Protein 2G29 (pdb70)

Structure (mmCIF, N/CA/C/O backbone):
data_2G29
#
_entry.id   2G29
#
_cell.length_a   55.959
_cell.length_b   53.800
_cell.length_c   65.877
_cell.angle_alpha   90.00
_cell.angle_beta   107.67
_cell.angle_gamma   90.00
#
_symmetry.space_group_name_H-M   'P 1 21 1'
#
loop_
_entity.id
_entity.type
_entity.pdbx_description
1 polymer 'Nitrate transport protein nrtA'
2 non-polymer 'NITRATE ION'
3 water water
#
loop_
_atom_site.group_PDB
_atom_site.id
_atom_site.type_symbol
_atom_site.label_atom_id
_atom_site.label_alt_id
_atom_site.label_comp_id
_atom_site.label_asym_id
_atom_site.label_entity_id
_atom_site.label_seq_id
_atom_site.pdbx_PDB_ins_code
_atom_site.Cartn_x
_atom_site.Cartn_y
_atom_site.Cartn_z
_atom_site.occupancy
_atom_site.B_iso_or_equiv
_atom_site.auth_seq_id
_atom_site.auth_comp_id
_atom_site.auth_asym_id
_atom_site.auth_atom_id
_atom_site.pdbx_PDB_model_num
ATOM 1 N N . ASN A 1 28 ? -44.167 27.020 38.587 1.00 34.81 57 ASN A N 1
ATOM 2 C CA . ASN A 1 28 ? -44.541 27.406 37.196 1.00 32.78 57 ASN A CA 1
ATOM 3 C C . ASN A 1 28 ? -43.277 27.540 36.327 1.00 31.16 57 ASN A C 1
ATOM 4 O O . ASN A 1 28 ? -42.215 26.955 36.625 1.00 29.91 57 ASN A O 1
ATOM 9 N N . ALA A 1 29 ? -43.391 28.329 35.267 1.00 28.37 58 ALA A N 1
ATOM 10 C CA . ALA A 1 29 ? -42.291 28.528 34.326 1.00 26.85 58 ALA A CA 1
ATOM 11 C C . ALA A 1 29 ? -41.155 29.361 34.874 1.00 25.20 58 ALA A C 1
ATOM 12 O O . ALA A 1 29 ? -41.365 30.327 35.613 1.00 24.51 58 ALA A O 1
ATOM 14 N N . PRO A 1 30 ? -39.916 28.978 34.533 1.00 23.79 59 PRO A N 1
ATOM 15 C CA . PRO A 1 30 ? -38.785 29.762 35.032 1.00 23.35 59 PRO A CA 1
ATOM 16 C C . PRO A 1 30 ? -38.880 31.214 34.591 1.00 22.50 59 PRO A C 1
ATOM 17 O O . PRO A 1 30 ? -39.345 31.503 33.479 1.00 23.03 59 PRO A O 1
ATOM 21 N N . GLU A 1 31 ? -38.437 32.124 35.457 1.00 21.52 60 GLU A N 1
ATOM 22 C CA . GLU A 1 31 ? -38.449 33.560 35.187 1.00 20.61 60 GLU A CA 1
ATOM 23 C C . GLU A 1 31 ? -37.410 33.900 34.105 1.00 21.80 60 GLU A C 1
ATOM 24 O O . GLU A 1 31 ? -37.552 34.873 33.361 1.00 22.26 60 GLU A O 1
ATOM 30 N N . VAL A 1 32 ? -36.359 33.091 34.041 1.00 21.86 61 VAL A N 1
ATOM 31 C CA . VAL A 1 32 ? -35.295 33.261 33.062 1.00 21.99 61 VAL A CA 1
ATOM 32 C C . VAL A 1 32 ? -34.970 31.886 32.532 1.00 20.90 61 VAL A C 1
ATOM 33 O O . VAL A 1 32 ? -35.177 30.893 33.221 1.00 21.88 61 VAL A O 1
ATOM 37 N N . THR A 1 33 ? -34.471 31.833 31.297 1.00 20.79 62 THR A N 1
ATOM 38 C CA . THR A 1 33 ? -34.147 30.583 30.646 1.00 21.02 62 THR A CA 1
ATOM 39 C C . THR A 1 33 ? -32.658 30.291 30.602 1.00 20.18 62 THR A C 1
ATOM 40 O O . THR A 1 33 ? -32.239 29.299 30.011 1.00 20.98 62 THR A O 1
ATOM 44 N N . THR A 1 34 ? -31.875 31.159 31.231 1.00 19.57 63 THR A N 1
ATOM 45 C CA . THR A 1 34 ? -30.426 30.977 31.269 1.00 18.55 63 THR A CA 1
ATOM 46 C C . THR A 1 34 ? -29.893 31.189 32.682 1.00 18.29 63 THR A C 1
ATOM 47 O O . THR A 1 34 ? -30.548 31.779 33.526 1.00 17.41 63 THR A O 1
ATOM 51 N N . ALA A 1 35 ? -28.689 30.673 32.907 1.00 15.29 64 ALA A N 1
ATOM 52 C CA . ALA A 1 35 ? -27.974 30.831 34.181 1.00 15.19 64 ALA A CA 1
ATOM 53 C C . ALA A 1 35 ? -26.537 30.524 33.779 1.00 14.60 64 ALA A C 1
ATOM 54 O O . ALA A 1 35 ? -26.311 29.808 32.809 1.00 15.96 64 ALA A O 1
ATOM 56 N N . LYS A 1 36 ? -25.573 31.119 34.477 1.00 12.72 65 LYS A N 1
ATOM 57 C CA . LYS A 1 36 ? -24.160 30.858 34.194 1.00 13.07 65 LYS A CA 1
ATOM 58 C C . LYS A 1 36 ? -23.646 30.054 35.382 1.00 11.54 65 LYS A C 1
ATOM 59 O O . LYS A 1 36 ? -23.561 30.577 36.494 1.00 13.49 65 LYS A O 1
ATOM 65 N N . LEU A 1 37 ? -23.327 28.776 35.141 1.00 11.55 66 LEU A N 1
ATOM 66 C CA . LEU A 1 37 ? -22.865 27.876 36.196 1.00 10.30 66 LEU A CA 1
ATOM 67 C C . LEU A 1 37 ? -21.425 27.474 36.000 1.00 11.13 66 LEU A C 1
ATOM 68 O O . LEU A 1 37 ? -21.050 26.876 34.975 1.00 11.82 66 LEU A O 1
ATOM 73 N N . GLY A 1 38 ? -20.597 27.797 36.985 1.00 10.05 67 GLY A N 1
ATOM 74 C CA . GLY A 1 38 ? -19.205 27.410 36.835 1.00 9.75 67 GLY A CA 1
ATOM 75 C C . GLY A 1 38 ? -18.906 25.995 37.293 1.00 9.99 67 GLY A C 1
ATOM 76 O O . GLY A 1 38 ? -19.685 25.405 38.079 1.00 10.10 67 GLY A O 1
ATOM 77 N N . PHE A 1 39 ? -17.840 25.411 36.736 1.00 9.93 68 PHE A N 1
ATOM 78 C CA . PHE A 1 39 ? -17.361 24.103 37.235 1.00 9.33 68 PHE A CA 1
ATOM 79 C C . PHE A 1 39 ? -15.845 24.068 37.101 1.00 11.71 68 PHE A C 1
ATOM 80 O O . PHE A 1 39 ? -15.276 24.814 36.291 1.00 10.74 68 PHE A O 1
ATOM 88 N N . ILE A 1 40 ? -15.217 23.219 37.903 1.00 10.64 69 ILE A N 1
ATOM 89 C CA . ILE A 1 40 ? -13.787 22.986 37.822 1.00 10.75 69 ILE A CA 1
ATOM 90 C C . ILE A 1 40 ? -13.694 21.572 37.200 1.00 9.80 69 ILE A C 1
ATOM 91 O O . ILE A 1 40 ? -14.577 20.703 37.454 1.00 11.06 69 ILE A O 1
ATOM 96 N N . ALA A 1 41 ? -12.672 21.343 36.376 1.00 11.01 70 ALA A N 1
ATOM 97 C CA . ALA A 1 41 ? -12.526 20.065 35.649 1.00 10.25 70 ALA A CA 1
ATOM 98 C C . ALA A 1 41 ? -12.217 18.921 36.591 1.00 10.71 70 ALA A C 1
ATOM 99 O O . ALA A 1 41 ? -11.043 18.594 36.836 1.00 11.94 70 ALA A O 1
ATOM 101 N N . LEU A 1 42 ? -13.297 18.338 37.099 1.00 9.80 71 LEU A N 1
ATOM 102 C CA . LEU A 1 42 ? -13.309 17.247 38.069 1.00 9.87 71 LEU A CA 1
ATOM 103 C C . LEU A 1 42 ? -14.513 16.356 37.798 1.00 9.84 71 LEU A C 1
ATOM 104 O O . LEU A 1 42 ? -15.587 16.868 37.474 1.00 11.94 71 LEU A O 1
ATOM 109 N N . THR A 1 43 ? -14.355 15.049 37.995 1.00 10.36 72 THR A N 1
ATOM 110 C CA . THR A 1 43 ? -15.445 14.122 37.746 1.00 11.33 72 THR A CA 1
ATOM 111 C C . THR A 1 43 ? -16.697 14.482 38.527 1.00 11.79 72 THR A C 1
ATOM 112 O O . THR A 1 43 ? -17.809 14.276 38.023 1.00 12.41 72 THR A O 1
ATOM 116 N N . ASP A 1 44 ? -16.559 15.036 39.733 1.00 11.07 73 ASP A N 1
ATOM 117 C CA . ASP A 1 44 ? -17.751 15.376 40.496 1.00 10.66 73 ASP A CA 1
ATOM 118 C C . ASP A 1 44 ? -18.531 16.606 39.991 1.00 10.58 73 ASP A C 1
ATOM 119 O O . ASP A 1 44 ? -19.549 16.990 40.574 1.00 11.27 73 ASP A O 1
ATOM 124 N N . ALA A 1 45 ? -18.091 17.182 38.877 1.00 10.42 74 ALA A N 1
ATOM 125 C CA . ALA A 1 45 ? -18.843 18.238 38.197 1.00 10.77 74 ALA A CA 1
ATOM 126 C C . ALA A 1 45 ? -19.783 17.566 37.185 1.00 11.23 74 ALA A C 1
ATOM 127 O O . ALA A 1 45 ? -20.597 18.234 36.570 1.00 12.72 74 ALA A O 1
ATOM 129 N N . ALA A 1 46 ? -19.651 16.239 37.028 1.00 11.91 75 ALA A N 1
ATOM 130 C CA . ALA A 1 46 ? -20.463 15.528 36.020 1.00 12.55 75 ALA A CA 1
ATOM 131 C C . ALA A 1 46 ? -21.946 15.868 35.984 1.00 13.29 75 ALA A C 1
ATOM 132 O O . ALA A 1 46 ? -22.491 16.080 34.919 1.00 14.44 75 ALA A O 1
ATOM 134 N N . PRO A 1 47 ? -22.611 15.929 37.132 1.00 12.45 76 PRO A N 1
ATOM 135 C CA . PRO A 1 47 ? -24.045 16.251 37.087 1.00 14.15 76 PRO A CA 1
ATOM 136 C C . PRO A 1 47 ? -24.353 17.566 36.373 1.00 13.66 76 PRO A C 1
ATOM 137 O O . PRO A 1 47 ? -25.342 17.659 35.643 1.00 15.00 76 PRO A O 1
ATOM 141 N N . LEU A 1 48 ? -23.531 18.598 36.564 1.00 13.38 77 LEU A N 1
ATOM 142 C CA . LEU A 1 48 ? -23.801 19.870 35.911 1.00 13.69 77 LEU A CA 1
ATOM 143 C C . LEU A 1 48 ? -23.567 19.808 34.393 1.00 14.62 77 LEU A C 1
ATOM 144 O O . LEU A 1 48 ? -24.304 20.444 33.616 1.00 14.25 77 LEU A O 1
ATOM 149 N N . ILE A 1 49 ? -22.567 19.031 33.983 1.00 13.74 78 ILE A N 1
ATOM 150 C CA . ILE A 1 49 ? -22.210 18.878 32.569 1.00 13.94 78 ILE A CA 1
ATOM 151 C C . ILE A 1 49 ? -23.232 17.991 31.871 1.00 15.41 78 ILE A C 1
ATOM 152 O O . ILE A 1 49 ? -23.728 18.354 30.794 1.00 15.93 78 ILE A O 1
ATOM 157 N N . ILE A 1 50 ? -23.557 16.864 32.490 1.00 15.33 79 ILE A N 1
ATOM 158 C CA . ILE A 1 50 ? -24.556 15.924 31.927 1.00 15.25 79 ILE A CA 1
ATOM 159 C C . ILE A 1 50 ? -25.923 16.619 31.847 1.00 15.89 79 ILE A C 1
ATOM 160 O O . ILE A 1 50 ? -26.710 16.373 30.916 1.00 15.43 79 ILE A O 1
ATOM 165 N N . ALA A 1 51 ? -26.242 17.486 32.789 1.00 14.39 80 ALA A N 1
ATOM 166 C CA . ALA A 1 51 ? -27.531 18.180 32.697 1.00 15.27 80 ALA A CA 1
ATOM 167 C C . ALA A 1 51 ? -27.607 18.974 31.384 1.00 15.98 80 ALA A C 1
ATOM 168 O O . ALA A 1 51 ? -28.690 19.159 30.833 1.00 17.65 80 ALA A O 1
ATOM 170 N N . LYS A 1 52 ? -26.475 19.457 30.888 1.00 15.05 81 LYS A N 1
ATOM 171 C CA . LYS A 1 52 ? -26.465 20.179 29.612 1.00 17.09 81 LYS A CA 1
ATOM 172 C C . LYS A 1 52 ? -26.420 19.151 28.465 1.00 18.26 81 LYS A C 1
ATOM 173 O O . LYS A 1 52 ? -27.301 19.137 27.603 1.00 18.52 81 LYS A O 1
ATOM 179 N N . GLU A 1 53 ? -25.420 18.275 28.467 1.00 18.57 82 GLU A N 1
ATOM 180 C CA . GLU A 1 53 ? -25.265 17.298 27.382 1.00 19.29 82 GLU A CA 1
ATOM 181 C C . GLU A 1 53 ? -26.442 16.362 27.124 1.00 20.56 82 GLU A C 1
ATOM 182 O O . GLU A 1 53 ? -26.689 15.989 25.968 1.00 21.92 82 GLU A O 1
ATOM 188 N N . LYS A 1 54 ? -27.157 15.972 28.177 1.00 20.48 83 LYS A N 1
ATOM 189 C CA . LYS A 1 54 ? -28.274 15.043 28.016 1.00 20.96 83 LYS A CA 1
ATOM 190 C C . LYS A 1 54 ? -29.616 15.745 28.038 1.00 20.88 83 LYS A C 1
ATOM 191 O O . LYS A 1 54 ? -30.660 15.091 28.163 1.00 22.54 83 LYS A O 1
ATOM 197 N N . GLY A 1 55 ? -29.573 17.072 27.924 1.00 19.68 84 GLY A N 1
ATOM 198 C CA . GLY A 1 55 ? -30.775 17.899 27.845 1.00 20.99 84 GLY A CA 1
ATOM 199 C C . GLY A 1 55 ? -31.651 18.056 29.079 1.00 20.19 84 GLY A C 1
ATOM 200 O O . GLY A 1 55 ? -32.822 18.427 28.974 1.00 21.89 84 GLY A O 1
ATOM 201 N N . PHE A 1 56 ? -31.113 17.790 30.261 1.00 19.75 85 PHE A N 1
ATOM 202 C CA . PHE A 1 56 ? -31.944 17.937 31.449 1.00 18.99 85 PHE A CA 1
ATOM 203 C C . PHE A 1 56 ? -32.322 19.408 31.725 1.00 17.58 85 PHE A C 1
ATOM 204 O O . PHE A 1 56 ? -33.460 19.692 32.130 1.00 17.24 85 PHE A O 1
ATOM 212 N N . TYR A 1 57 ? -31.413 20.367 31.507 1.00 17.37 86 TYR A N 1
ATOM 213 C CA . TYR A 1 57 ? -31.806 21.758 31.742 1.00 17.08 86 TYR A CA 1
ATOM 214 C C . TYR A 1 57 ? -32.944 22.164 30.812 1.00 18.72 86 TYR A C 1
ATOM 215 O O . TYR A 1 57 ? -33.888 22.856 31.215 1.00 19.07 86 TYR A O 1
ATOM 224 N N . ALA A 1 58 ? -32.845 21.736 29.560 1.00 19.46 87 ALA A N 1
ATOM 225 C CA . ALA A 1 58 ? -33.860 22.088 28.576 1.00 20.29 87 ALA A CA 1
ATOM 226 C C . ALA A 1 58 ? -35.189 21.448 28.929 1.00 20.24 87 ALA A C 1
ATOM 227 O O . ALA A 1 58 ? -36.229 22.061 28.749 1.00 21.86 87 ALA A O 1
ATOM 229 N N . LYS A 1 59 ? -35.142 20.222 29.436 1.00 21.05 88 LYS A N 1
ATOM 230 C CA . LYS A 1 59 ? -36.348 19.527 29.852 1.00 21.61 88 LYS A CA 1
ATOM 231 C C . LYS A 1 59 ? -37.111 20.378 30.885 1.00 21.68 88 LYS A C 1
ATOM 232 O O . LYS A 1 59 ? -38.344 20.366 30.912 1.00 22.44 88 LYS A O 1
ATOM 238 N N . TYR A 1 60 ? -36.392 21.122 31.726 1.00 20.55 89 TYR A N 1
ATOM 239 C CA . TYR A 1 60 ? -37.041 21.988 32.710 1.00 20.36 89 TYR A CA 1
ATOM 240 C C . TYR A 1 60 ? -37.136 23.479 32.339 1.00 20.78 89 TYR A C 1
ATOM 241 O O . TYR A 1 60 ? -37.068 24.348 33.202 1.00 20.69 89 TYR A O 1
ATOM 250 N N . GLY A 1 61 ? -37.276 23.770 31.042 1.00 20.28 90 GLY A N 1
ATOM 251 C CA . GLY A 1 61 ? -37.476 25.132 30.588 1.00 20.74 90 GLY A CA 1
ATOM 252 C C . GLY A 1 61 ? -36.337 26.125 30.580 1.00 21.73 90 GLY A C 1
ATOM 253 O O . GLY A 1 61 ? -36.556 27.336 30.460 1.00 22.29 90 GLY A O 1
ATOM 254 N N . MET A 1 62 ? -35.117 25.608 30.668 1.00 21.57 91 MET A N 1
ATOM 255 C CA . MET A 1 62 ? -33.945 26.455 30.681 1.00 22.59 91 MET A CA 1
ATOM 256 C C . MET A 1 62 ? -32.952 25.879 29.703 1.00 22.08 91 MET A C 1
ATOM 257 O O . MET A 1 62 ? -31.919 25.325 30.081 1.00 22.35 91 MET A O 1
ATOM 262 N N . PRO A 1 63 ? -33.262 25.979 28.406 1.00 22.18 92 PRO A N 1
ATOM 263 C CA . PRO A 1 63 ? -32.326 25.432 27.431 1.00 22.18 92 PRO A CA 1
ATOM 264 C C . PRO A 1 63 ? -31.127 26.330 27.134 1.00 22.64 92 PRO A C 1
ATOM 265 O O . PRO A 1 63 ? -30.302 25.952 26.309 1.00 23.80 92 PRO A O 1
ATOM 269 N N . ASP A 1 64 ? -31.009 27.481 27.798 1.00 20.91 93 ASP A N 1
ATOM 270 C CA . ASP A 1 64 ? -29.885 28.394 27.525 1.00 20.88 93 ASP A CA 1
ATOM 271 C C . ASP A 1 64 ? -28.833 28.473 28.628 1.00 19.78 93 ASP A C 1
ATOM 272 O O . ASP A 1 64 ? -28.023 29.397 28.659 1.00 19.67 93 ASP A O 1
ATOM 277 N N . VAL A 1 65 ? -28.860 27.505 29.531 1.00 18.67 94 VAL A N 1
ATOM 278 C CA . VAL A 1 65 ? -27.889 27.462 30.633 1.00 17.40 94 VAL A CA 1
ATOM 279 C C . VAL A 1 65 ? -26.470 27.283 30.096 1.00 17.12 94 VAL A C 1
ATOM 280 O O . VAL A 1 65 ? -26.246 26.484 29.186 1.00 16.76 94 VAL A O 1
ATOM 284 N N . GLU A 1 66 ? -25.522 28.057 30.636 1.00 15.06 95 GLU A N 1
ATOM 285 C CA . GLU A 1 66 ? -24.111 27.926 30.243 1.00 13.87 95 GLU A CA 1
ATOM 286 C C . GLU A 1 66 ? -23.367 27.231 31.382 1.00 13.10 95 GLU A C 1
ATOM 287 O O . GLU A 1 66 ? -23.530 27.606 32.559 1.00 14.56 95 GLU A O 1
ATOM 293 N N . VAL A 1 67 ? -22.599 26.205 31.032 1.00 13.16 96 VAL A N 1
ATOM 294 C CA . VAL A 1 67 ? -21.808 25.449 32.007 1.00 12.75 96 VAL A CA 1
ATOM 295 C C . VAL A 1 67 ? -20.368 25.828 31.647 1.00 12.19 96 VAL A C 1
ATOM 296 O O . VAL A 1 67 ? -19.807 25.368 30.647 1.00 14.42 96 VAL A O 1
ATOM 300 N N . LEU A 1 68 ? -19.799 26.700 32.479 1.00 11.39 97 LEU A N 1
ATOM 301 C CA . LEU A 1 68 ? -18.507 27.344 32.205 1.00 11.78 97 LEU A CA 1
ATOM 302 C C . LEU A 1 68 ? -17.327 26.974 33.059 1.00 11.42 97 LEU A C 1
ATOM 303 O O . LEU A 1 68 ? -17.345 27.184 34.265 1.00 11.49 97 LEU A O 1
ATOM 308 N N . LYS A 1 69 ? -16.308 26.435 32.419 1.00 11.11 98 LYS A N 1
ATOM 309 C CA . LYS A 1 69 ? -15.123 25.983 33.129 1.00 11.06 98 LYS A CA 1
ATOM 310 C C . LYS A 1 69 ? -14.385 27.149 33.779 1.00 10.91 98 LYS A C 1
ATOM 311 O O . LYS A 1 69 ? -14.126 28.173 33.134 1.00 13.08 98 LYS A O 1
ATOM 317 N N . GLN A 1 70 ? -14.046 26.973 35.058 1.00 9.74 99 GLN A N 1
ATOM 318 C CA . GLN A 1 70 ? -13.294 27.950 35.856 1.00 9.90 99 GLN A CA 1
ATOM 319 C C . GLN A 1 70 ? -11.857 27.448 35.959 1.00 10.26 99 GLN A C 1
ATOM 320 O O . GLN A 1 70 ? -11.612 26.236 35.970 1.00 10.78 99 GLN A O 1
ATOM 326 N N . ALA A 1 71 ? -10.904 28.367 36.045 1.00 10.25 100 ALA A N 1
ATOM 327 C CA . ALA A 1 71 ? -9.488 27.972 36.121 1.00 11.73 100 ALA A CA 1
ATOM 328 C C . ALA A 1 71 ? -9.093 27.456 37.502 1.00 11.20 100 ALA A C 1
ATOM 329 O O . ALA A 1 71 ? -8.268 26.530 37.600 1.00 11.60 100 ALA A O 1
ATOM 331 N N . SER A 1 72 ? -9.672 28.036 38.552 1.00 10.62 101 SER A N 1
ATOM 332 C CA . SER A 1 72 ? -9.320 27.614 39.913 1.00 9.38 101 SER A CA 1
ATOM 333 C C . SER A 1 72 ? -10.437 27.940 40.878 1.00 9.62 101 SER A C 1
ATOM 334 O O . SER A 1 72 ? -11.429 28.586 40.510 1.00 9.37 101 SER A O 1
ATOM 337 N N . TRP A 1 73 ? -10.302 27.508 42.134 1.00 9.50 102 TRP A N 1
ATOM 338 C CA . TRP A 1 73 ? -11.334 27.831 43.091 1.00 8.40 102 TRP A CA 1
ATOM 339 C C . TRP A 1 73 ? -11.263 29.329 43.396 1.00 8.37 102 TRP A C 1
ATOM 340 O O . TRP A 1 73 ? -12.266 29.940 43.695 1.00 10.55 102 TRP A O 1
ATOM 351 N N . GLY A 1 74 ? -10.079 29.908 43.242 1.00 10.04 103 GLY A N 1
ATOM 352 C CA . GLY A 1 74 ? -9.947 31.340 43.453 1.00 10.08 103 GLY A CA 1
ATOM 353 C C . GLY A 1 74 ? -10.691 32.107 42.373 1.00 10.17 103 GLY A C 1
ATOM 354 O O . GLY A 1 74 ? -11.359 33.078 42.692 1.00 10.96 103 GLY A O 1
ATOM 355 N N . THR A 1 75 ? -10.609 31.666 41.112 1.00 10.13 104 THR A N 1
ATOM 356 C CA . THR A 1 75 ? -11.352 32.391 40.080 1.00 10.85 104 THR A CA 1
ATOM 357 C C . THR A 1 75 ? -12.829 32.109 40.155 1.00 10.61 104 THR A C 1
ATOM 358 O O . THR A 1 75 ? -13.641 32.964 39.840 1.00 11.00 104 THR A O 1
ATOM 362 N N . THR A 1 76 ? -13.196 30.919 40.594 1.00 10.43 105 THR A N 1
ATOM 363 C CA . THR A 1 76 ? -14.621 30.597 40.828 1.00 9.63 105 THR A CA 1
ATOM 364 C C . THR A 1 76 ? -15.176 31.597 41.850 1.00 11.30 105 THR A C 1
ATOM 365 O O . THR A 1 76 ? -16.242 32.177 41.640 1.00 11.56 105 THR A O 1
ATOM 369 N N . ARG A 1 77 ? -14.459 31.790 42.956 1.00 11.31 106 ARG A N 1
ATOM 370 C CA . ARG A 1 77 ? -14.851 32.732 43.997 1.00 11.13 106 ARG A CA 1
ATOM 371 C C . ARG A 1 77 ? -14.938 34.127 43.394 1.00 10.77 106 ARG A C 1
ATOM 372 O O . ARG A 1 77 ? -15.904 34.852 43.642 1.00 11.13 106 ARG A O 1
ATOM 380 N N . ASP A 1 78 ? -13.955 34.493 42.568 1.00 10.14 107 ASP A N 1
ATOM 381 C CA . ASP A 1 78 ? -13.996 35.827 41.941 1.00 10.95 107 ASP A CA 1
ATOM 382 C C . ASP A 1 78 ? -15.249 36.020 41.085 1.00 10.88 107 ASP A C 1
ATOM 383 O O . ASP A 1 78 ? -15.913 37.071 41.154 1.00 11.86 107 ASP A O 1
ATOM 388 N N . ASN A 1 79 ? -15.574 35.025 40.279 1.00 11.31 108 ASN A N 1
ATOM 389 C CA . ASN A 1 79 ? -16.736 35.139 39.412 1.00 11.07 108 ASN A CA 1
ATOM 390 C C . ASN A 1 79 ? -18.057 35.112 40.166 1.00 10.74 108 ASN A C 1
ATOM 391 O O . ASN A 1 79 ? -19.022 35.729 39.732 1.00 11.56 108 ASN A O 1
ATOM 396 N N . LEU A 1 80 ? -18.111 34.418 41.299 1.00 11.09 109 LEU A N 1
ATOM 397 C CA . LEU A 1 80 ? -19.328 34.414 42.108 1.00 10.94 109 LEU A CA 1
ATOM 398 C C . LEU A 1 80 ? -19.490 35.774 42.805 1.00 11.98 109 LEU A C 1
ATOM 399 O O . LEU A 1 80 ? -20.603 36.261 42.941 1.00 12.36 109 LEU A O 1
ATOM 404 N N . VAL A 1 81 ? -18.390 36.372 43.260 1.00 12.42 110 VAL A N 1
ATOM 405 C CA . VAL A 1 81 ? -18.471 37.693 43.897 1.00 11.86 110 VAL A CA 1
ATOM 406 C C . VAL A 1 81 ? -18.954 38.719 42.841 1.00 13.01 110 VAL A C 1
ATOM 407 O O . VAL A 1 81 ? -19.780 39.596 43.126 1.00 14.60 110 VAL A O 1
ATOM 411 N N . LEU A 1 82 ? -18.492 38.560 41.604 1.00 12.59 111 LEU A N 1
ATOM 412 C CA . LEU A 1 82 ? -18.957 39.445 40.552 1.00 12.77 111 LEU A CA 1
ATOM 413 C C . LEU A 1 82 ? -20.453 39.296 40.210 1.00 12.79 111 LEU A C 1
ATOM 414 O O . LEU A 1 82 ? -21.176 40.320 40.077 1.00 14.86 111 LEU A O 1
ATOM 419 N N . GLY A 1 83 ? -20.909 38.054 40.006 1.00 11.74 112 GLY A N 1
ATOM 420 C CA . GLY A 1 83 ? -22.285 37.796 39.632 1.00 13.17 112 GLY A CA 1
ATOM 421 C C . GLY A 1 83 ? -22.383 37.919 38.124 1.00 14.27 112 GLY A C 1
ATOM 422 O O . GLY A 1 83 ? -21.531 38.558 37.493 1.00 14.78 112 GLY A O 1
ATOM 423 N N . SER A 1 84 ? -23.412 37.335 37.541 1.00 14.27 113 SER A N 1
ATOM 424 C CA . SER A 1 84 ? -23.546 37.399 36.092 1.00 15.17 113 SER A CA 1
ATOM 425 C C . SER A 1 84 ? -23.731 38.802 35.516 1.00 16.66 113 SER A C 1
ATOM 426 O O . SER A 1 84 ? -23.251 39.075 34.423 1.00 16.41 113 SER A O 1
ATOM 429 N N . ALA A 1 85 ? -24.382 39.692 36.254 1.00 16.89 114 ALA A N 1
ATOM 430 C CA . ALA A 1 85 ? -24.616 41.043 35.750 1.00 19.96 114 ALA A CA 1
ATOM 431 C C . ALA A 1 85 ? -23.312 41.809 35.528 1.00 21.06 114 ALA A C 1
ATOM 432 O O . ALA A 1 85 ? -23.254 42.754 34.725 1.00 24.45 114 ALA A O 1
ATOM 434 N N . SER A 1 86 ? -22.261 41.425 36.235 1.00 18.49 115 SER A N 1
ATOM 435 C CA . SER A 1 86 ? -20.980 42.100 36.061 1.00 17.55 115 SER A CA 1
ATOM 436 C C . SER A 1 86 ? -19.950 41.213 35.335 1.00 16.07 115 SER A C 1
ATOM 437 O O . SER A 1 86 ? -18.738 41.431 35.430 1.00 18.12 115 SER A O 1
ATOM 440 N N . GLY A 1 87 ? -20.447 40.187 34.651 1.00 15.33 116 GLY A N 1
ATOM 441 C CA . GLY A 1 87 ? -19.577 39.321 33.860 1.00 14.23 116 GLY A CA 1
ATOM 442 C C . GLY A 1 87 ? -19.084 38.034 34.490 1.00 13.15 116 GLY A C 1
ATOM 443 O O . GLY A 1 87 ? -18.258 37.332 33.901 1.00 13.41 116 GLY A O 1
ATOM 444 N N . GLY A 1 88 ? -19.595 37.735 35.679 1.00 12.45 117 GLY A N 1
ATOM 445 C CA . GLY A 1 88 ? -19.213 36.522 36.396 1.00 12.04 117 GLY A CA 1
ATOM 446 C C . GLY A 1 88 ? -20.228 35.407 36.263 1.00 12.94 117 GLY A C 1
ATOM 447 O O . GLY A 1 88 ? -20.811 35.202 35.190 1.00 13.76 117 GLY A O 1
ATOM 448 N N . ILE A 1 89 ? -20.460 34.677 37.352 1.00 11.01 118 ILE A N 1
ATOM 449 C CA . ILE A 1 89 ? -21.380 33.531 37.296 1.00 10.62 118 ILE A CA 1
ATOM 450 C C . ILE A 1 89 ? -22.447 33.623 38.392 1.00 11.17 118 ILE A C 1
ATOM 451 O O . ILE A 1 89 ? -22.278 34.355 39.388 1.00 12.54 118 ILE A O 1
ATOM 456 N N . ASP A 1 90 ? -23.538 32.886 38.204 1.00 12.17 119 ASP A N 1
ATOM 457 C CA . ASP A 1 90 ? -24.664 32.837 39.134 1.00 10.76 119 ASP A CA 1
ATOM 458 C C . ASP A 1 90 ? -24.563 31.726 40.172 1.00 11.20 119 ASP A C 1
ATOM 459 O O . ASP A 1 90 ? -25.174 31.817 41.250 1.00 12.05 119 ASP A O 1
ATOM 464 N N . GLY A 1 91 ? -23.838 30.663 39.823 1.00 10.35 120 GLY A N 1
ATOM 465 C CA . GLY A 1 91 ? -23.697 29.549 40.734 1.00 11.00 120 GLY A CA 1
ATOM 466 C C . GLY A 1 91 ? -22.571 28.666 40.248 1.00 9.56 120 GLY A C 1
ATOM 467 O O . GLY A 1 91 ? -21.947 28.939 39.216 1.00 11.06 120 GLY A O 1
ATOM 468 N N . ALA A 1 92 ? -22.324 27.574 40.961 1.00 11.27 121 ALA A N 1
ATOM 469 C CA . ALA A 1 92 ? -21.205 26.710 40.598 1.00 10.56 121 ALA A CA 1
ATOM 470 C C . ALA A 1 92 ? -21.219 25.362 41.275 1.00 10.98 121 ALA A C 1
ATOM 471 O O . ALA A 1 92 ? -21.851 25.191 42.317 1.00 11.66 121 ALA A O 1
ATOM 473 N N . HIS A 1 93 ? -20.489 24.433 40.646 1.00 11.13 122 HIS A N 1
ATOM 474 C CA . HIS A 1 93 ? -20.123 23.144 41.229 1.00 10.91 122 HIS A CA 1
ATOM 475 C C . HIS A 1 93 ? -19.019 23.739 42.133 1.00 11.17 122 HIS A C 1
ATOM 476 O O . HIS A 1 93 ? -18.114 24.413 41.663 1.00 11.98 122 HIS A O 1
ATOM 483 N N . ILE A 1 94 ? -19.096 23.483 43.437 1.00 9.80 123 ILE A N 1
ATOM 484 C CA . ILE A 1 94 ? -18.202 24.146 44.375 1.00 10.45 123 ILE A CA 1
ATOM 485 C C . ILE A 1 94 ? -17.874 23.343 45.627 1.00 10.16 123 ILE A C 1
ATOM 486 O O . ILE A 1 94 ? -18.634 22.489 46.055 1.00 10.62 123 ILE A O 1
ATOM 491 N N . LEU A 1 95 ? -16.714 23.612 46.214 1.00 9.22 124 LEU A N 1
ATOM 492 C CA . LEU A 1 95 ? -16.351 22.925 47.462 1.00 10.25 124 LEU A CA 1
ATOM 493 C C . LEU A 1 95 ? -17.404 23.348 48.514 1.00 9.67 124 LEU A C 1
ATOM 494 O O . LEU A 1 95 ? -17.728 24.545 48.633 1.00 9.97 124 LEU A O 1
ATOM 499 N N . THR A 1 96 ? -17.914 22.415 49.315 1.00 9.53 125 THR A N 1
ATOM 500 C CA . THR A 1 96 ? -18.950 22.770 50.299 1.00 9.62 125 THR A CA 1
ATOM 501 C C . THR A 1 96 ? -18.634 23.972 51.227 1.00 9.60 125 THR A C 1
ATOM 502 O O . THR A 1 96 ? -19.505 24.782 51.467 1.00 10.15 125 THR A O 1
ATOM 506 N N . PRO A 1 97 ? -17.395 24.108 51.735 1.00 9.71 126 PRO A N 1
ATOM 507 C CA . PRO A 1 97 ? -17.165 25.272 52.611 1.00 9.60 126 PRO A CA 1
ATOM 508 C C . PRO A 1 97 ? -17.246 26.596 51.906 1.00 9.12 126 PRO A C 1
ATOM 509 O O . PRO A 1 97 ? -17.572 27.587 52.540 1.00 10.11 126 PRO A O 1
ATOM 513 N N . MET A 1 98 ? -17.015 26.616 50.601 1.00 9.77 127 MET A N 1
ATOM 514 C CA . MET A 1 98 ? -16.983 27.917 49.925 1.00 9.77 127 MET A CA 1
ATOM 515 C C . MET A 1 98 ? -18.221 28.805 49.985 1.00 9.69 127 MET A C 1
ATOM 516 O O . MET A 1 98 ? -18.085 30.013 50.184 1.00 10.04 127 MET A O 1
ATOM 521 N N . PRO A 1 99 ? -19.428 28.258 49.817 1.00 9.37 128 PRO A N 1
ATOM 522 C CA . PRO A 1 99 ? -20.582 29.159 49.900 1.00 10.63 128 PRO A CA 1
ATOM 523 C C . PRO A 1 99 ? -20.635 29.837 51.274 1.00 9.65 128 PRO A C 1
ATOM 524 O O . PRO A 1 99 ? -21.083 30.995 51.385 1.00 10.38 128 PRO A O 1
ATOM 528 N N . TYR A 1 100 ? -20.143 29.161 52.321 1.00 9.51 129 TYR A N 1
ATOM 529 C CA . TYR A 1 100 ? -20.120 29.720 53.659 1.00 9.61 129 TYR A CA 1
ATOM 530 C C . TYR A 1 100 ? -19.043 30.807 53.776 1.00 9.67 129 TYR A C 1
ATOM 531 O O . TYR A 1 100 ? -19.305 31.893 54.282 1.00 11.54 129 TYR A O 1
ATOM 540 N N . LEU A 1 101 ? -17.835 30.513 53.312 1.00 11.09 130 LEU A N 1
ATOM 541 C CA . LEU A 1 101 ? -16.751 31.494 53.414 1.00 10.66 130 LEU A CA 1
ATOM 542 C C . LEU A 1 101 ? -17.037 32.746 52.571 1.00 10.48 130 LEU A C 1
ATOM 543 O O . LEU A 1 101 ? -16.634 33.848 52.908 1.00 10.95 130 LEU A O 1
ATOM 548 N N . ILE A 1 102 ? -17.734 32.569 51.459 1.00 10.31 131 ILE A N 1
ATOM 549 C CA . ILE A 1 102 ? -18.078 33.696 50.601 1.00 9.87 131 ILE A CA 1
ATOM 550 C C . ILE A 1 102 ? -19.246 34.504 51.214 1.00 10.90 131 ILE A C 1
ATOM 551 O O . ILE A 1 102 ? -19.244 35.743 51.190 1.00 10.07 131 ILE A O 1
ATOM 556 N N . THR A 1 103 ? -20.251 33.827 51.753 1.00 10.31 132 THR A N 1
ATOM 557 C CA . THR A 1 103 ? -21.387 34.521 52.386 1.00 11.19 132 THR A CA 1
ATOM 558 C C . THR A 1 103 ? -20.877 35.303 53.599 1.00 12.16 132 THR A C 1
ATOM 559 O O . THR A 1 103 ? -21.231 36.474 53.804 1.00 11.63 132 THR A O 1
ATOM 563 N N . MET A 1 104 ? -20.045 34.650 54.409 1.00 10.93 133 MET A N 1
ATOM 564 C CA . MET A 1 104 ? -19.542 35.320 55.630 1.00 11.82 133 MET A CA 1
ATOM 565 C C . MET A 1 104 ? -18.589 36.429 55.255 1.00 12.77 133 MET A C 1
ATOM 566 O O . MET A 1 104 ? -18.633 37.508 55.882 1.00 12.41 133 MET A O 1
ATOM 571 N N . GLY A 1 105 ? -17.731 36.161 54.262 1.00 12.24 134 GLY A N 1
ATOM 572 C CA . GLY A 1 105 ? -16.835 37.186 53.760 1.00 12.31 134 GLY A CA 1
ATOM 573 C C . GLY A 1 105 ? -15.352 36.924 53.931 1.00 12.06 134 GLY A C 1
ATOM 574 O O . GLY A 1 105 ? -14.536 37.656 53.369 1.00 12.99 134 GLY A O 1
ATOM 575 N N . THR A 1 106 ? -14.989 35.887 54.674 1.00 13.35 135 THR A N 1
ATOM 576 C CA . THR A 1 106 ? -13.580 35.636 54.948 1.00 15.42 135 THR A CA 1
ATOM 577 C C . THR A 1 106 ? -12.673 35.522 53.737 1.00 14.71 135 THR A C 1
ATOM 578 O O . THR A 1 106 ? -11.525 35.927 53.819 1.00 16.09 135 THR A O 1
ATOM 582 N N . VAL A 1 107 ? -13.183 34.987 52.619 1.00 13.17 136 VAL A N 1
ATOM 583 C CA . VAL A 1 107 ? -12.369 34.806 51.423 1.00 13.81 136 VAL A CA 1
ATOM 584 C C . VAL A 1 107 ? -12.741 35.794 50.341 1.00 13.76 136 VAL A C 1
ATOM 585 O O . VAL A 1 107 ? -12.520 35.537 49.158 1.00 14.68 136 VAL A O 1
ATOM 589 N N . THR A 1 108 ? -13.258 36.952 50.738 1.00 14.18 137 THR A N 1
ATOM 590 C CA . THR A 1 108 ? -13.674 37.946 49.755 1.00 14.58 137 THR A CA 1
ATOM 591 C C . THR A 1 108 ? -13.021 39.300 49.844 1.00 19.09 137 THR A C 1
ATOM 592 O O . THR A 1 108 ? -13.301 40.165 49.007 1.00 20.78 137 THR A O 1
ATOM 596 N N . ASP A 1 109 ? -12.207 39.529 50.853 1.00 20.08 138 ASP A N 1
ATOM 597 C CA . ASP A 1 109 ? -11.590 40.860 50.933 1.00 23.40 138 ASP A CA 1
ATOM 598 C C . ASP A 1 109 ? -12.646 41.986 50.879 1.00 22.64 138 ASP A C 1
ATOM 599 O O . ASP A 1 109 ? -12.701 42.809 49.943 1.00 23.47 138 ASP A O 1
ATOM 604 N N . GLY A 1 110 ? -13.503 41.983 51.884 1.00 19.64 139 GLY A N 1
ATOM 605 C CA . GLY A 1 110 ? -14.525 43.000 52.029 1.00 18.05 139 GLY A CA 1
ATOM 606 C C . GLY A 1 110 ? -15.760 42.961 51.168 1.00 15.92 139 GLY A C 1
ATOM 607 O O . GLY A 1 110 ? -16.475 43.958 51.080 1.00 16.52 139 GLY A O 1
ATOM 608 N N . LYS A 1 111 ? -16.039 41.813 50.546 1.00 15.45 140 LYS A N 1
ATOM 609 C CA . LYS A 1 111 ? -17.196 41.681 49.688 1.00 14.05 140 LYS A CA 1
ATOM 610 C C . LYS A 1 111 ? -18.035 40.433 49.988 1.00 13.75 140 LYS A C 1
ATOM 611 O O . LYS A 1 111 ? -18.230 39.585 49.117 1.00 12.98 140 LYS A O 1
ATOM 617 N N . PRO A 1 112 ? -18.534 40.310 51.226 1.00 12.28 141 PRO A N 1
ATOM 618 C CA . PRO A 1 112 ? -19.357 39.135 51.561 1.00 11.31 141 PRO A CA 1
ATOM 619 C C . PRO A 1 112 ? -20.520 39.117 50.565 1.00 12.51 141 PRO A C 1
ATOM 620 O O . PRO A 1 112 ? -21.178 40.153 50.342 1.00 13.23 141 PRO A O 1
ATOM 624 N N . THR A 1 113 ? -20.782 37.944 49.979 1.00 12.06 142 THR A N 1
ATOM 625 C CA . THR A 1 113 ? -21.798 37.786 48.925 1.00 12.22 142 THR A CA 1
ATOM 626 C C . THR A 1 113 ? -22.631 36.578 49.359 1.00 12.09 142 THR A C 1
ATOM 627 O O . THR A 1 113 ? -22.142 35.452 49.400 1.00 13.18 142 THR A O 1
ATOM 631 N N . PRO A 1 114 ? -23.915 36.794 49.641 1.00 11.23 143 PRO A N 1
ATOM 632 C CA . PRO A 1 114 ? -24.695 35.639 50.108 1.00 11.99 143 PRO A CA 1
ATOM 633 C C . PRO A 1 114 ? -24.967 34.557 49.104 1.00 12.22 143 PRO A C 1
ATOM 634 O O . PRO A 1 114 ? -25.230 34.833 47.923 1.00 11.72 143 PRO A O 1
ATOM 638 N N . MET A 1 115 ? -24.859 33.321 49.578 1.00 11.37 144 MET A N 1
ATOM 639 C CA . MET A 1 115 ? -25.075 32.154 48.724 1.00 11.54 144 MET A CA 1
ATOM 640 C C . MET A 1 115 ? -25.951 31.119 49.405 1.00 11.19 144 MET A C 1
ATOM 641 O O . MET A 1 115 ? -26.161 31.163 50.617 1.00 11.31 144 MET A O 1
ATOM 646 N N . TYR A 1 116 ? -26.463 30.186 48.602 1.00 11.11 145 TYR A N 1
ATOM 647 C CA . TYR A 1 116 ? -27.230 29.056 49.121 1.00 11.14 145 TYR A CA 1
ATOM 648 C C . TYR A 1 116 ? -26.624 27.760 48.586 1.00 11.16 145 TYR A C 1
ATOM 649 O O . TYR A 1 116 ? -26.007 27.748 47.531 1.00 10.99 145 TYR A O 1
ATOM 658 N N . ILE A 1 117 ? -26.810 26.679 49.339 1.00 10.13 146 ILE A N 1
ATOM 659 C CA . ILE A 1 117 ? -26.440 25.359 48.844 1.00 10.39 146 ILE A CA 1
ATOM 660 C C . ILE A 1 117 ? -27.797 24.692 48.563 1.00 10.25 146 ILE A C 1
ATOM 661 O O . ILE A 1 117 ? -28.654 24.533 49.449 1.00 10.70 146 ILE A O 1
ATOM 666 N N . LEU A 1 118 ? -27.976 24.320 47.299 1.00 11.21 147 LEU A N 1
ATOM 667 C CA . LEU A 1 118 ? -29.237 23.691 46.847 1.00 12.70 147 LEU A CA 1
ATOM 668 C C . LEU A 1 118 ? -29.187 22.176 46.868 1.00 12.08 147 LEU A C 1
ATOM 669 O O . LEU A 1 118 ? -30.228 21.528 46.986 1.00 11.44 147 LEU A O 1
ATOM 674 N N . ALA A 1 119 ? -27.989 21.610 46.763 1.00 12.21 148 ALA A N 1
ATOM 675 C CA . ALA A 1 119 ? -27.819 20.169 46.777 1.00 12.30 148 ALA A CA 1
ATOM 676 C C . ALA A 1 119 ? -26.364 19.843 47.042 1.00 9.96 148 ALA A C 1
ATOM 677 O O . ALA A 1 119 ? -25.473 20.707 46.888 1.00 11.82 148 ALA A O 1
ATOM 679 N N . ARG A 1 120 ? -26.112 18.599 47.400 1.00 10.57 149 ARG A N 1
ATOM 680 C CA . ARG A 1 120 ? -24.727 18.122 47.524 1.00 10.61 149 ARG A CA 1
ATOM 681 C C . ARG A 1 120 ? -24.547 17.446 46.155 1.00 12.77 149 ARG A C 1
ATOM 682 O O . ARG A 1 120 ? -25.375 16.609 45.765 1.00 13.52 149 ARG A O 1
ATOM 690 N N . LEU A 1 121 ? -23.519 17.819 45.400 1.00 11.28 150 LEU A N 1
ATOM 691 C CA . LEU A 1 121 ? -23.298 17.177 44.104 1.00 11.60 150 LEU A CA 1
ATOM 692 C C . LEU A 1 121 ? -22.799 15.733 44.237 1.00 12.47 150 LEU A C 1
ATOM 693 O O . LEU A 1 121 ? -23.176 14.864 43.436 1.00 11.66 150 LEU A O 1
ATOM 698 N N . ASN A 1 122 ? -21.991 15.439 45.248 1.00 11.02 151 ASN A N 1
ATOM 699 C CA . ASN A 1 122 ? -21.441 14.105 45.432 1.00 12.10 151 ASN A CA 1
ATOM 700 C C . ASN A 1 122 ? -20.885 13.873 46.813 1.00 12.68 151 ASN A C 1
ATOM 701 O O . ASN A 1 122 ? -20.660 14.816 47.564 1.00 12.08 151 ASN A O 1
ATOM 706 N N . VAL A 1 123 ? -20.708 12.595 47.133 1.00 11.07 152 VAL A N 1
ATOM 707 C CA . VAL A 1 123 ? -19.952 12.187 48.320 1.00 10.58 152 VAL A CA 1
ATOM 708 C C . VAL A 1 123 ? -18.736 11.407 47.750 1.00 10.31 152 VAL A C 1
ATOM 709 O O . VAL A 1 123 ? -18.761 10.955 46.572 1.00 11.10 152 VAL A O 1
ATOM 713 N N . ASN A 1 124 ? -17.685 11.300 48.566 1.00 10.10 153 ASN A N 1
ATOM 714 C CA . ASN A 1 124 ? -16.470 10.528 48.260 1.00 10.53 153 ASN A CA 1
ATOM 715 C C . ASN A 1 124 ? -15.656 10.979 47.052 1.00 10.72 153 ASN A C 1
ATOM 716 O O . ASN A 1 124 ? -15.938 11.995 46.413 1.00 11.51 153 ASN A O 1
ATOM 721 N N . GLY A 1 125 ? -14.594 10.219 46.787 1.00 11.42 154 GLY A N 1
ATOM 722 C CA . GLY A 1 125 ? -13.915 10.401 45.522 1.00 11.08 154 GLY A CA 1
ATOM 723 C C . GLY A 1 125 ? -12.820 11.379 45.308 1.00 10.61 154 GLY A C 1
ATOM 724 O O . GLY A 1 125 ? -12.605 11.757 44.139 1.00 10.38 154 GLY A O 1
ATOM 725 N N . GLN A 1 126 ? -12.126 11.766 46.373 1.00 11.06 155 GLN A N 1
ATOM 726 C CA . GLN A 1 126 ? -10.997 12.662 46.212 1.00 9.75 155 GLN A CA 1
ATOM 727 C C . GLN A 1 126 ? -9.788 11.793 46.563 1.00 10.00 155 GLN A C 1
ATOM 728 O O . GLN A 1 126 ? -9.936 10.638 46.993 1.00 12.03 155 GLN A O 1
ATOM 734 N N . GLY A 1 127 ? -8.589 12.294 46.358 1.00 11.14 156 GLY A N 1
ATOM 735 C CA . GLY A 1 127 ? -7.437 11.464 46.662 1.00 11.46 156 GLY A CA 1
ATOM 736 C C . GLY A 1 127 ? -6.288 12.207 47.287 1.00 11.23 156 GLY A C 1
ATOM 737 O O . GLY A 1 127 ? -6.112 13.405 47.030 1.00 10.57 156 GLY A O 1
ATOM 738 N N . ILE A 1 128 ? -5.516 11.511 48.123 1.00 11.24 157 ILE A N 1
ATOM 739 C CA . ILE A 1 128 ? -4.313 12.094 48.708 1.00 10.12 157 ILE A CA 1
ATOM 740 C C . ILE A 1 128 ? -3.152 11.329 48.077 1.00 11.10 157 ILE A C 1
ATOM 741 O O . ILE A 1 128 ? -3.082 10.085 48.180 1.00 11.59 157 ILE A O 1
ATOM 746 N N . GLN A 1 129 ? -2.267 12.078 47.429 1.00 11.27 158 GLN A N 1
ATOM 747 C CA . GLN A 1 129 ? -1.128 11.533 46.729 1.00 11.07 158 GLN A CA 1
ATOM 748 C C . GLN A 1 129 ? 0.177 11.972 47.348 1.00 11.26 158 GLN A C 1
ATOM 749 O O . GLN A 1 129 ? 0.259 12.980 48.052 1.00 11.42 158 GLN A O 1
ATOM 755 N N . LEU A 1 130 ? 1.208 11.199 47.061 1.00 10.79 159 LEU A N 1
ATOM 756 C CA . LEU A 1 130 ? 2.577 11.498 47.528 1.00 10.72 159 LEU A CA 1
ATOM 757 C C . LEU A 1 130 ? 3.527 11.456 46.331 1.00 13.78 159 LEU A C 1
ATOM 758 O O . LEU A 1 130 ? 3.301 10.709 45.378 1.00 13.25 159 LEU A O 1
ATOM 763 N N . GLY A 1 131 ? 4.573 12.276 46.377 1.00 12.66 160 GLY A N 1
ATOM 764 C CA . GLY A 1 131 ? 5.555 12.224 45.306 1.00 14.43 160 GLY A CA 1
ATOM 765 C C . GLY A 1 131 ? 6.331 10.903 45.348 1.00 14.96 160 GLY A C 1
ATOM 766 O O . GLY A 1 131 ? 6.306 10.177 46.347 1.00 14.49 160 GLY A O 1
ATOM 767 N N . ASN A 1 132 ? 7.016 10.588 44.253 1.00 15.43 161 ASN A N 1
ATOM 768 C CA . ASN A 1 132 ? 7.779 9.351 44.173 1.00 16.80 161 ASN A CA 1
ATOM 769 C C . ASN A 1 132 ? 8.864 9.210 45.218 1.00 16.75 161 ASN A C 1
ATOM 770 O O . ASN A 1 132 ? 9.321 8.084 45.506 1.00 17.83 161 ASN A O 1
ATOM 775 N N . ASN A 1 133 ? 9.296 10.320 45.803 1.00 17.08 162 ASN A N 1
ATOM 776 C CA . ASN A 1 133 ? 10.330 10.226 46.838 1.00 18.16 162 ASN A CA 1
ATOM 777 C C . ASN A 1 133 ? 9.836 9.487 48.078 1.00 18.74 162 ASN A C 1
ATOM 778 O O . ASN A 1 133 ? 10.628 9.166 48.967 1.00 19.78 162 ASN A O 1
ATOM 783 N N . TYR A 1 134 ? 8.534 9.194 48.144 1.00 16.36 163 TYR A N 1
ATOM 784 C CA . TYR A 1 134 ? 7.979 8.516 49.313 1.00 15.19 163 TYR A CA 1
ATOM 785 C C . TYR A 1 134 ? 7.581 7.090 49.015 1.00 14.85 163 TYR A C 1
ATOM 786 O O . TYR A 1 134 ? 6.965 6.419 49.848 1.00 15.19 163 TYR A O 1
ATOM 795 N N . LYS A 1 135 ? 7.952 6.618 47.837 1.00 16.20 164 LYS A N 1
ATOM 796 C CA . LYS A 1 135 ? 7.569 5.265 47.454 1.00 18.15 164 LYS A CA 1
ATOM 797 C C . LYS A 1 135 ? 8.019 4.162 48.413 1.00 18.56 164 LYS A C 1
ATOM 798 O O . LYS A 1 135 ? 7.251 3.255 48.692 1.00 19.66 164 LYS A O 1
ATOM 804 N N . ASP A 1 136 ? 9.236 4.251 48.946 1.00 20.13 165 ASP A N 1
ATOM 805 C CA . ASP A 1 136 ? 9.703 3.191 49.833 1.00 21.45 165 ASP A CA 1
ATOM 806 C C . ASP A 1 136 ? 8.883 3.048 51.113 1.00 20.32 165 ASP A C 1
ATOM 807 O O . ASP A 1 136 ? 8.820 1.954 51.693 1.00 20.45 165 ASP A O 1
ATOM 812 N N . LEU A 1 137 ? 8.243 4.141 51.545 1.00 18.77 166 LEU A N 1
ATOM 813 C CA . LEU A 1 137 ? 7.443 4.154 52.771 1.00 17.55 166 LEU A CA 1
ATOM 814 C C . LEU A 1 137 ? 6.064 3.515 52.637 1.00 16.42 166 LEU A C 1
ATOM 815 O O . LEU A 1 137 ? 5.416 3.211 53.659 1.00 16.89 166 LEU A O 1
ATOM 820 N N . LYS A 1 138 ? 5.608 3.334 51.395 1.00 17.02 167 LYS A N 1
ATOM 821 C CA . LYS A 1 138 ? 4.316 2.712 51.141 1.00 17.53 167 LYS A CA 1
ATOM 822 C C . LYS A 1 138 ? 3.217 3.254 52.066 1.00 16.18 167 LYS A C 1
ATOM 823 O O . LYS A 1 138 ? 2.504 2.499 52.738 1.00 17.43 167 LYS A O 1
ATOM 829 N N . VAL A 1 139 ? 3.072 4.576 52.074 1.00 14.91 168 VAL A N 1
ATOM 830 C CA . VAL A 1 139 ? 2.118 5.205 52.964 1.00 14.99 168 VAL A CA 1
ATOM 831 C C . VAL A 1 139 ? 0.667 5.036 52.545 1.00 14.62 168 VAL A C 1
ATOM 832 O O . VAL A 1 139 ? 0.343 5.161 51.366 1.00 14.48 168 VAL A O 1
ATOM 836 N N . GLY A 1 140 ? -0.181 4.732 53.529 1.00 14.33 169 GLY A N 1
ATOM 837 C CA . GLY A 1 140 ? -1.620 4.591 53.320 1.00 13.35 169 GLY A CA 1
ATOM 838 C C . GLY A 1 140 ? -2.385 5.570 54.220 1.00 13.26 169 GLY A C 1
ATOM 839 O O . GLY A 1 140 ? -2.035 6.741 54.283 1.00 14.48 169 GLY A O 1
ATOM 840 N N . THR A 1 141 ? -3.404 5.097 54.937 1.00 14.99 170 THR A N 1
ATOM 841 C CA . THR A 1 141 ? -4.176 5.994 55.790 1.00 14.90 170 THR A CA 1
ATOM 842 C C . THR A 1 141 ? -3.386 6.454 57.009 1.00 13.96 170 THR A C 1
ATOM 843 O O . THR A 1 141 ? -3.724 7.470 57.594 1.00 15.01 170 THR A O 1
ATOM 847 N N . ASP A 1 142 ? -2.341 5.717 57.398 1.00 14.28 171 ASP A N 1
ATOM 848 C CA . ASP A 1 142 ? -1.521 6.144 58.544 1.00 14.45 171 ASP A CA 1
ATOM 849 C C . ASP A 1 142 ? -0.361 7.010 58.029 1.00 15.69 171 ASP A C 1
ATOM 850 O O . ASP A 1 142 ? 0.624 6.528 57.477 1.00 15.16 171 ASP A O 1
ATOM 855 N N . ALA A 1 143 ? -0.500 8.313 58.219 1.00 14.65 172 ALA A N 1
ATOM 856 C CA . ALA A 1 143 ? 0.493 9.272 57.760 1.00 13.82 172 ALA A CA 1
ATOM 857 C C . ALA A 1 143 ? 1.747 9.389 58.641 1.00 14.75 172 ALA A C 1
ATOM 858 O O . ALA A 1 143 ? 2.704 10.053 58.245 1.00 14.92 172 ALA A O 1
ATOM 860 N N . ALA A 1 144 ? 1.752 8.754 59.818 1.00 16.10 173 ALA A N 1
ATOM 861 C CA . ALA A 1 144 ? 2.889 8.909 60.734 1.00 16.22 173 ALA A CA 1
ATOM 862 C C . ALA A 1 144 ? 4.307 8.744 60.165 1.00 15.95 173 ALA A C 1
ATOM 863 O O . ALA A 1 144 ? 5.210 9.484 60.552 1.00 16.84 173 ALA A O 1
ATOM 865 N N . PRO A 1 145 ? 4.528 7.777 59.257 1.00 17.42 174 PRO A N 1
ATOM 866 C CA . PRO A 1 145 ? 5.874 7.602 58.682 1.00 17.62 174 PRO A CA 1
ATOM 867 C C . PRO A 1 145 ? 6.396 8.849 57.963 1.00 16.96 174 PRO A C 1
ATOM 868 O O . PRO A 1 145 ? 7.612 9.027 57.770 1.00 18.02 174 PRO A O 1
ATOM 872 N N . LEU A 1 146 ? 5.491 9.730 57.556 1.00 16.77 175 LEU A N 1
ATOM 873 C CA . LEU A 1 146 ? 5.918 10.947 56.875 1.00 17.00 175 LEU A CA 1
ATOM 874 C C . LEU A 1 146 ? 6.598 11.943 57.795 1.00 17.56 175 LEU A C 1
ATOM 875 O O . LEU A 1 146 ? 7.288 12.842 57.330 1.00 17.83 175 LEU A O 1
ATOM 880 N N . LYS A 1 147 ? 6.404 11.806 59.093 1.00 18.25 176 LYS A N 1
ATOM 881 C CA . LYS A 1 147 ? 6.993 12.761 60.026 1.00 20.39 176 LYS A CA 1
ATOM 882 C C . LYS A 1 147 ? 8.529 12.860 59.886 1.00 18.59 176 LYS A C 1
ATOM 883 O O . LYS A 1 147 ? 9.083 13.949 59.670 1.00 18.26 176 LYS A O 1
ATOM 889 N N . GLU A 1 148 ? 9.206 11.724 60.003 1.00 19.58 177 GLU A N 1
ATOM 890 C CA . GLU A 1 148 ? 10.655 11.694 59.858 1.00 20.59 177 GLU A CA 1
ATOM 891 C C . GLU A 1 148 ? 11.091 12.022 58.429 1.00 18.09 177 GLU A C 1
ATOM 892 O O . GLU A 1 148 ? 12.151 12.611 58.207 1.00 19.91 177 GLU A O 1
ATOM 898 N N . ALA A 1 149 ? 10.282 11.639 57.440 1.00 18.27 178 ALA A N 1
ATOM 899 C CA . ALA A 1 149 ? 10.651 11.911 56.050 1.00 16.54 178 ALA A CA 1
ATOM 900 C C . ALA A 1 149 ? 10.553 13.395 55.703 1.00 16.30 178 ALA A C 1
ATOM 901 O O . ALA A 1 149 ? 11.418 13.937 54.997 1.00 17.28 178 ALA A O 1
ATOM 903 N N . PHE A 1 150 ? 9.496 14.053 56.185 1.00 16.50 179 PHE A N 1
ATOM 904 C CA . PHE A 1 150 ? 9.326 15.483 55.929 1.00 15.27 179 PHE A CA 1
ATOM 905 C C . PHE A 1 150 ? 10.464 16.279 56.586 1.00 16.80 179 PHE A C 1
ATOM 906 O O . PHE A 1 150 ? 10.844 17.353 56.105 1.00 16.73 179 PHE A O 1
ATOM 914 N N . ALA A 1 151 ? 10.991 15.758 57.692 1.00 18.21 180 ALA A N 1
ATOM 915 C CA . ALA A 1 151 ? 12.077 16.438 58.386 1.00 18.44 180 ALA A CA 1
ATOM 916 C C . ALA A 1 151 ? 13.326 16.585 57.513 1.00 19.19 180 ALA A C 1
ATOM 917 O O . ALA A 1 151 ? 14.157 17.494 57.729 1.00 19.43 180 ALA A O 1
ATOM 919 N N . LYS A 1 152 ? 13.470 15.710 56.520 1.00 18.89 181 LYS A N 1
ATOM 920 C CA . LYS A 1 152 ? 14.629 15.777 55.612 1.00 19.53 181 LYS A CA 1
ATOM 921 C C . LYS A 1 152 ? 14.418 16.827 54.514 1.00 19.37 181 LYS A C 1
ATOM 922 O O . LYS A 1 152 ? 15.300 17.061 53.689 1.00 19.37 181 LYS A O 1
ATOM 928 N N . VAL A 1 153 ? 13.245 17.468 54.513 1.00 16.47 182 VAL A N 1
ATOM 929 C CA . VAL A 1 153 ? 12.912 18.465 53.499 1.00 15.83 182 VAL A CA 1
ATOM 930 C C . VAL A 1 153 ? 12.905 19.862 54.104 1.00 16.16 182 VAL A C 1
ATOM 931 O O . VAL A 1 153 ? 12.430 20.027 55.209 1.00 16.63 182 VAL A O 1
ATOM 935 N N . THR A 1 154 ? 13.469 20.844 53.408 1.00 16.99 183 THR A N 1
ATOM 936 C CA . THR A 1 154 ? 13.431 22.211 53.895 1.00 18.69 183 THR A CA 1
ATOM 937 C C . THR A 1 154 ? 12.026 22.757 53.563 1.00 18.56 183 THR A C 1
ATOM 938 O O . THR A 1 154 ? 11.610 22.738 52.417 1.00 20.52 183 THR A O 1
ATOM 942 N N . ASP A 1 155 ? 11.315 23.220 54.583 1.00 20.73 184 ASP A N 1
ATOM 943 C CA . ASP A 1 155 ? 9.956 23.763 54.434 1.00 20.62 184 ASP A CA 1
ATOM 944 C C . ASP A 1 155 ? 9.096 22.972 53.461 1.00 18.49 184 ASP A C 1
ATOM 945 O O . ASP A 1 155 ? 8.695 23.468 52.391 1.00 18.81 184 ASP A O 1
ATOM 950 N N . PRO A 1 156 ? 8.783 21.726 53.835 1.00 17.14 185 PRO A N 1
ATOM 951 C CA . PRO A 1 156 ? 7.960 20.858 52.991 1.00 15.55 185 PRO A CA 1
ATOM 952 C C . PRO A 1 156 ? 6.565 21.431 52.821 1.00 14.98 185 PRO A C 1
ATOM 953 O O . PRO A 1 156 ? 5.938 21.896 53.781 1.00 15.63 185 PRO A O 1
ATOM 957 N N . LYS A 1 157 ? 6.080 21.383 51.591 1.00 14.87 186 LYS A N 1
ATOM 958 C CA . LYS A 1 157 ? 4.748 21.892 51.308 1.00 13.62 186 LYS A CA 1
ATOM 959 C C . LYS A 1 157 ? 3.806 20.753 50.959 1.00 11.68 186 LYS A C 1
ATOM 960 O O . LYS A 1 157 ? 4.207 19.728 50.405 1.00 12.90 186 LYS A O 1
ATOM 966 N N . VAL A 1 158 ? 2.538 20.923 51.307 1.00 12.39 187 VAL A N 1
ATOM 967 C CA . VAL A 1 158 ? 1.543 19.950 50.871 1.00 12.07 187 VAL A CA 1
ATOM 968 C C . VAL A 1 158 ? 0.493 20.807 50.141 1.00 11.02 187 VAL A C 1
ATOM 969 O O . VAL A 1 158 ? 0.119 21.904 50.606 1.00 11.53 187 VAL A O 1
ATOM 973 N N . ALA A 1 159 ? 0.032 20.343 48.987 1.00 11.39 188 ALA A N 1
ATOM 974 C CA . ALA A 1 159 ? -0.918 21.158 48.226 1.00 10.37 188 ALA A CA 1
ATOM 975 C C . ALA A 1 159 ? -2.365 20.750 48.396 1.00 10.36 188 ALA A C 1
ATOM 976 O O . ALA A 1 159 ? -2.696 19.558 48.458 1.00 10.52 188 ALA A O 1
ATOM 978 N N . MET A 1 160 ? -3.217 21.767 48.475 1.00 9.98 189 MET A N 1
ATOM 979 C CA . MET A 1 160 ? -4.655 21.584 48.569 1.00 9.20 189 MET A CA 1
ATOM 980 C C . MET A 1 160 ? -5.261 22.584 47.593 1.00 10.09 189 MET A C 1
ATOM 981 O O . MET A 1 160 ? -4.545 23.310 46.891 1.00 10.64 189 MET A O 1
ATOM 986 N N . THR A 1 161 ? -6.588 22.607 47.524 1.00 9.91 190 THR A N 1
ATOM 987 C CA . THR A 1 161 ? -7.244 23.335 46.445 1.00 9.80 190 THR A CA 1
ATOM 988 C C . THR A 1 161 ? -7.827 24.721 46.716 1.00 9.66 190 THR A C 1
ATOM 989 O O . THR A 1 161 ? -8.174 25.420 45.776 1.00 10.78 190 THR A O 1
ATOM 993 N N . PHE A 1 162 ? -7.958 25.082 47.982 1.00 10.00 191 PHE A N 1
ATOM 994 C CA . PHE A 1 162 ? -8.531 26.355 48.384 1.00 9.16 191 PHE A CA 1
ATOM 995 C C . PHE A 1 162 ? -8.450 26.376 49.892 1.00 9.69 191 PHE A C 1
ATOM 996 O O . PHE A 1 162 ? -8.779 25.371 50.537 1.00 9.85 191 PHE A O 1
ATOM 1004 N N . PRO A 1 163 ? -8.040 27.508 50.492 1.00 10.22 192 PRO A N 1
ATOM 1005 C CA . PRO A 1 163 ? -7.957 27.521 51.966 1.00 12.18 192 PRO A CA 1
ATOM 1006 C C . PRO A 1 163 ? -9.304 27.388 52.639 1.00 11.06 192 PRO A C 1
ATOM 1007 O O . PRO A 1 163 ? -10.200 28.178 52.388 1.00 12.76 192 PRO A O 1
ATOM 1011 N N . GLY A 1 164 ? -9.449 26.372 53.489 1.00 11.34 193 GLY A N 1
ATOM 1012 C CA . GLY A 1 164 ? -10.702 26.169 54.176 1.00 11.89 193 GLY A CA 1
ATOM 1013 C C . GLY A 1 164 ? -11.602 25.253 53.364 1.00 9.92 193 GLY A C 1
ATOM 1014 O O . GLY A 1 164 ? -12.696 24.873 53.822 1.00 10.83 193 GLY A O 1
ATOM 1015 N N . GLY A 1 165 ? -11.141 24.877 52.166 1.00 10.31 194 GLY A N 1
ATOM 1016 C CA . GLY A 1 165 ? -11.953 24.004 51.342 1.00 10.96 194 GLY A CA 1
ATOM 1017 C C . GLY A 1 165 ? -11.903 22.551 51.748 1.00 9.31 194 GLY A C 1
ATOM 1018 O O . GLY A 1 165 ? -11.203 22.196 52.698 1.00 11.08 194 GLY A O 1
ATOM 1019 N N . THR A 1 166 ? -12.640 21.699 51.037 1.00 9.42 195 THR A N 1
ATOM 1020 C CA . THR A 1 166 ? -12.661 20.282 51.382 1.00 9.02 195 THR A CA 1
ATOM 1021 C C . THR A 1 166 ? -11.272 19.612 51.385 1.00 9.32 195 THR A C 1
ATOM 1022 O O . THR A 1 166 ? -10.922 18.964 52.368 1.00 9.55 195 THR A O 1
ATOM 1026 N N . HIS A 1 167 ? -10.486 19.769 50.322 1.00 8.81 196 HIS A N 1
ATOM 1027 C CA . HIS A 1 167 ? -9.190 19.071 50.267 1.00 7.02 196 HIS A CA 1
ATOM 1028 C C . HIS A 1 167 ? -8.237 19.549 51.327 1.00 9.12 196 HIS A C 1
ATOM 1029 O O . HIS A 1 167 ? -7.435 18.747 51.831 1.00 10.76 196 HIS A O 1
ATOM 1036 N N . ASP A 1 168 ? -8.302 20.829 51.665 1.00 9.94 197 ASP A N 1
ATOM 1037 C CA . ASP A 1 168 ? -7.475 21.377 52.741 1.00 10.47 197 ASP A CA 1
ATOM 1038 C C . ASP A 1 168 ? -7.878 20.617 54.030 1.00 10.25 197 ASP A C 1
ATOM 1039 O O . ASP A 1 168 ? -7.018 20.141 54.789 1.00 10.21 197 ASP A O 1
ATOM 1044 N N . MET A 1 169 ? -9.181 20.464 54.283 1.00 10.00 198 MET A N 1
ATOM 1045 C CA . MET A 1 169 ? -9.616 19.726 55.479 1.00 8.99 198 MET A CA 1
ATOM 1046 C C . MET A 1 169 ? -9.189 18.253 55.436 1.00 9.77 198 MET A C 1
ATOM 1047 O O . MET A 1 169 ? -8.715 17.709 56.426 1.00 10.93 198 MET A O 1
ATOM 1052 N N . TRP A 1 170 ? -9.285 17.615 54.271 1.00 9.74 199 TRP A N 1
ATOM 1053 C CA . TRP A 1 170 ? -8.929 16.186 54.220 1.00 10.51 199 TRP A CA 1
ATOM 1054 C C . TRP A 1 170 ? -7.441 15.957 54.445 1.00 11.15 199 TRP A C 1
ATOM 1055 O O . TRP A 1 170 ? -7.051 15.105 55.250 1.00 10.72 199 TRP A O 1
ATOM 1066 N N . ILE A 1 171 ? -6.599 16.702 53.743 1.00 9.99 200 ILE A N 1
ATOM 1067 C CA . ILE A 1 171 ? -5.172 16.482 53.922 1.00 9.12 200 ILE A CA 1
ATOM 1068 C C . ILE A 1 171 ? -4.678 16.889 55.315 1.00 10.17 200 ILE A C 1
ATOM 1069 O O . ILE A 1 171 ? -3.828 16.208 55.873 1.00 11.29 200 ILE A O 1
ATOM 1074 N N . ARG A 1 172 ? -5.216 17.966 55.879 1.00 9.88 201 ARG A N 1
ATOM 1075 C CA . ARG A 1 172 ? -4.842 18.364 57.238 1.00 10.45 201 ARG A CA 1
ATOM 1076 C C . ARG A 1 172 ? -5.321 17.315 58.235 1.00 11.55 201 ARG A C 1
ATOM 1077 O O . ARG A 1 172 ? -4.628 17.027 59.219 1.00 11.73 201 ARG A O 1
ATOM 1085 N N . TYR A 1 173 ? -6.499 16.730 58.020 1.00 9.89 202 TYR A N 1
ATOM 1086 C CA . TYR A 1 173 ? -7.007 15.719 58.957 1.00 10.37 202 TYR A CA 1
ATOM 1087 C C . TYR A 1 173 ? -6.103 14.486 58.965 1.00 10.87 202 TYR A C 1
ATOM 1088 O O . TYR A 1 173 ? -5.759 13.937 60.024 1.00 11.22 202 TYR A O 1
ATOM 1097 N N . TRP A 1 174 ? -5.713 14.058 57.770 1.00 11.28 203 TRP A N 1
ATOM 1098 C CA . TRP A 1 174 ? -4.867 12.880 57.602 1.00 11.94 203 TRP A CA 1
ATOM 1099 C C . TRP A 1 174 ? -3.495 13.114 58.227 1.00 12.05 203 TRP A C 1
ATOM 1100 O O . TRP A 1 174 ? -2.981 12.251 58.971 1.00 11.33 203 TRP A O 1
ATOM 1111 N N . LEU A 1 175 ? -2.900 14.281 57.969 1.00 10.68 204 LEU A N 1
ATOM 1112 C CA . LEU A 1 175 ? -1.562 14.564 58.498 1.00 12.03 204 LEU A CA 1
ATOM 1113 C C . LEU A 1 175 ? -1.620 14.736 60.000 1.00 12.97 204 LEU A C 1
ATOM 1114 O O . LEU A 1 175 ? -0.743 14.244 60.713 1.00 13.24 204 LEU A O 1
ATOM 1119 N N . ALA A 1 176 ? -2.667 15.375 60.499 1.00 12.50 205 ALA A N 1
ATOM 1120 C CA . ALA A 1 176 ? -2.798 15.555 61.928 1.00 13.05 205 ALA A CA 1
ATOM 1121 C C . ALA A 1 176 ? -3.015 14.231 62.645 1.00 14.44 205 ALA A C 1
ATOM 1122 O O . ALA A 1 176 ? -2.480 14.050 63.739 1.00 14.88 205 ALA A O 1
ATOM 1124 N N . ALA A 1 177 ? -3.793 13.314 62.072 1.00 13.15 206 ALA A N 1
ATOM 1125 C CA . ALA A 1 177 ? -4.008 12.006 62.719 1.00 15.11 206 ALA A CA 1
ATOM 1126 C C . ALA A 1 177 ? -2.651 11.314 62.808 1.00 16.70 206 ALA A C 1
ATOM 1127 O O . ALA A 1 177 ? -2.410 10.514 63.727 1.00 18.34 206 ALA A O 1
ATOM 1129 N N . GLY A 1 178 ? -1.770 11.618 61.851 1.00 14.73 207 GLY A N 1
ATOM 1130 C CA . GLY A 1 178 ? -0.421 11.056 61.852 1.00 14.30 207 GLY A CA 1
ATOM 1131 C C . GLY A 1 178 ? 0.598 11.820 62.708 1.00 14.35 207 GLY A C 1
ATOM 1132 O O . GLY A 1 178 ? 1.814 11.574 62.615 1.00 15.93 207 GLY A O 1
ATOM 1133 N N . GLY A 1 179 ? 0.115 12.759 63.521 1.00 14.17 208 GLY A N 1
ATOM 1134 C CA . GLY A 1 179 ? 0.994 13.540 64.382 1.00 14.49 208 GLY A CA 1
ATOM 1135 C C . GLY A 1 179 ? 1.722 14.724 63.795 1.00 15.19 208 GLY A C 1
ATOM 1136 O O . GLY A 1 179 ? 2.666 15.220 64.409 1.00 17.80 208 GLY A O 1
ATOM 1137 N N . MET A 1 180 ? 1.320 15.202 62.614 1.00 15.50 209 MET A N 1
ATOM 1138 C CA . MET A 1 180 ? 2.008 16.339 61.995 1.00 15.09 209 MET A CA 1
ATOM 1139 C C . MET A 1 180 ? 1.145 17.580 62.043 1.00 15.67 209 MET A C 1
ATOM 1140 O O . MET A 1 180 ? -0.057 17.536 61.795 1.00 15.96 209 MET A O 1
ATOM 1145 N N . GLU A 1 181 ? 1.774 18.696 62.387 1.00 16.34 210 GLU A N 1
ATOM 1146 C CA . GLU A 1 181 ? 1.054 19.933 62.549 1.00 19.36 210 GLU A CA 1
ATOM 1147 C C . GLU A 1 181 ? 1.325 20.997 61.517 1.00 19.06 210 GLU A C 1
ATOM 1148 O O . GLU A 1 181 ? 2.475 21.302 61.226 1.00 17.69 210 GLU A O 1
ATOM 1154 N N . PRO A 1 182 ? 0.257 21.570 60.925 1.00 18.81 211 PRO A N 1
ATOM 1155 C CA . PRO A 1 182 ? 0.465 22.624 59.925 1.00 20.37 211 PRO A CA 1
ATOM 1156 C C . PRO A 1 182 ? 1.180 23.792 60.583 1.00 20.53 211 PRO A C 1
ATOM 1157 O O . PRO A 1 182 ? 0.872 24.149 61.718 1.00 21.68 211 PRO A O 1
ATOM 1161 N N . GLY A 1 183 ? 2.153 24.353 59.881 1.00 22.26 212 GLY A N 1
ATOM 1162 C CA . GLY A 1 183 ? 2.896 25.481 60.415 1.00 22.99 212 GLY A CA 1
ATOM 1163 C C . GLY A 1 183 ? 4.152 25.070 61.155 1.00 24.45 212 GLY A C 1
ATOM 1164 O O . GLY A 1 183 ? 5.011 25.911 61.456 1.00 26.65 212 GLY A O 1
ATOM 1165 N N . LYS A 1 184 ? 4.263 23.784 61.469 1.00 23.78 213 LYS A N 1
ATOM 1166 C CA . LYS A 1 184 ? 5.432 23.256 62.174 1.00 24.28 213 LYS A CA 1
ATOM 1167 C C . LYS A 1 184 ? 6.141 22.157 61.401 1.00 23.49 213 LYS A C 1
ATOM 1168 O O . LYS A 1 184 ? 7.348 22.223 61.191 1.00 24.45 213 LYS A O 1
ATOM 1174 N N . ASP A 1 185 ? 5.398 21.139 60.976 1.00 20.43 214 ASP A N 1
ATOM 1175 C CA . ASP A 1 185 ? 5.992 20.042 60.231 1.00 19.38 214 ASP A CA 1
ATOM 1176 C C . ASP A 1 185 ? 5.841 20.175 58.713 1.00 18.14 214 ASP A C 1
ATOM 1177 O O . ASP A 1 185 ? 6.548 19.508 57.946 1.00 17.90 214 ASP A O 1
ATOM 1182 N N . PHE A 1 186 ? 4.905 21.021 58.287 1.00 17.22 215 PHE A N 1
ATOM 1183 C CA . PHE A 1 186 ? 4.677 21.269 56.862 1.00 15.99 215 PHE A CA 1
ATOM 1184 C C . PHE A 1 186 ? 3.843 22.524 56.734 1.00 15.55 215 PHE A C 1
ATOM 1185 O O . PHE A 1 186 ? 3.291 23.008 57.730 1.00 15.64 215 PHE A O 1
ATOM 1193 N N . SER A 1 187 ? 3.775 23.057 55.519 1.00 15.39 216 SER A N 1
ATOM 1194 C CA . SER A 1 187 ? 2.953 24.240 55.233 1.00 16.60 216 SER A CA 1
ATOM 1195 C C . SER A 1 187 ? 2.024 23.847 54.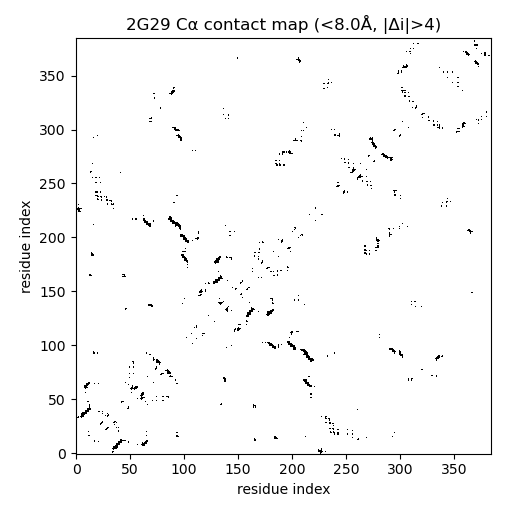092 1.00 15.09 216 SER A C 1
ATOM 1196 O O . SER A 1 187 ? 2.412 23.052 53.229 1.00 15.60 216 SER A O 1
ATOM 1199 N N . THR A 1 188 ? 0.800 24.381 54.105 1.00 15.42 217 THR A N 1
ATOM 1200 C CA . THR A 1 188 ? -0.124 24.109 53.019 1.00 14.41 217 THR A CA 1
ATOM 1201 C C . THR A 1 188 ? 0.034 25.187 51.963 1.00 14.38 217 THR A C 1
ATOM 1202 O O . THR A 1 188 ? 0.371 26.344 52.265 1.00 14.68 217 THR A O 1
ATOM 1206 N N . ILE A 1 189 ? -0.141 24.798 50.701 1.00 10.82 218 ILE A N 1
ATOM 1207 C CA . ILE A 1 189 ? -0.108 25.749 49.588 1.00 11.71 218 ILE A CA 1
ATOM 1208 C C . ILE A 1 189 ? -1.331 25.445 48.732 1.00 11.76 218 ILE A C 1
ATOM 1209 O O . ILE A 1 189 ? -1.848 24.325 48.768 1.00 12.03 218 ILE A O 1
ATOM 1214 N N . VAL A 1 190 ? -1.798 26.439 47.979 1.00 11.51 219 VAL A N 1
ATOM 1215 C CA . VAL A 1 190 ? -2.945 26.242 47.087 1.00 11.85 219 VAL A CA 1
ATOM 1216 C C . VAL A 1 190 ? -2.475 26.033 45.655 1.00 12.74 219 VAL A C 1
ATOM 1217 O O . VAL A 1 190 ? -1.666 26.819 45.162 1.00 13.59 219 VAL A O 1
ATOM 1221 N N . VAL A 1 191 ? -2.995 24.987 44.998 1.00 10.26 220 VAL A N 1
ATOM 1222 C CA . VAL A 1 191 ? -2.703 24.728 43.587 1.0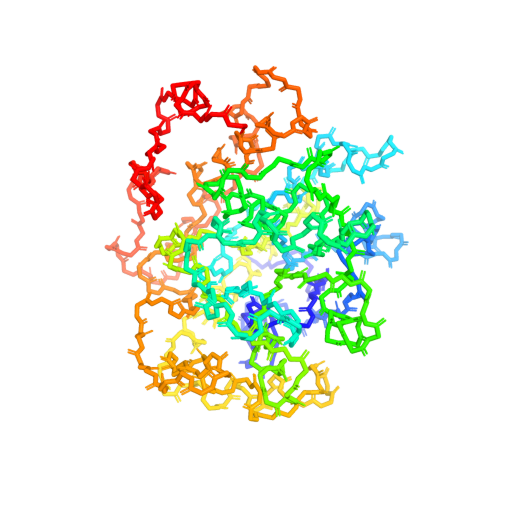0 10.72 220 VAL A CA 1
ATOM 1223 C C . VAL A 1 191 ? -4.068 24.430 42.915 1.00 10.73 220 VAL A C 1
ATOM 1224 O O . VAL A 1 191 ? -4.856 23.628 43.433 1.00 11.09 220 VAL A O 1
ATOM 1228 N N . PRO A 1 192 ? -4.377 25.075 41.776 1.00 9.96 221 PRO A N 1
ATOM 1229 C CA . PRO A 1 192 ? -5.666 24.781 41.107 1.00 9.44 221 PRO A CA 1
ATOM 1230 C C . PRO A 1 192 ? -5.734 23.272 40.794 1.00 9.91 221 PRO A C 1
ATOM 1231 O O . PRO A 1 192 ? -4.736 22.668 40.396 1.00 10.49 221 PRO A O 1
ATOM 1235 N N . PRO A 1 193 ? -6.914 22.662 40.925 1.00 10.29 222 PRO A N 1
ATOM 1236 C CA . PRO A 1 193 ? -7.036 21.226 40.658 1.00 10.00 222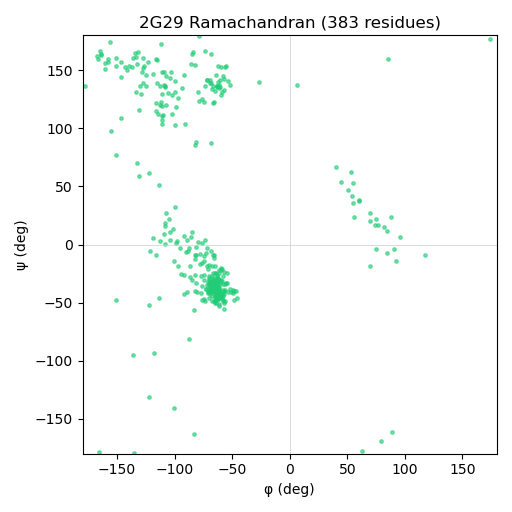 PRO A CA 1
ATOM 1237 C C . PRO A 1 193 ? -6.424 20.710 39.374 1.00 11.99 222 PRO A C 1
ATOM 1238 O O . PRO A 1 193 ? -5.693 19.715 39.407 1.00 10.69 222 PRO A O 1
ATOM 1242 N N . ALA A 1 194 ? -6.694 21.393 38.256 1.00 11.70 223 ALA A N 1
ATOM 1243 C CA . ALA A 1 194 ? -6.178 20.945 36.984 1.00 12.96 223 ALA A CA 1
ATOM 1244 C C . ALA A 1 194 ? -4.682 21.148 36.823 1.00 12.83 223 ALA A C 1
ATOM 1245 O O . ALA A 1 194 ? -4.109 20.762 35.801 1.00 13.84 223 ALA A O 1
ATOM 1247 N N . GLN A 1 195 ? -4.036 21.756 37.819 1.00 11.68 224 GLN A N 1
ATOM 1248 C CA . GLN A 1 195 ? -2.605 22.005 37.766 1.00 12.73 224 GLN A CA 1
ATOM 1249 C C . GLN A 1 195 ? -1.833 21.177 38.806 1.00 11.73 224 GLN A C 1
ATOM 1250 O O . GLN A 1 195 ? -0.601 21.286 38.890 1.00 12.43 224 GLN A O 1
ATOM 1256 N N . MET A 1 196 ? -2.536 20.318 39.561 1.00 11.43 225 MET A N 1
ATOM 1257 C CA . MET A 1 196 ? -1.857 19.511 40.583 1.00 11.55 225 MET A CA 1
ATOM 1258 C C . MET A 1 196 ? -0.813 18.570 39.984 1.00 11.22 225 MET A C 1
ATOM 1259 O O . MET A 1 196 ? 0.310 18.480 40.509 1.00 11.06 225 MET A O 1
ATOM 1264 N N . VAL A 1 197 ? -1.171 17.848 38.924 1.00 11.47 226 VAL A N 1
ATOM 1265 C CA . VAL A 1 197 ? -0.238 16.915 38.307 1.00 13.29 226 VAL A CA 1
ATOM 1266 C C . VAL A 1 197 ? 1.018 17.647 37.784 1.00 13.31 226 VAL A C 1
ATOM 1267 O O . VAL A 1 197 ? 2.153 17.207 38.041 1.00 16.06 226 VAL A O 1
ATOM 1271 N N . ALA A 1 198 ? 0.842 18.791 37.115 1.00 13.56 227 ALA A N 1
ATOM 1272 C CA . ALA A 1 198 ? 2.008 19.524 36.593 1.00 14.08 227 ALA A CA 1
ATOM 1273 C C . ALA A 1 198 ? 2.917 19.982 37.723 1.00 15.50 227 ALA A C 1
ATOM 1274 O O . ALA A 1 198 ? 4.155 20.001 37.586 1.00 16.72 227 ALA A O 1
ATOM 1276 N N . ASN A 1 199 ? 2.318 20.356 38.844 1.00 14.74 228 ASN A N 1
ATOM 1277 C CA . ASN A 1 199 ? 3.103 20.807 39.982 1.00 14.93 228 ASN A CA 1
ATOM 1278 C C . ASN A 1 199 ? 3.880 19.689 40.658 1.00 15.44 228 ASN A C 1
ATOM 1279 O O . ASN A 1 199 ? 5.052 19.886 41.004 1.00 16.11 228 ASN A O 1
ATOM 1284 N N . VAL A 1 200 ? 3.278 18.509 40.826 1.00 15.35 229 VAL A N 1
ATOM 1285 C CA . VAL A 1 200 ? 4.030 17.450 41.490 1.00 16.32 229 VAL A CA 1
ATOM 1286 C C . VAL A 1 200 ? 5.199 17.027 40.590 1.00 18.17 229 VAL A C 1
ATOM 1287 O O . VAL A 1 200 ? 6.268 16.643 41.069 1.00 18.56 229 VAL A O 1
ATOM 1291 N N . LYS A 1 201 ? 5.013 17.170 39.287 1.00 18.56 230 LYS A N 1
ATOM 1292 C CA . LYS A 1 201 ? 6.077 16.850 38.336 1.00 21.29 230 LYS A CA 1
ATOM 1293 C C . LYS A 1 201 ? 7.300 17.721 38.543 1.00 21.66 230 LYS A C 1
ATOM 1294 O O . LYS A 1 201 ? 8.413 17.319 38.178 1.00 24.97 230 LYS A O 1
ATOM 1300 N N . VAL A 1 202 ? 7.116 18.952 39.012 1.00 21.27 231 VAL A N 1
ATOM 1301 C CA . VAL A 1 202 ? 8.272 19.838 39.233 1.00 22.10 231 VAL A CA 1
ATOM 1302 C C . VAL A 1 202 ? 8.600 19.974 40.720 1.00 21.67 231 VAL A C 1
ATOM 1303 O O . VAL A 1 202 ? 9.233 20.943 41.145 1.00 21.61 231 VAL A O 1
ATOM 1307 N N . ASN A 1 203 ? 8.153 18.993 41.504 1.00 20.76 232 ASN A N 1
ATOM 1308 C CA . ASN A 1 203 ? 8.406 18.955 42.939 1.00 19.09 232 ASN A C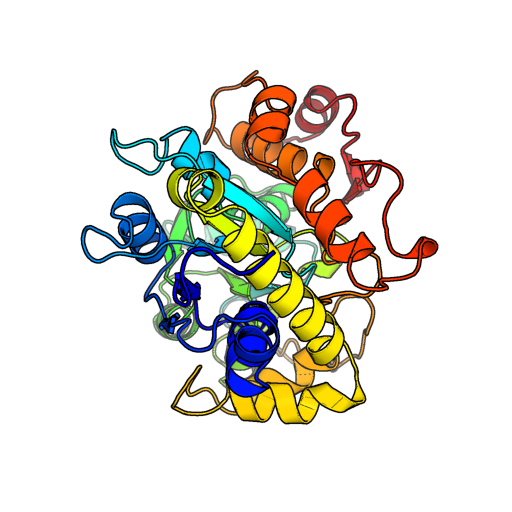A 1
ATOM 1309 C C . ASN A 1 203 ? 7.992 20.212 43.709 1.00 18.81 232 ASN A C 1
ATOM 1310 O O . ASN A 1 203 ? 8.709 20.674 44.612 1.00 18.68 232 ASN A O 1
ATOM 1315 N N . ALA A 1 204 ? 6.830 20.765 43.381 1.00 16.97 233 ALA A N 1
ATOM 1316 C CA . ALA A 1 204 ? 6.354 21.943 44.074 1.00 16.35 233 ALA A CA 1
ATOM 1317 C C . ALA A 1 204 ? 5.800 21.594 45.459 1.00 15.26 233 ALA A C 1
ATOM 1318 O O . ALA A 1 204 ? 5.573 22.483 46.275 1.00 16.48 233 ALA A O 1
ATOM 1320 N N . MET A 1 205 ? 5.532 20.309 45.700 1.00 14.67 234 MET A N 1
ATOM 1321 C CA . MET A 1 205 ? 5.002 19.874 46.985 1.00 14.08 234 MET A CA 1
ATOM 1322 C C . MET A 1 205 ? 5.305 18.384 47.184 1.00 12.22 234 MET A C 1
ATOM 1323 O O . MET A 1 205 ? 5.536 17.666 46.227 1.00 14.41 234 MET A O 1
ATOM 1328 N N . GLU A 1 206 ? 5.274 17.937 48.435 1.00 12.18 235 GLU A N 1
ATOM 1329 C CA . GLU A 1 206 ? 5.554 16.546 48.808 1.00 13.13 235 GLU A CA 1
ATOM 1330 C C . GLU A 1 206 ? 4.341 15.656 48.700 1.00 11.41 235 GLU A C 1
ATOM 1331 O O . GLU A 1 206 ? 4.449 14.452 48.436 1.00 11.55 235 GLU A O 1
ATOM 1337 N N . SER A 1 207 ? 3.174 16.266 48.922 1.00 12.58 236 SER A N 1
ATOM 1338 C CA . SER A 1 207 ? 1.901 15.533 48.944 1.00 11.82 236 SER A CA 1
ATOM 1339 C C . SER A 1 207 ? 0.812 16.498 48.491 1.00 11.76 236 SER A C 1
ATOM 1340 O O . SER A 1 207 ? 0.995 17.712 48.566 1.00 11.70 236 SER A O 1
ATOM 1343 N N . PHE A 1 208 ? -0.322 15.953 48.054 1.00 10.80 237 PHE A N 1
ATOM 1344 C CA . PHE A 1 208 ? -1.418 16.802 47.619 1.00 10.35 237 PHE A CA 1
ATOM 1345 C C . PHE A 1 208 ? -2.755 16.084 47.676 1.00 10.04 237 PHE A C 1
ATOM 1346 O O . PHE A 1 208 ? -2.821 14.850 47.601 1.00 10.85 237 PHE A O 1
ATOM 1354 N N . CYS A 1 209 ? -3.822 16.861 47.766 1.00 10.18 238 CYS A N 1
ATOM 1355 C CA . CYS A 1 209 ? -5.168 16.318 47.818 1.00 10.10 238 CYS A CA 1
ATOM 1356 C C . CYS A 1 209 ? -5.993 17.034 46.764 1.00 10.98 238 CYS A C 1
ATOM 1357 O O . CYS A 1 209 ? -6.009 18.279 46.734 1.00 10.57 238 CYS A O 1
ATOM 1360 N N . VAL A 1 210 ? -6.686 16.248 45.924 1.00 10.22 239 VAL A N 1
ATOM 1361 C CA . VAL A 1 210 ? -7.450 16.803 44.791 1.00 11.05 239 VAL A CA 1
ATOM 1362 C C . VAL A 1 210 ? -8.477 15.745 44.356 1.00 9.80 239 VAL A C 1
ATOM 1363 O O . VAL A 1 210 ? -8.313 14.573 44.639 1.00 10.30 239 VAL A O 1
ATOM 1367 N N . GLY A 1 211 ? -9.559 16.161 43.711 1.00 9.87 240 GLY A N 1
ATOM 1368 C CA . GLY A 1 211 ? -10.545 15.168 43.278 1.00 9.46 240 GLY A CA 1
ATOM 1369 C C . GLY A 1 211 ? -10.228 14.502 41.945 1.00 10.23 240 GLY A C 1
ATOM 1370 O O . GLY A 1 211 ? -9.321 14.919 41.190 1.00 10.84 240 GLY A O 1
ATOM 1371 N N . GLU A 1 212 ? -10.950 13.398 41.680 1.00 10.33 241 GLU A N 1
ATOM 1372 C CA . GLU A 1 212 ? -10.773 12.699 40.406 1.00 10.57 241 GLU A CA 1
ATOM 1373 C C . GLU A 1 212 ? -11.012 13.723 39.284 1.00 9.62 241 GLU A C 1
ATOM 1374 O O . GLU A 1 212 ? -11.832 14.645 39.420 1.00 10.09 241 GLU A O 1
ATOM 1380 N N . PRO A 1 213 ? -10.420 13.504 38.114 1.00 9.68 242 PRO A N 1
ATOM 1381 C CA . PRO A 1 213 ? -9.558 12.381 37.707 1.00 9.74 242 PRO A CA 1
ATOM 1382 C C . PRO A 1 213 ? -8.073 12.513 38.041 1.00 9.69 242 PRO A C 1
ATOM 1383 O O . PRO A 1 213 ? -7.277 11.645 37.676 1.00 11.01 242 PRO A O 1
ATOM 1387 N N . TRP A 1 214 ? -7.691 13.548 38.781 1.00 10.77 243 TRP A N 1
ATOM 1388 C CA . TRP A 1 214 ? -6.261 13.774 38.959 1.00 9.57 243 TRP A CA 1
ATOM 1389 C C . TRP A 1 214 ? -5.465 12.751 39.752 1.00 10.89 243 TRP A C 1
ATOM 1390 O O . TRP A 1 214 ? -4.288 12.545 39.434 1.00 10.50 243 TRP A O 1
ATOM 1401 N N . PRO A 1 215 ? -6.082 12.072 40.751 1.00 10.57 244 PRO A N 1
ATOM 1402 C CA . PRO A 1 215 ? -5.306 11.055 41.487 1.00 10.58 244 PRO A CA 1
ATOM 1403 C C . PRO A 1 215 ? -4.949 9.918 40.516 1.00 11.27 244 PRO A C 1
ATOM 1404 O O . PRO A 1 215 ? -3.838 9.443 40.501 1.00 11.10 244 PRO A O 1
ATOM 1408 N N . LEU A 1 216 ? -5.904 9.472 39.706 1.00 10.39 245 LEU A N 1
ATOM 1409 C CA . LEU A 1 216 ? -5.585 8.384 38.789 1.00 11.96 245 LEU A CA 1
ATOM 1410 C C . LEU A 1 216 ? -4.606 8.854 37.723 1.00 11.09 245 LEU A C 1
ATOM 1411 O O . LEU A 1 216 ? -3.721 8.087 37.321 1.00 11.94 245 LEU A O 1
ATOM 1416 N N . GLN A 1 217 ? -4.723 10.106 37.256 1.00 10.72 246 GLN A N 1
ATOM 1417 C CA . GLN A 1 217 ? -3.801 10.558 36.246 1.00 10.65 246 GLN A CA 1
ATOM 1418 C C . GLN A 1 217 ? -2.388 10.563 36.827 1.00 10.85 246 GLN A C 1
ATOM 1419 O O . GLN A 1 217 ? -1.421 10.266 36.143 1.00 10.99 246 GLN A O 1
ATOM 1425 N N . THR A 1 218 ? -2.273 10.908 38.105 1.00 11.11 247 THR A N 1
ATOM 1426 C CA . THR A 1 218 ? -0.960 10.927 38.762 1.00 11.34 247 THR A CA 1
ATOM 1427 C C . THR A 1 218 ? -0.321 9.534 38.693 1.00 12.48 247 THR A C 1
ATOM 1428 O O . THR A 1 218 ? 0.884 9.404 38.375 1.00 10.55 247 THR A O 1
ATOM 1432 N N . VAL A 1 219 ? -1.137 8.518 39.012 1.00 11.94 248 VAL A N 1
ATOM 1433 C CA . VAL A 1 219 ? -0.687 7.125 38.989 1.00 13.43 248 VAL A CA 1
ATOM 1434 C C . VAL A 1 219 ? -0.341 6.693 37.564 1.00 12.38 248 VAL A C 1
ATOM 1435 O O . VAL A 1 219 ? 0.750 6.150 37.295 1.00 13.68 248 VAL A O 1
ATOM 1439 N N . ASN A 1 220 ? -1.239 6.967 36.629 1.00 11.69 249 ASN A N 1
ATOM 1440 C CA . ASN A 1 220 ? -0.986 6.539 35.270 1.00 11.74 249 ASN A CA 1
ATOM 1441 C C . ASN A 1 220 ? 0.204 7.213 34.618 1.00 13.57 249 ASN A C 1
ATOM 1442 O O . ASN A 1 220 ? 0.865 6.588 33.783 1.00 14.21 249 ASN A O 1
ATOM 1447 N N . GLN A 1 221 ? 0.477 8.462 34.984 1.00 12.90 250 GLN A N 1
ATOM 1448 C CA . GLN A 1 221 ? 1.639 9.136 34.426 1.00 14.03 250 GLN A CA 1
ATOM 1449 C C . GLN A 1 221 ? 2.922 8.760 35.169 1.00 15.04 250 GLN A C 1
ATOM 1450 O O . GLN A 1 221 ? 4.018 9.106 34.732 1.00 16.38 250 GLN A O 1
ATOM 1456 N N . GLY A 1 222 ? 2.773 8.055 36.294 1.00 13.84 251 GLY A N 1
ATOM 1457 C CA . GLY A 1 222 ? 3.925 7.634 37.075 1.00 15.95 251 GLY A CA 1
ATOM 1458 C C . GLY A 1 222 ? 4.649 8.749 37.784 1.00 15.38 251 GLY A C 1
ATOM 1459 O O . GLY A 1 222 ? 5.846 8.631 38.052 1.00 19.58 251 GLY A O 1
ATOM 1460 N N . VAL A 1 223 ? 3.941 9.827 38.102 1.00 15.02 252 VAL A N 1
ATOM 1461 C CA . VAL A 1 223 ? 4.596 10.965 38.742 1.00 13.80 252 VAL A CA 1
ATOM 1462 C C . VAL A 1 223 ? 4.309 11.066 40.222 1.00 14.98 252 VAL A C 1
ATOM 1463 O O . VAL A 1 223 ? 4.660 12.058 40.866 1.00 14.77 252 VAL A O 1
ATOM 1467 N N . GLY A 1 224 ? 3.708 10.014 40.761 1.00 13.29 253 GLY A N 1
ATOM 1468 C CA . GLY A 1 224 ? 3.413 9.959 42.186 1.00 13.48 253 GLY A CA 1
ATOM 1469 C C . GLY A 1 224 ? 2.593 8.717 42.449 1.00 14.12 253 GLY A C 1
ATOM 1470 O O . GLY A 1 224 ? 2.312 7.964 41.520 1.00 14.07 253 GLY A O 1
ATOM 1471 N N . TYR A 1 225 ? 2.272 8.450 43.712 1.00 13.37 254 TYR A N 1
ATOM 1472 C CA . TYR A 1 225 ? 1.392 7.326 44.040 1.00 12.80 254 TYR A CA 1
ATOM 1473 C C . TYR A 1 225 ? 0.306 7.808 45.003 1.00 12.62 254 TYR A C 1
ATOM 1474 O O . TYR A 1 225 ? 0.386 8.901 45.550 1.00 13.10 254 TYR A O 1
ATOM 1483 N N . GLN A 1 226 ? -0.733 7.005 45.159 1.00 12.45 255 GLN A N 1
ATOM 1484 C CA . GLN A 1 226 ? -1.853 7.383 45.996 1.00 12.44 255 GLN A CA 1
ATOM 1485 C C . GLN A 1 226 ? -1.833 6.711 47.340 1.00 12.23 255 GLN A C 1
ATOM 1486 O O . GLN A 1 226 ? -1.693 5.495 47.417 1.00 12.99 255 GLN A O 1
ATOM 1492 N N . ALA A 1 227 ? -1.960 7.516 48.389 1.00 12.96 256 ALA A N 1
ATOM 1493 C CA . ALA A 1 227 ? -1.982 7.022 49.768 1.00 12.44 256 ALA A CA 1
ATOM 1494 C C . ALA A 1 227 ? -3.371 6.487 50.117 1.00 12.53 256 ALA A C 1
ATOM 1495 O O . ALA A 1 227 ? -3.510 5.439 50.749 1.00 12.97 256 ALA A O 1
ATOM 1497 N N . LEU A 1 228 ? -4.414 7.191 49.670 1.00 12.57 257 LEU A N 1
ATOM 1498 C CA . LEU A 1 228 ? -5.783 6.785 49.957 1.00 12.54 257 LEU A CA 1
ATOM 1499 C C . LEU A 1 228 ? -6.740 7.574 49.087 1.00 12.91 257 LEU A C 1
ATOM 1500 O O . LEU A 1 228 ? -6.360 8.607 48.503 1.00 11.16 257 LEU A O 1
ATOM 1505 N N . THR A 1 229 ? -7.960 7.042 48.981 1.00 11.56 258 THR A N 1
ATOM 1506 C CA . THR A 1 229 ? -9.077 7.717 48.332 1.00 11.66 258 THR A CA 1
ATOM 1507 C C . THR A 1 229 ? -9.900 8.172 49.551 1.00 12.90 258 THR A C 1
ATOM 1508 O O . THR A 1 229 ? -10.003 7.476 50.569 1.00 11.64 258 THR A O 1
ATOM 1512 N N . THR A 1 230 ? -10.505 9.348 49.458 1.00 11.87 259 THR A N 1
ATOM 1513 C CA . THR A 1 230 ? -11.089 9.938 50.646 1.00 11.51 259 THR A CA 1
ATOM 1514 C C . THR A 1 230 ? -12.245 9.289 51.336 1.00 11.59 259 THR A C 1
ATOM 1515 O O . THR A 1 230 ? -12.480 9.568 52.496 1.00 12.37 259 THR A O 1
ATOM 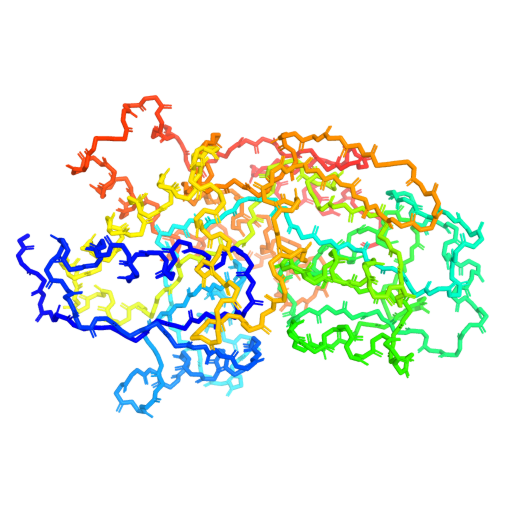1519 N N . GLY A 1 231 ? -12.950 8.400 50.647 1.00 10.93 260 GLY A N 1
ATOM 1520 C CA . GLY A 1 231 ? -14.007 7.636 51.297 1.00 13.63 260 GLY A CA 1
ATOM 1521 C C . GLY A 1 231 ? -13.383 6.682 52.341 1.00 13.93 260 GLY A C 1
ATOM 1522 O O . GLY A 1 231 ? -14.115 6.053 53.107 1.00 15.60 260 GLY A O 1
ATOM 1523 N N . GLN A 1 232 ? -12.044 6.565 52.355 1.00 13.62 261 GLN A N 1
ATOM 1524 C CA . GLN A 1 232 ? -11.335 5.766 53.353 1.00 13.03 261 GLN A CA 1
ATOM 1525 C C . GLN A 1 232 ? -11.081 6.621 54.596 1.00 14.56 261 GLN A C 1
ATOM 1526 O O . GLN A 1 232 ? -10.799 6.082 55.671 1.00 15.42 261 GLN A O 1
ATOM 1532 N N . LEU A 1 233 ? -11.158 7.953 54.456 1.00 12.75 262 LEU A N 1
ATOM 1533 C CA . LEU A 1 233 ? -10.938 8.855 55.590 1.00 13.50 262 LEU A CA 1
ATOM 1534 C C . LEU A 1 233 ? -12.265 9.109 56.317 1.00 14.33 262 LEU A C 1
ATOM 1535 O O . LEU A 1 233 ? -12.304 9.175 57.547 1.00 13.73 262 LEU A O 1
ATOM 1540 N N . TRP A 1 234 ? -13.336 9.286 55.549 1.00 12.03 263 TRP A N 1
ATOM 1541 C CA . TRP A 1 234 ? -14.684 9.513 56.062 1.00 12.72 263 TRP A CA 1
ATOM 1542 C C . TRP A 1 234 ? -15.640 8.852 55.084 1.00 13.77 263 TRP A C 1
ATOM 1543 O O . TRP A 1 234 ? -15.796 9.303 53.961 1.00 12.79 263 TRP A O 1
ATOM 1554 N N . LYS A 1 235 ? -16.261 7.744 55.496 1.00 14.72 264 LYS A N 1
ATOM 1555 C CA . LYS A 1 235 ? -17.161 7.038 54.594 1.00 16.29 264 LYS A CA 1
ATOM 1556 C C . LYS A 1 235 ? -18.309 7.908 54.104 1.00 15.33 264 LYS A C 1
ATOM 1557 O O . LYS A 1 235 ? -18.952 8.573 54.902 1.00 15.63 264 LYS A O 1
ATOM 1563 N N . ASP A 1 236 ? -18.534 7.896 52.792 1.00 13.57 265 ASP A N 1
ATOM 1564 C CA . ASP A 1 236 ? -19.593 8.645 52.126 1.00 13.65 265 ASP A CA 1
ATOM 1565 C C . ASP A 1 236 ? -19.550 10.105 52.575 1.00 13.41 265 ASP A C 1
ATOM 1566 O O . ASP A 1 236 ? -20.568 10.738 52.874 1.00 13.82 265 ASP A O 1
ATOM 1571 N N . HIS A 1 237 ? -18.345 10.665 52.572 1.00 11.83 266 HIS A N 1
ATOM 1572 C CA . HIS A 1 237 ? -18.174 12.036 53.031 1.00 11.15 266 HIS A CA 1
ATOM 1573 C C . HIS A 1 237 ? -18.741 13.066 52.071 1.00 9.68 266 HIS A C 1
ATOM 1574 O O . HIS A 1 237 ? -18.622 12.931 50.845 1.00 10.80 266 HIS A O 1
ATOM 1581 N N . PRO A 1 238 ? -19.348 14.125 52.611 1.00 9.66 267 PRO A N 1
ATOM 1582 C CA . PRO A 1 238 ? -19.901 15.188 51.754 1.00 9.71 267 PRO A CA 1
ATOM 1583 C C . PRO A 1 238 ? -18.706 15.830 51.031 1.00 10.31 267 PRO A C 1
ATOM 1584 O O . PRO A 1 238 ? -17.612 15.967 51.614 1.00 10.10 267 PRO A O 1
ATOM 1588 N N . GLU A 1 239 ? -18.912 16.265 49.789 1.00 10.33 268 GLU A N 1
ATOM 1589 C CA . GLU A 1 239 ? -17.810 16.885 49.042 1.00 9.68 268 GLU A CA 1
ATOM 1590 C C . GLU A 1 239 ? -18.263 18.134 48.303 1.00 9.58 268 GLU A C 1
ATOM 1591 O O . GLU A 1 239 ? -18.312 19.225 48.895 1.00 9.51 268 GLU A O 1
ATOM 1597 N N . LYS A 1 240 ? -18.628 18.026 47.034 1.00 8.97 269 LYS A N 1
ATOM 1598 C CA . LYS A 1 240 ? -19.072 19.221 46.298 1.00 9.96 269 LYS A CA 1
ATOM 1599 C C . LYS A 1 240 ? -20.514 19.561 46.549 1.00 10.90 269 LYS A C 1
ATOM 1600 O O . LYS A 1 240 ? -21.336 18.703 46.902 1.00 10.01 269 LYS A O 1
ATOM 1606 N N . ALA A 1 241 ? -20.810 20.844 46.371 1.00 10.56 270 ALA A N 1
ATOM 1607 C CA . ALA A 1 241 ? -22.157 21.355 46.515 1.00 10.97 270 ALA A CA 1
ATOM 1608 C C . ALA A 1 241 ? -22.569 22.049 45.227 1.00 10.98 270 ALA A C 1
ATOM 1609 O O . ALA A 1 241 ? -21.733 22.449 44.405 1.00 10.71 270 ALA A O 1
ATOM 1611 N N . PHE A 1 242 ? -23.878 22.146 45.034 1.00 11.24 271 PHE A N 1
ATOM 1612 C CA . PHE A 1 242 ? -24.400 22.947 43.936 1.00 11.25 271 PHE A CA 1
ATOM 1613 C C . PHE A 1 242 ? -24.778 24.245 44.678 1.00 10.68 271 PHE A C 1
ATOM 1614 O O . PHE A 1 242 ? -25.771 24.338 45.424 1.00 11.55 271 PHE A O 1
ATOM 1622 N N . GLY A 1 243 ? -23.923 25.249 44.508 1.00 9.10 272 GLY A N 1
ATOM 1623 C CA . GLY A 1 243 ? -24.171 26.515 45.179 1.00 10.00 272 GLY A CA 1
ATOM 1624 C C . GLY A 1 243 ? -24.586 27.624 44.229 1.00 9.67 272 GLY A C 1
ATOM 1625 O O . GLY A 1 243 ? -24.139 27.652 43.083 1.00 11.75 272 GLY A O 1
ATOM 1626 N N . MET A 1 244 ? -25.415 28.537 44.704 1.00 11.12 273 MET A N 1
ATOM 1627 C CA . MET A 1 244 ? -25.824 29.662 43.883 1.00 11.87 273 MET A CA 1
ATOM 1628 C C . MET A 1 244 ? -25.874 30.951 44.684 1.00 12.15 273 MET A C 1
ATOM 1629 O O . MET A 1 244 ? -26.038 30.933 45.908 1.00 13.30 273 MET A O 1
ATOM 1634 N N . ARG A 1 245 ? -25.699 32.076 44.013 1.00 11.97 274 ARG A N 1
ATOM 1635 C CA . ARG A 1 245 ? -25.855 33.380 44.665 1.00 11.69 274 ARG A CA 1
ATOM 1636 C C . ARG A 1 245 ? -27.298 33.455 45.177 1.00 12.13 274 ARG A C 1
ATOM 1637 O O . ARG A 1 245 ? -28.250 33.074 44.455 1.00 12.04 274 ARG A O 1
ATOM 1645 N N . ALA A 1 246 ? -27.466 33.927 46.408 1.00 11.87 275 ALA A N 1
ATOM 1646 C CA . ALA A 1 246 ? -28.789 34.037 46.968 1.00 11.16 275 ALA A CA 1
ATOM 1647 C C . ALA A 1 246 ? -29.639 35.069 46.270 1.00 12.94 275 ALA A C 1
ATOM 1648 O O . ALA A 1 246 ? -30.851 34.899 46.208 1.00 13.92 275 ALA A O 1
ATOM 1650 N N . ASP A 1 247 ? -29.027 36.130 45.755 1.00 14.07 276 ASP A N 1
ATOM 1651 C CA . ASP A 1 247 ? -29.831 37.146 45.071 1.00 14.68 276 ASP A CA 1
ATOM 1652 C C . ASP A 1 247 ? -30.487 36.562 43.810 1.00 14.64 276 ASP A C 1
ATOM 1653 O O . ASP A 1 247 ? -31.675 36.828 43.525 1.00 15.31 276 ASP A O 1
ATOM 1658 N N . TRP A 1 248 ? -29.771 35.716 43.084 1.00 14.22 277 TRP A N 1
ATOM 1659 C CA . TRP A 1 248 ? -30.341 35.133 41.882 1.00 13.74 277 TRP A CA 1
ATOM 1660 C C . TRP A 1 248 ? -31.468 34.141 42.258 1.00 13.93 277 TRP A C 1
ATOM 1661 O O . TRP A 1 248 ? -32.524 34.123 41.641 1.00 15.26 277 TRP A O 1
ATOM 1672 N N . VAL A 1 249 ? -31.264 33.314 43.280 1.00 13.41 278 VAL A N 1
ATOM 1673 C CA . VAL A 1 249 ? -32.291 32.378 43.703 1.00 13.43 278 VAL A CA 1
ATOM 1674 C C . VAL A 1 249 ? -33.537 33.080 44.241 1.00 14.87 278 VAL A C 1
ATOM 1675 O O . VAL A 1 249 ? -34.678 32.653 43.952 1.00 14.31 278 VAL A O 1
ATOM 1679 N N . ASP A 1 250 ? -33.335 34.144 45.013 1.00 15.39 279 ASP A N 1
ATOM 1680 C CA . ASP A 1 250 ? -34.473 34.869 45.618 1.00 16.01 279 ASP A CA 1
ATOM 1681 C C . ASP A 1 250 ? -35.258 35.596 44.527 1.00 16.74 279 ASP A C 1
ATOM 1682 O O . ASP A 1 250 ? -36.470 35.763 44.651 1.00 17.72 279 ASP A O 1
ATOM 1687 N N . GLN A 1 251 ? -34.570 36.044 43.480 1.00 16.81 280 GLN A N 1
ATOM 1688 C CA . GLN A 1 251 ? -35.256 36.745 42.386 1.00 17.85 280 GLN A CA 1
ATOM 1689 C C . GLN A 1 251 ? -35.920 35.813 41.396 1.00 17.66 280 GLN A C 1
ATOM 1690 O O . GLN A 1 251 ? -36.972 36.152 40.827 1.00 18.36 280 GLN A O 1
ATOM 1696 N N . ASN A 1 252 ? -35.304 34.657 41.199 1.00 16.29 281 ASN A N 1
ATOM 1697 C CA . ASN A 1 252 ? -35.759 33.648 40.242 1.00 16.27 281 ASN A CA 1
ATOM 1698 C C . ASN A 1 252 ? -36.047 32.292 40.896 1.00 16.10 281 ASN A C 1
ATOM 1699 O O . ASN A 1 252 ? -35.436 31.279 40.539 1.00 16.39 281 ASN A O 1
ATOM 1704 N N . PRO A 1 253 ? -37.006 32.239 41.838 1.00 15.61 282 PRO A N 1
ATOM 1705 C CA . PRO A 1 253 ? -37.307 30.966 42.501 1.00 16.54 282 PRO A CA 1
ATOM 1706 C C . PRO A 1 253 ? -37.784 29.824 41.622 1.00 16.05 282 PRO A C 1
ATOM 1707 O O . PRO A 1 253 ? -37.464 28.666 41.872 1.00 16.66 282 PRO A O 1
ATOM 1711 N N . LYS A 1 254 ? -38.530 30.147 40.572 1.00 16.54 283 LYS A N 1
ATOM 1712 C CA . LYS A 1 254 ? -38.996 29.097 39.697 1.00 16.85 283 LYS A CA 1
ATOM 1713 C C . LYS A 1 254 ? -37.855 28.531 38.844 1.00 15.54 283 LYS A C 1
ATOM 1714 O O . LYS A 1 254 ? -37.792 27.320 38.604 1.00 16.53 283 LYS A O 1
ATOM 1720 N N . ALA A 1 255 ? -36.955 29.400 38.381 1.00 15.69 284 ALA A N 1
ATOM 1721 C CA . ALA A 1 255 ? -35.807 28.947 37.588 1.00 14.62 284 ALA A CA 1
ATOM 1722 C C . ALA A 1 255 ? -34.863 28.159 38.503 1.00 15.38 284 ALA A C 1
ATOM 1723 O O . ALA A 1 255 ? -34.283 27.164 38.081 1.00 14.90 284 ALA A O 1
ATOM 1725 N N . ALA A 1 256 ? -34.715 28.581 39.757 1.00 15.18 285 ALA A N 1
ATOM 1726 C CA . ALA A 1 256 ? -33.835 27.828 40.662 1.00 15.47 285 ALA A CA 1
ATOM 1727 C C . ALA A 1 256 ? -34.397 26.419 40.915 1.00 14.53 285 ALA A C 1
ATOM 1728 O O . ALA A 1 256 ? -33.648 25.459 41.040 1.00 15.38 285 ALA A O 1
ATOM 1730 N N . LYS A 1 257 ? -35.728 26.286 40.947 1.00 14.91 286 LYS A N 1
ATOM 1731 C CA . LYS A 1 257 ? -36.328 24.971 41.150 1.00 16.08 286 LYS A CA 1
ATOM 1732 C C . LYS A 1 257 ? -36.105 24.121 39.892 1.00 14.67 286 LYS A C 1
ATOM 1733 O O . LYS A 1 257 ? -35.796 22.920 39.964 1.00 15.45 286 LYS A O 1
ATOM 1739 N N . ALA A 1 258 ? -36.222 24.767 38.730 1.00 15.58 287 ALA A N 1
ATOM 1740 C CA . ALA A 1 258 ? -36.016 24.084 37.469 1.00 14.75 287 ALA A CA 1
ATOM 1741 C C . ALA A 1 258 ? -34.571 23.586 37.331 1.00 14.96 287 ALA A C 1
ATOM 1742 O O . ALA A 1 258 ? -34.340 22.439 36.926 1.00 16.14 287 ALA A O 1
ATOM 1744 N N . LEU A 1 259 ? -33.598 24.425 37.696 1.00 13.73 288 LEU A N 1
ATOM 1745 C CA . LEU A 1 259 ? -32.187 24.005 37.636 1.00 14.55 288 LEU A CA 1
ATOM 1746 C C . LEU A 1 259 ? -31.948 22.828 38.587 1.00 13.73 288 LEU A C 1
ATOM 1747 O O . LEU A 1 259 ? -31.234 21.877 38.237 1.00 14.13 288 LEU A O 1
ATOM 1752 N N . LEU A 1 260 ? -32.505 22.904 39.806 1.00 13.58 289 LEU A N 1
ATOM 1753 C CA . LEU A 1 260 ? -32.322 21.860 40.795 1.00 13.43 289 LEU A CA 1
ATOM 1754 C C . LEU A 1 260 ? -32.875 20.537 40.314 1.00 13.73 289 LEU A C 1
ATOM 1755 O O . LEU A 1 260 ? -32.243 19.527 40.460 1.00 13.99 289 LEU A O 1
ATOM 1760 N N . MET A 1 261 ? -34.078 20.553 39.734 1.00 13.62 290 MET A N 1
ATOM 1761 C CA . MET A 1 261 ? -34.647 19.301 39.246 1.00 14.73 290 MET A CA 1
ATOM 1762 C C . MET A 1 261 ? -33.788 18.751 38.101 1.00 14.13 290 MET A C 1
ATOM 1763 O O . MET A 1 261 ? -33.580 17.541 38.032 1.00 14.72 290 MET A O 1
ATOM 1768 N N . ALA A 1 262 ? -33.289 19.616 37.226 1.00 15.02 291 ALA A N 1
ATOM 1769 C CA . ALA A 1 262 ? -32.432 19.155 36.135 1.00 15.06 291 ALA A CA 1
ATOM 1770 C C . ALA A 1 262 ? -31.165 18.522 36.698 1.00 14.18 291 ALA A C 1
ATOM 1771 O O . ALA A 1 262 ? -30.735 17.463 36.231 1.00 15.65 291 ALA A O 1
ATOM 1773 N N . VAL A 1 263 ? -30.583 19.154 37.721 1.00 15.37 292 VAL A N 1
ATOM 1774 C CA . VAL A 1 263 ? -29.368 18.590 38.327 1.00 14.66 292 VAL A CA 1
ATOM 1775 C C . VAL A 1 263 ? -29.647 17.239 39.022 1.00 14.06 292 VAL A C 1
ATOM 1776 O O . VAL A 1 263 ? -28.848 16.316 38.954 1.00 13.93 292 VAL A O 1
ATOM 1780 N N . MET A 1 264 ? -30.784 17.110 39.696 1.00 13.22 293 MET A N 1
ATOM 1781 C CA . MET A 1 264 ? -31.136 15.858 40.342 1.00 15.11 293 MET A CA 1
ATOM 1782 C C . MET A 1 264 ? -31.295 14.721 39.322 1.00 15.02 293 MET A C 1
ATOM 1783 O O . MET A 1 264 ? -30.849 13.589 39.555 1.00 16.02 293 MET A O 1
ATOM 1788 N N . GLU A 1 265 ? -31.966 15.008 38.207 1.00 16.44 294 GLU A N 1
ATOM 1789 C CA . GLU A 1 265 ? -32.120 13.955 37.204 1.00 16.91 294 GLU A CA 1
ATOM 1790 C C . GLU A 1 265 ? -30.751 13.615 36.624 1.00 16.07 294 GLU A C 1
ATOM 1791 O O . GLU A 1 265 ? -30.471 12.462 36.381 1.00 15.95 294 GLU A O 1
ATOM 1797 N N . ALA A 1 266 ? -29.891 14.616 36.438 1.00 15.77 295 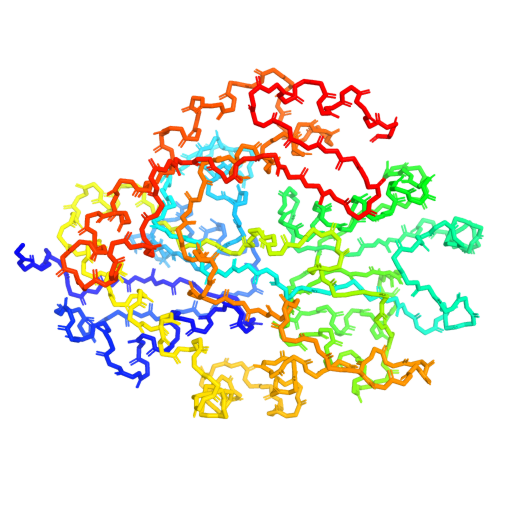ALA A N 1
ATOM 1798 C CA . ALA A 1 266 ? -28.564 14.316 35.903 1.00 15.13 295 ALA A CA 1
ATOM 1799 C C . ALA A 1 266 ? -27.789 13.488 36.911 1.00 15.13 295 ALA A C 1
ATOM 1800 O O . ALA A 1 266 ? -26.994 12.604 36.537 1.00 15.83 295 ALA A O 1
ATOM 1802 N N . GLN A 1 267 ? -27.975 13.763 38.205 1.00 13.71 296 GLN A N 1
ATOM 1803 C CA . GLN A 1 267 ? -27.303 12.967 39.231 1.00 15.02 296 GLN A CA 1
ATOM 1804 C C . GLN A 1 267 ? -27.735 11.497 39.186 1.00 14.63 296 GLN A C 1
ATOM 1805 O O . GLN A 1 267 ? -26.922 10.601 39.328 1.00 16.10 296 GLN A O 1
ATOM 1811 N N . GLN A 1 268 ? -29.038 11.269 39.012 1.00 15.87 297 GLN A N 1
ATOM 1812 C CA . GLN A 1 268 ? -29.559 9.909 38.933 1.00 16.25 297 GLN A CA 1
ATOM 1813 C C . GLN A 1 268 ? -28.975 9.202 37.713 1.00 15.06 297 GLN A C 1
ATOM 1814 O O . GLN A 1 268 ? -28.628 8.014 37.772 1.00 18.13 297 GLN A O 1
ATOM 1820 N N . TRP A 1 269 ? -28.864 9.939 36.622 1.00 15.04 298 TRP A N 1
ATOM 1821 C CA . TRP A 1 269 ? -28.304 9.383 35.385 1.00 15.27 298 TRP A CA 1
ATOM 1822 C C . TRP A 1 269 ? -26.827 9.016 35.584 1.00 15.67 298 TRP A C 1
ATOM 1823 O O . TRP A 1 269 ? -26.388 7.916 35.248 1.00 16.73 298 TRP A O 1
ATOM 1834 N N . CYS A 1 270 ? -26.046 9.964 36.109 1.00 16.01 299 CYS A N 1
ATOM 1835 C CA . CYS A 1 270 ? -24.629 9.712 36.343 1.00 15.77 299 CYS A CA 1
ATOM 1836 C C . CYS A 1 270 ? -24.339 8.591 37.337 1.00 15.62 299 CYS A C 1
ATOM 1837 O O . CYS A 1 270 ? -23.302 7.943 37.276 1.00 17.93 299 CYS A O 1
ATOM 1840 N N . ASP A 1 271 ? -25.243 8.379 38.277 1.00 15.69 300 ASP A N 1
ATOM 1841 C CA . ASP A 1 271 ? -25.051 7.361 39.302 1.00 17.02 300 ASP A CA 1
ATOM 1842 C C . ASP A 1 271 ? -25.240 5.922 38.833 1.00 17.94 300 ASP A C 1
ATOM 1843 O O . ASP A 1 271 ? -24.860 5.008 39.533 1.00 19.28 300 ASP A O 1
ATOM 1848 N N . GLN A 1 272 ? -25.823 5.725 37.652 1.00 19.44 301 GLN A N 1
ATOM 1849 C CA . GLN A 1 272 ? -26.058 4.366 37.156 1.00 20.34 301 GLN A CA 1
ATOM 1850 C C . GLN A 1 272 ? -24.825 3.706 36.540 1.00 19.20 301 GLN A C 1
ATOM 1851 O O . GLN A 1 272 ? -24.171 4.311 35.691 1.00 20.33 301 GLN A O 1
ATOM 1857 N N . ALA A 1 273 ? -24.532 2.464 36.939 1.00 20.02 302 ALA A N 1
ATOM 1858 C CA . ALA A 1 273 ? -23.389 1.733 36.386 1.00 19.86 302 ALA A CA 1
ATOM 1859 C C . ALA A 1 273 ? -23.452 1.690 34.868 1.00 20.20 302 ALA A C 1
ATOM 1860 O O . ALA A 1 273 ? -22.438 1.840 34.188 1.00 19.86 302 ALA A O 1
ATOM 1862 N N . GLU A 1 274 ? -24.646 1.477 34.323 1.00 20.83 303 GLU A N 1
ATOM 1863 C CA . GLU A 1 274 ? -24.769 1.418 32.872 1.00 21.55 303 GLU A CA 1
ATOM 1864 C C . GLU A 1 274 ? -24.475 2.727 32.156 1.00 20.19 303 GLU A C 1
ATOM 1865 O O . GLU A 1 274 ? -24.347 2.743 30.938 1.00 21.21 303 GLU A O 1
ATOM 1871 N N . ASN A 1 275 ? -24.376 3.842 32.881 1.00 17.97 304 ASN A N 1
ATOM 1872 C CA . ASN A 1 275 ? -24.085 5.105 32.204 1.00 16.87 304 ASN A CA 1
ATOM 1873 C C . ASN A 1 275 ? -22.689 5.630 32.446 1.00 15.03 304 ASN A C 1
ATOM 1874 O O . ASN A 1 275 ? -22.336 6.675 31.908 1.00 15.77 304 ASN A O 1
ATOM 1879 N N . LYS A 1 276 ? -21.894 4.906 33.225 1.00 15.37 305 LYS A N 1
ATOM 1880 C CA . LYS A 1 276 ? -20.551 5.400 33.542 1.00 16.08 305 LYS A CA 1
ATOM 1881 C C . LYS A 1 276 ? -19.645 5.529 32.316 1.00 16.57 305 LYS A C 1
ATOM 1882 O O . LYS A 1 276 ? -18.884 6.477 32.208 1.00 16.36 305 LYS A O 1
ATOM 1888 N N . GLU A 1 277 ? -19.726 4.584 31.375 1.00 16.24 306 GLU A N 1
ATOM 1889 C CA . GLU A 1 277 ? -18.887 4.666 30.185 1.00 17.35 306 GLU A CA 1
ATOM 1890 C C . GLU A 1 277 ? -19.204 5.939 29.401 1.00 16.76 306 GLU A C 1
ATOM 1891 O O . GLU A 1 277 ? -18.323 6.744 29.057 1.00 15.34 306 GLU A O 1
ATOM 1897 N N . GLU A 1 278 ? -20.486 6.128 29.100 1.00 16.18 307 GLU A N 1
ATOM 1898 C CA . GLU A 1 278 ? -20.906 7.293 28.370 1.00 16.67 307 GLU A CA 1
ATOM 1899 C C . GLU A 1 278 ? -20.562 8.580 29.119 1.00 15.25 307 GLU A C 1
ATOM 1900 O O . GLU A 1 278 ? -20.091 9.536 28.512 1.00 16.32 307 GLU A O 1
ATOM 1906 N N . MET A 1 279 ? -20.770 8.593 30.430 1.00 15.26 308 MET A N 1
ATOM 1907 C CA . MET A 1 279 ? -20.445 9.781 31.221 1.00 15.62 308 MET A CA 1
ATOM 1908 C C . MET A 1 279 ? -18.987 10.166 31.025 1.00 14.62 308 MET A C 1
ATOM 1909 O O . MET A 1 279 ? -18.675 11.307 30.762 1.00 13.51 308 MET A O 1
ATOM 1914 N N . CYS A 1 280 ? -18.103 9.192 31.152 1.00 13.92 309 CYS A N 1
ATOM 1915 C CA . CYS A 1 280 ? -16.689 9.445 31.027 1.00 13.17 309 CYS A CA 1
ATOM 1916 C C . CYS A 1 280 ? -16.269 9.805 29.605 1.00 14.04 309 CYS A C 1
ATOM 1917 O O . CYS A 1 280 ? -15.320 10.577 29.413 1.00 14.53 309 CYS A O 1
ATOM 1920 N N . GLN A 1 281 ? -16.935 9.242 28.596 1.00 14.23 310 GLN A N 1
ATOM 1921 C CA . GLN A 1 281 ? -16.602 9.655 27.218 1.00 15.50 310 GLN A CA 1
ATOM 1922 C C . GLN A 1 281 ? -16.914 11.145 27.049 1.00 13.52 310 GLN A C 1
ATOM 1923 O O . GLN A 1 281 ? -16.162 11.892 26.427 1.00 14.87 310 GLN A O 1
ATOM 1929 N N . ILE A 1 282 ? -18.049 11.567 27.607 1.00 14.58 311 ILE A N 1
ATOM 1930 C CA . ILE A 1 282 ? -18.462 12.956 27.548 1.00 14.49 311 ILE A CA 1
ATOM 1931 C C . ILE A 1 282 ? -17.470 13.834 28.301 1.00 13.74 311 ILE A C 1
ATOM 1932 O O . ILE A 1 282 ? -16.975 14.807 27.745 1.00 15.17 311 ILE A O 1
ATOM 1937 N N . LEU A 1 283 ? -17.136 13.463 29.540 1.00 14.44 312 LEU A N 1
ATOM 1938 C CA . LEU A 1 283 ? -16.201 14.290 30.299 1.00 13.86 312 LEU A CA 1
ATOM 1939 C C . LEU A 1 283 ? -14.818 14.390 29.643 1.00 14.32 312 LEU A C 1
ATOM 1940 O O . LEU A 1 283 ? -14.136 15.412 29.737 1.00 13.56 312 LEU A O 1
ATOM 1945 N N . SER A 1 284 ? -14.409 13.323 28.965 1.00 13.95 313 SER A N 1
ATOM 1946 C CA . SER A 1 284 ? -13.101 13.281 28.346 1.00 14.94 313 SER A CA 1
ATOM 1947 C C . SER A 1 284 ? -12.891 14.241 27.174 1.00 15.03 313 SER A C 1
ATOM 1948 O O . SER A 1 284 ? -11.777 14.672 26.916 1.00 15.14 313 SER A O 1
ATOM 1951 N N . LYS A 1 285 ? -13.986 14.571 26.498 1.00 16.95 314 LYS A N 1
ATOM 1952 C CA . LYS A 1 285 ? -13.956 15.407 25.303 1.00 19.18 314 LYS A CA 1
ATOM 1953 C C . LYS A 1 285 ? -13.298 16.754 25.492 1.00 19.34 314 LYS A C 1
ATOM 1954 O O . LYS A 1 285 ? -13.281 17.331 26.589 1.00 18.85 314 LYS A O 1
ATOM 1960 N N . ARG A 1 286 ? -12.755 17.269 24.397 1.00 20.52 315 ARG A N 1
ATOM 1961 C CA . ARG A 1 286 ? -12.096 18.564 24.413 1.00 23.40 315 ARG A CA 1
ATOM 1962 C C . ARG A 1 286 ? -13.077 19.630 24.881 1.00 23.25 315 ARG A C 1
ATOM 1963 O O . ARG A 1 286 ? -12.671 20.643 25.428 1.00 22.98 315 ARG A O 1
ATOM 1971 N N . GLU A 1 287 ? -14.369 19.387 24.656 1.00 23.49 316 GLU A N 1
ATOM 1972 C CA . GLU A 1 287 ? -15.421 20.324 25.050 1.00 24.42 316 GLU A CA 1
ATOM 1973 C C . GLU A 1 287 ? -15.461 20.495 26.576 1.00 22.31 316 GLU A C 1
ATOM 1974 O O . GLU A 1 287 ? -15.844 21.563 27.090 1.00 22.71 316 GLU A O 1
ATOM 1980 N N . TRP A 1 288 ? -15.033 19.456 27.296 1.00 19.42 317 TRP A N 1
ATOM 1981 C CA . TRP A 1 288 ? -15.076 19.464 28.750 1.00 18.37 317 TRP A CA 1
ATOM 1982 C C . TRP A 1 288 ? -13.724 19.352 29.478 1.00 18.89 317 TRP A C 1
ATOM 1983 O O . TRP A 1 288 ? -13.087 20.371 29.685 1.00 21.80 317 TRP A O 1
ATOM 1994 N N . PHE A 1 289 ? -13.265 18.160 29.854 1.00 16.54 318 PHE A N 1
ATOM 1995 C CA . PHE A 1 289 ? -11.991 18.072 30.585 1.00 16.07 318 PHE A CA 1
ATOM 1996 C C . PHE A 1 289 ? -10.756 17.988 29.705 1.00 16.48 318 PHE A C 1
ATOM 1997 O O . PHE A 1 289 ? -9.670 18.373 30.148 1.00 16.76 318 PHE A O 1
ATOM 2005 N N . LYS A 1 290 ? -10.913 17.445 28.493 1.00 16.02 319 LYS A N 1
ATOM 2006 C CA . LYS A 1 290 ? -9.767 17.234 27.607 1.00 16.86 319 LYS A CA 1
ATOM 2007 C C . LYS A 1 290 ? -8.725 16.387 28.398 1.00 15.74 319 LYS A C 1
ATOM 2008 O O . LYS A 1 290 ? -7.541 16.739 28.496 1.00 15.96 319 LYS A O 1
ATOM 2014 N N . VAL A 1 291 ? -9.201 15.260 28.925 1.00 14.92 320 VAL A N 1
ATOM 2015 C CA . VAL A 1 291 ? -8.418 14.328 29.743 1.00 13.86 320 VAL A CA 1
ATOM 2016 C C . VAL A 1 291 ? -8.610 12.918 29.172 1.00 12.78 320 VAL A C 1
ATOM 2017 O O . VAL A 1 291 ? -9.716 12.573 28.801 1.00 14.08 320 VAL A O 1
ATOM 2021 N N . PRO A 1 292 ? -7.540 12.125 29.057 1.00 12.43 321 PRO A N 1
ATOM 2022 C CA . PRO A 1 292 ? -7.712 10.761 28.524 1.00 12.25 321 PRO A CA 1
ATOM 2023 C C . PRO A 1 292 ? -8.815 10.001 29.264 1.00 12.35 321 PRO A C 1
ATOM 2024 O O . PRO A 1 292 ? -8.889 10.072 30.492 1.00 12.65 321 PRO A O 1
ATOM 2028 N N . PHE A 1 293 ? -9.652 9.269 28.510 1.00 11.58 322 PHE A N 1
ATOM 2029 C CA . PHE A 1 293 ? -10.730 8.439 29.071 1.00 11.67 322 PHE A CA 1
ATOM 2030 C C . PHE A 1 293 ? -10.186 7.494 30.165 1.00 12.25 322 PHE A C 1
ATOM 2031 O O . PHE A 1 293 ? -10.822 7.279 31.211 1.00 11.73 322 PHE A O 1
ATOM 2039 N N . GLU A 1 294 ? -8.980 6.966 29.923 1.00 11.63 323 GLU A N 1
ATOM 2040 C CA . GLU A 1 294 ? -8.321 6.053 30.849 1.00 12.54 323 GLU A CA 1
ATOM 2041 C C . GLU A 1 294 ? -8.014 6.615 32.241 1.00 12.64 323 GLU A C 1
ATOM 2042 O O . GLU A 1 294 ? -7.826 5.861 33.183 1.00 15.34 323 GLU A O 1
ATOM 2048 N N . ASP A 1 295 ? -7.945 7.927 32.346 1.00 10.94 324 ASP A N 1
ATOM 2049 C CA . ASP A 1 295 ? -7.682 8.554 33.634 1.00 11.19 324 ASP A CA 1
ATOM 2050 C C . ASP A 1 295 ? -8.982 8.804 34.383 1.00 11.64 324 ASP A C 1
ATOM 2051 O O . ASP A 1 295 ? -8.958 9.219 35.557 1.00 12.24 324 ASP A O 1
ATOM 2056 N N . ILE A 1 296 ? -10.121 8.549 33.743 1.00 11.47 325 ILE A N 1
ATOM 2057 C CA . ILE A 1 296 ? -11.407 8.811 34.365 1.00 11.37 325 ILE A CA 1
ATOM 2058 C C . ILE A 1 296 ? -12.244 7.559 34.658 1.00 11.96 325 ILE A C 1
ATOM 2059 O O . ILE A 1 296 ? -12.801 7.410 35.751 1.00 12.74 325 ILE A O 1
ATOM 2064 N N . ILE A 1 297 ? -12.331 6.665 33.670 1.00 11.59 326 ILE A N 1
ATOM 2065 C CA . ILE A 1 297 ? -13.232 5.518 33.799 1.00 13.32 326 ILE A CA 1
ATOM 2066 C C . ILE A 1 297 ? -13.045 4.577 34.970 1.00 12.38 326 ILE A C 1
ATOM 2067 O O . ILE A 1 297 ? -14.027 4.251 35.658 1.00 13.31 326 ILE A O 1
ATOM 2072 N N . ASP A 1 298 ? -11.809 4.147 35.241 1.00 13.06 327 ASP A N 1
ATOM 2073 C CA . ASP A 1 298 ? -11.665 3.175 36.316 1.00 11.96 327 ASP A CA 1
ATOM 2074 C C . ASP A 1 298 ? -12.196 3.651 37.669 1.00 12.76 327 ASP A C 1
ATOM 2075 O O . ASP A 1 298 ? -12.901 2.908 38.346 1.00 12.55 327 ASP A O 1
ATOM 2080 N N . ARG A 1 299 ? -11.884 4.895 38.051 1.00 11.01 328 ARG A N 1
ATOM 2081 C CA . ARG A 1 299 ? -12.351 5.358 39.342 1.00 11.17 328 ARG A CA 1
ATOM 2082 C C . ARG A 1 299 ? -13.861 5.532 39.376 1.00 11.01 328 ARG A C 1
ATOM 2083 O O . ARG A 1 299 ? -14.489 5.364 40.422 1.00 12.62 328 ARG A O 1
ATOM 2091 N N . SER A 1 300 ? -14.457 5.897 38.242 1.00 11.85 329 SER A N 1
ATOM 2092 C CA . SER A 1 300 ? -15.905 6.051 38.102 1.00 12.80 329 SER A CA 1
ATOM 2093 C C . SER A 1 300 ? -16.647 4.698 38.186 1.00 15.47 329 SER A C 1
ATOM 2094 O O . SER A 1 300 ? -17.887 4.656 38.196 1.00 18.03 329 SER A O 1
ATOM 2097 N N . LYS A 1 301 ? -15.874 3.614 38.257 1.00 15.79 330 LYS A N 1
ATOM 2098 C CA . LYS A 1 301 ? -16.400 2.242 38.412 1.00 15.61 330 LYS A CA 1
ATOM 2099 C C . LYS A 1 301 ? -15.895 1.630 39.714 1.00 15.42 330 LYS A C 1
ATOM 2100 O O . LYS A 1 301 ? -16.109 0.442 39.977 1.00 17.40 330 LYS A O 1
ATOM 2106 N N . GLY A 1 302 ? -15.199 2.422 40.531 1.00 15.18 331 GLY A N 1
ATOM 2107 C CA . GLY A 1 302 ? -14.714 1.896 41.802 1.00 14.59 331 GLY A CA 1
ATOM 2108 C C . GLY A 1 302 ? -13.515 0.966 41.689 1.00 15.09 331 GLY A C 1
ATOM 2109 O O . GLY A 1 302 ? -13.256 0.156 42.585 1.00 15.51 331 GLY A O 1
ATOM 2110 N N . ILE A 1 303 ? -12.773 1.078 40.592 1.00 13.29 332 ILE A N 1
ATOM 2111 C CA . ILE A 1 303 ? -11.580 0.257 40.381 1.00 14.60 332 ILE A CA 1
ATOM 2112 C C . ILE A 1 303 ? -10.393 1.128 40.772 1.00 13.51 332 ILE A C 1
ATOM 2113 O O . ILE A 1 303 ? -10.139 2.156 40.120 1.00 13.56 332 ILE A O 1
ATOM 2118 N N . TYR A 1 304 ? -9.649 0.694 41.787 1.00 13.84 333 TYR A N 1
ATOM 2119 C CA . TYR A 1 304 ? -8.540 1.483 42.303 1.00 13.52 333 TYR A CA 1
ATOM 2120 C C . TYR A 1 304 ? -7.121 0.977 42.165 1.00 14.00 333 TYR A C 1
ATOM 2121 O O . TYR A 1 304 ? -6.751 -0.027 42.794 1.00 14.40 333 TYR A O 1
ATOM 2130 N N . ASN A 1 305 ? -6.330 1.664 41.354 1.00 13.01 334 ASN A N 1
ATOM 2131 C CA . ASN A 1 305 ? -4.900 1.366 41.243 1.00 12.50 334 ASN A CA 1
ATOM 2132 C C . ASN A 1 305 ? -4.214 2.589 41.873 1.00 13.17 334 ASN A C 1
ATOM 2133 O O . ASN A 1 305 ? -4.248 3.696 41.302 1.00 12.91 334 ASN A O 1
ATOM 2138 N N . PHE A 1 306 ? -3.609 2.381 43.042 1.00 12.67 335 PHE A N 1
ATOM 2139 C CA . PHE A 1 306 ? -2.906 3.437 43.760 1.00 13.34 335 PHE A CA 1
ATOM 2140 C C . PHE A 1 306 ? -1.432 3.574 43.339 1.00 13.88 335 PHE A C 1
ATOM 2141 O O . PHE A 1 306 ? -0.743 4.459 43.811 1.00 14.31 335 PHE A O 1
ATOM 2149 N N . GLY A 1 307 ? -0.951 2.703 42.451 1.00 15.38 336 GLY A N 1
ATOM 2150 C CA . GLY A 1 307 ? 0.437 2.796 42.029 1.00 15.59 336 GLY A CA 1
ATOM 2151 C C . GLY A 1 307 ? 1.410 2.210 43.032 1.00 16.63 336 GLY A C 1
ATOM 2152 O O . GLY A 1 307 ? 1.008 1.533 43.985 1.00 17.21 336 GLY A O 1
ATOM 2153 N N . ASN A 1 308 ? 2.690 2.467 42.813 1.00 18.72 337 ASN A N 1
ATOM 2154 C CA . ASN A 1 308 ? 3.732 2.002 43.711 1.00 19.32 337 ASN A CA 1
ATOM 2155 C C . ASN A 1 308 ? 3.695 0.499 43.949 1.00 21.30 337 ASN A C 1
ATOM 2156 O O . ASN A 1 308 ? 3.973 0.043 45.057 1.00 21.39 337 ASN A O 1
ATOM 2161 N N . GLY A 1 309 ? 3.336 -0.242 42.907 1.00 22.68 338 GLY A N 1
ATOM 2162 C CA . GLY A 1 309 ? 3.308 -1.689 43.005 1.00 24.87 338 GLY A CA 1
ATOM 2163 C C . GLY A 1 309 ? 2.163 -2.302 43.771 1.00 27.22 338 GLY A C 1
ATOM 2164 O O . GLY A 1 309 ? 2.042 -3.532 43.822 1.00 28.42 338 GLY A O 1
ATOM 2165 N N . GLN A 1 310 ? 1.318 -1.466 44.363 1.00 26.92 339 GLN A N 1
ATOM 2166 C CA . GLN A 1 310 ? 0.184 -1.947 45.133 1.00 27.86 339 GLN A CA 1
ATOM 2167 C C . GLN A 1 310 ? -0.834 -2.615 44.209 1.00 27.73 339 GLN A C 1
ATOM 2168 O O . GLN A 1 310 ? -1.167 -2.101 43.144 1.00 29.17 339 GLN A O 1
ATOM 2174 N N . GLU A 1 311 ? -1.321 -3.778 44.612 1.00 28.15 340 GLU A N 1
ATOM 2175 C CA . GLU A 1 311 ? -2.293 -4.494 43.791 1.00 28.51 340 GLU A CA 1
ATOM 2176 C C . GLU A 1 311 ? -3.583 -3.687 43.628 1.00 27.66 340 GLU A C 1
ATOM 2177 O O . GLU A 1 311 ? -4.049 -3.050 44.572 1.00 27.38 340 GLU A O 1
ATOM 2183 N N . THR A 1 312 ? -4.144 -3.715 42.421 1.00 26.26 341 THR A N 1
ATOM 2184 C CA . THR A 1 312 ? -5.392 -3.016 42.119 1.00 24.89 341 THR A CA 1
ATOM 2185 C C . THR A 1 312 ? -6.531 -3.722 42.855 1.00 23.82 341 THR A C 1
ATOM 2186 O O . THR A 1 312 ? -6.548 -4.952 42.941 1.00 24.49 341 THR A O 1
ATOM 2190 N N . PHE A 1 313 ? -7.482 -2.951 43.382 1.00 20.69 342 PHE A N 1
ATOM 2191 C CA . PHE A 1 313 ? -8.623 -3.507 44.113 1.00 19.37 342 PHE A CA 1
ATOM 2192 C C . PHE A 1 313 ? -9.892 -2.786 43.673 1.00 18.63 342 PHE A C 1
ATOM 2193 O O . PHE A 1 313 ? -9.819 -1.718 43.061 1.00 18.47 342 PHE A O 1
ATOM 2201 N N . GLU A 1 314 ? -11.047 -3.397 43.919 1.00 19.03 343 GLU A N 1
ATOM 2202 C CA . GLU A 1 314 ? -12.328 -2.797 43.578 1.00 19.85 343 GLU A CA 1
ATOM 2203 C C . GLU A 1 314 ? -13.106 -2.515 44.862 1.00 20.44 343 GLU A C 1
ATOM 2204 O O . GLU A 1 314 ? -13.096 -3.323 45.781 1.00 19.70 343 GLU A O 1
ATOM 2210 N N . ASP A 1 315 ? -13.761 -1.362 44.926 1.00 19.27 344 ASP A N 1
ATOM 2211 C CA . ASP A 1 315 ? -14.578 -1.013 46.087 1.00 20.12 344 ASP A CA 1
ATOM 2212 C C . ASP A 1 315 ? -15.652 -0.017 45.656 1.00 20.11 344 ASP A C 1
ATOM 2213 O O . ASP A 1 315 ? -15.398 1.191 45.548 1.00 20.14 344 ASP A O 1
ATOM 2218 N N . GLN A 1 316 ? -16.852 -0.529 45.391 1.00 20.42 345 GLN A N 1
ATOM 2219 C CA . GLN A 1 316 ? -17.974 0.287 44.952 1.00 21.77 345 GLN A CA 1
ATOM 2220 C C . GLN A 1 316 ? -18.535 1.214 46.021 1.00 20.51 345 GLN A C 1
ATOM 2221 O O . GLN A 1 316 ? -19.262 2.149 45.703 1.00 21.85 345 GLN A O 1
ATOM 2227 N N . GLU A 1 317 ? -18.215 0.945 47.283 1.00 19.69 346 GLU A N 1
ATOM 2228 C CA . GLU A 1 317 ? -18.767 1.773 48.334 1.00 18.81 346 GLU A CA 1
ATOM 2229 C C . GLU A 1 317 ? -18.026 3.064 48.574 1.00 17.27 346 GLU A C 1
ATOM 2230 O O . GLU A 1 317 ? -18.644 4.017 49.009 1.00 17.01 346 GLU A O 1
ATOM 2236 N N . ILE A 1 318 ? -16.734 3.097 48.252 1.00 16.51 347 ILE A N 1
ATOM 2237 C CA . ILE A 1 318 ? -15.930 4.318 48.445 1.00 15.52 347 ILE A CA 1
ATOM 2238 C C . ILE A 1 318 ? -15.817 5.194 47.203 1.00 15.30 347 ILE A C 1
ATOM 2239 O O . ILE A 1 318 ? -15.216 6.296 47.250 1.00 13.27 347 ILE A O 1
ATOM 2244 N N . MET A 1 319 ? -16.381 4.745 46.085 1.00 13.66 348 MET A N 1
ATOM 2245 C CA . MET A 1 319 ? -16.327 5.546 44.858 1.00 13.90 348 MET A CA 1
ATOM 2246 C C . MET A 1 319 ? -17.264 6.767 44.908 1.00 13.24 348 MET A C 1
ATOM 2247 O O . MET A 1 319 ? -18.131 6.862 45.775 1.00 12.49 348 MET A O 1
ATOM 2252 N N . GLN A 1 320 ? -17.100 7.699 43.976 1.00 13.11 349 GLN A N 1
ATOM 2253 C CA . GLN A 1 320 ? -17.973 8.868 43.943 1.00 12.58 349 GLN A CA 1
ATOM 2254 C C . GLN A 1 320 ? -19.426 8.418 43.729 1.00 12.09 349 GLN A C 1
ATOM 2255 O O . GLN A 1 320 ? -19.711 7.550 42.900 1.00 12.72 349 GLN A O 1
ATOM 2261 N N . LYS A 1 321 ? -20.323 8.993 44.512 1.00 12.71 350 LYS A N 1
ATOM 2262 C CA . LYS A 1 321 ? -21.749 8.699 44.424 1.00 12.61 350 LYS A CA 1
ATOM 2263 C C . LYS A 1 321 ? -22.466 10.026 44.278 1.00 13.65 350 LYS A C 1
ATOM 2264 O O . LYS A 1 321 ? -22.127 10.997 44.975 1.00 13.55 350 LYS A O 1
ATOM 2270 N N . TYR A 1 322 ? -23.482 10.053 43.417 1.00 12.65 351 TYR A N 1
ATOM 2271 C CA . TYR A 1 322 ? -24.253 11.252 43.111 1.00 12.31 351 TYR A CA 1
ATOM 2272 C C . TYR A 1 322 ? -25.709 11.135 43.518 1.00 12.99 351 TYR A C 1
ATOM 2273 O O . TYR A 1 322 ? -26.421 12.105 43.477 1.00 15.31 351 TYR A O 1
ATOM 2282 N N . TRP A 1 323 ? -26.144 9.943 43.908 1.00 13.22 352 TRP A N 1
ATOM 2283 C CA . TRP A 1 323 ? -27.542 9.778 44.262 1.00 14.86 352 TRP A CA 1
ATOM 2284 C C . TRP A 1 323 ? -27.773 8.693 45.301 1.00 14.68 352 TRP A C 1
ATOM 2285 O O . TRP A 1 323 ? -28.481 8.926 46.275 1.00 14.64 352 TRP A O 1
ATOM 2296 N N . VAL A 1 324 ? -27.177 7.514 45.119 1.00 16.65 353 VAL A N 1
ATOM 2297 C CA . VAL A 1 324 ? -27.364 6.427 46.088 1.00 16.83 353 VAL A CA 1
ATOM 2298 C C . VAL A 1 324 ? -26.885 6.846 47.483 1.00 17.72 353 VAL A C 1
ATOM 2299 O O . VAL A 1 324 ? -26.003 7.709 47.615 1.00 17.43 353 VAL A O 1
ATOM 2303 N N . ASP A 1 325 ? -27.473 6.249 48.518 1.00 18.26 354 ASP A N 1
ATOM 2304 C CA . ASP A 1 325 ? -27.104 6.550 49.893 1.00 19.50 354 ASP A CA 1
ATOM 2305 C C . ASP A 1 325 ? -27.325 8.035 50.218 1.00 18.10 354 ASP A C 1
ATOM 2306 O O . ASP A 1 325 ? -26.524 8.645 50.930 1.00 20.14 354 ASP A O 1
ATOM 2311 N N . ASN A 1 326 ? -28.417 8.598 49.688 1.00 17.45 355 ASN A N 1
ATOM 2312 C CA . ASN A 1 326 ? -28.804 9.998 49.942 1.00 15.97 355 ASN A CA 1
ATOM 2313 C C . ASN A 1 326 ? -27.718 11.007 49.600 1.00 14.38 355 ASN A C 1
ATOM 2314 O O . ASN A 1 326 ? -27.725 12.137 50.105 1.00 14.95 355 ASN A O 1
ATOM 2319 N N . ALA A 1 327 ? -26.811 10.640 48.713 1.00 14.52 356 ALA A N 1
ATOM 2320 C CA . ALA A 1 327 ? -25.686 11.516 48.337 1.00 13.46 356 ALA A CA 1
ATOM 2321 C C . ALA A 1 327 ? -26.002 12.967 47.972 1.00 13.68 356 ALA A C 1
ATOM 2322 O O . ALA A 1 327 ? -25.241 13.881 48.294 1.00 14.66 356 ALA A O 1
ATOM 2324 N N . SER A 1 328 ? -27.102 13.169 47.260 1.00 12.85 357 SER A N 1
ATOM 2325 C CA . SER A 1 328 ? -27.496 14.483 46.818 1.00 13.04 357 SER A CA 1
ATOM 2326 C C . SER A 1 328 ? -28.119 15.345 47.914 1.00 12.46 357 SER A C 1
ATOM 2327 O O . SER A 1 328 ? -28.040 16.566 47.883 1.00 11.80 357 SER A O 1
ATOM 2330 N N . TYR A 1 329 ? -28.736 14.723 48.911 1.00 13.05 358 TYR A N 1
ATOM 2331 C CA . TYR A 1 329 ? -29.380 15.518 49.967 1.00 12.20 358 TYR A CA 1
ATOM 2332 C C . TYR A 1 329 ? -28.314 16.272 50.756 1.00 12.48 358 TYR A C 1
ATOM 2333 O O . TYR A 1 329 ? -27.415 15.667 51.315 1.00 11.99 358 TYR A O 1
ATOM 2342 N N . PRO A 1 330 ? -28.405 17.610 50.807 1.00 10.35 359 PRO A N 1
ATOM 2343 C CA . PRO A 1 330 ? -27.403 18.418 51.523 1.00 11.93 359 PRO A CA 1
ATOM 2344 C C . PRO A 1 330 ? -27.650 18.487 53.015 1.00 10.86 359 PRO A C 1
ATOM 2345 O O . PRO A 1 330 ? -28.308 19.374 53.521 1.00 12.05 359 PRO A O 1
ATOM 2349 N N . TYR A 1 331 ? -27.136 17.488 53.714 1.00 10.56 360 TYR A N 1
ATOM 2350 C CA . TYR A 1 331 ? -27.313 17.441 55.160 1.00 11.15 360 TYR A CA 1
ATOM 2351 C C . TYR A 1 331 ? -26.705 18.670 55.840 1.00 10.72 360 TYR A C 1
ATOM 2352 O O . TYR A 1 331 ? -25.528 19.029 55.620 1.00 10.80 360 TYR A O 1
ATOM 2361 N N . LYS A 1 332 ? -27.507 19.310 56.677 1.00 11.03 361 LYS A N 1
ATOM 2362 C CA . LYS A 1 332 ? -27.014 20.454 57.455 1.00 10.93 361 LYS A CA 1
ATOM 2363 C C . LYS A 1 332 ? -25.908 20.000 58.436 1.00 10.36 361 LYS A C 1
ATOM 2364 O O . LYS A 1 332 ? -24.995 20.774 58.712 1.00 11.26 361 LYS A O 1
ATOM 2370 N N . SER A 1 333 ? -25.973 18.765 58.951 1.00 9.59 362 SER A N 1
ATOM 2371 C CA . SER A 1 333 ? -24.950 18.301 59.887 1.00 11.51 362 SER A CA 1
ATOM 2372 C C . SER A 1 333 ? -23.595 18.257 59.195 1.00 10.17 362 SER A C 1
ATOM 2373 O O . SER A 1 333 ? -22.549 18.509 59.827 1.00 9.86 362 SER A O 1
ATOM 2376 N N . HIS A 1 334 ? -23.589 17.974 57.888 1.00 9.84 363 HIS A N 1
ATOM 2377 C CA . HIS A 1 334 ? -22.336 17.954 57.121 1.00 9.49 363 HIS A CA 1
ATOM 2378 C C . HIS A 1 334 ? -21.780 19.374 56.970 1.00 10.11 363 HIS A C 1
ATOM 2379 O O . HIS A 1 334 ? -20.603 19.603 57.183 1.00 11.12 363 HIS A O 1
ATOM 2386 N N . ASP A 1 335 ? -22.627 20.324 56.617 1.00 9.98 364 ASP A N 1
ATOM 2387 C CA . ASP A 1 335 ? -22.163 21.713 56.534 1.00 10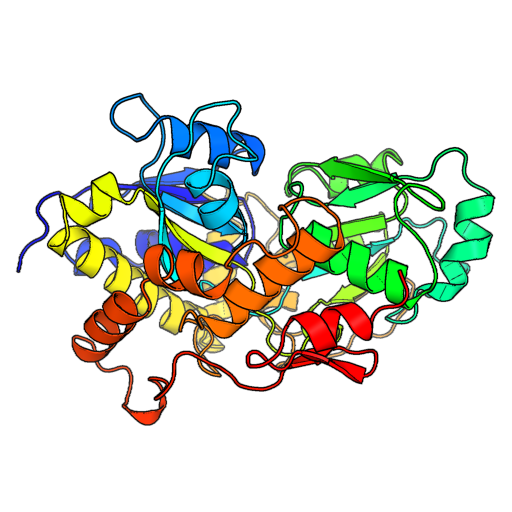.10 364 ASP A CA 1
ATOM 2388 C C . ASP A 1 335 ? -21.593 22.141 57.903 1.00 9.93 364 ASP A C 1
ATOM 2389 O O . ASP A 1 335 ? -20.546 22.830 57.954 1.00 9.95 364 ASP A O 1
ATOM 2394 N N . GLN A 1 336 ? -22.257 21.737 58.992 1.00 9.15 365 GLN A N 1
ATOM 2395 C CA . GLN A 1 336 ? -21.805 22.083 60.345 1.00 10.72 365 GLN A CA 1
ATOM 2396 C C . GLN A 1 336 ? -20.410 21.489 60.599 1.00 10.35 365 GLN A C 1
ATOM 2397 O O . GLN A 1 336 ? -19.558 22.141 61.190 1.00 12.02 365 GLN A O 1
ATOM 2403 N N . TRP A 1 337 ? -20.155 20.273 60.125 1.00 11.30 366 TRP A N 1
ATOM 2404 C CA . TRP A 1 337 ? -18.811 19.726 60.316 1.00 9.84 366 TRP A CA 1
ATOM 2405 C C . TRP A 1 337 ? -17.770 20.584 59.588 1.00 11.21 366 TRP A C 1
ATOM 2406 O O . TRP A 1 337 ? -16.728 20.908 60.155 1.00 10.64 366 TRP A O 1
ATOM 2417 N N . PHE A 1 338 ? -18.020 20.953 58.333 1.00 10.54 367 PHE A N 1
ATOM 2418 C CA . PHE A 1 338 ? -17.021 21.762 57.646 1.00 9.79 367 PHE A CA 1
ATOM 2419 C C . PHE A 1 338 ? -16.719 23.062 58.378 1.00 9.81 367 PHE A C 1
ATOM 2420 O O . PHE A 1 338 ? -15.557 23.467 58.447 1.00 10.35 367 PHE A O 1
ATOM 2428 N N . LEU A 1 339 ? -17.743 23.691 58.944 1.00 10.25 368 LEU A N 1
ATOM 2429 C CA . LEU A 1 339 ? -17.502 24.935 59.663 1.00 10.12 368 LEU A CA 1
ATOM 2430 C C . LEU A 1 339 ? -16.721 24.655 60.940 1.00 10.73 368 LEU A C 1
ATOM 2431 O O . LEU A 1 339 ? -15.833 25.446 61.302 1.00 9.56 368 LEU A O 1
ATOM 2436 N N . THR A 1 340 ? -16.994 23.517 61.574 1.00 10.63 369 THR A N 1
ATOM 2437 C CA . THR A 1 340 ? -16.289 23.142 62.802 1.00 10.71 369 THR A CA 1
ATOM 2438 C C . THR A 1 340 ? -14.800 22.872 62.484 1.00 11.10 369 THR A C 1
ATOM 2439 O O . THR A 1 340 ? -13.921 23.246 63.282 1.00 11.57 369 THR A O 1
ATOM 2443 N N . GLU A 1 341 ? -14.513 22.230 61.346 1.00 10.33 370 GLU A N 1
ATOM 2444 C CA . GLU A 1 341 ? -13.135 21.931 60.936 1.00 10.84 370 GLU A CA 1
ATOM 2445 C C . GLU A 1 341 ? -12.449 23.240 60.562 1.00 10.39 370 GLU A C 1
ATOM 2446 O O . GLU A 1 341 ? -11.247 23.386 60.729 1.00 11.30 370 GLU A O 1
ATOM 2452 N N . ASN A 1 342 ? -13.206 24.186 59.986 1.00 10.80 371 ASN A N 1
ATOM 2453 C CA . ASN A 1 342 ? -12.606 25.485 59.662 1.00 11.38 371 ASN A CA 1
ATOM 2454 C C . ASN A 1 342 ? -12.261 26.181 60.998 1.00 11.77 371 ASN A C 1
ATOM 2455 O O . ASN A 1 342 ? -11.222 26.844 61.108 1.00 11.63 371 ASN A O 1
ATOM 2460 N N . ILE A 1 343 ? -13.094 26.005 62.019 1.00 11.59 372 ILE A N 1
ATOM 2461 C CA . ILE A 1 343 ? -12.762 26.568 63.329 1.00 11.03 372 ILE A CA 1
ATOM 2462 C C . ILE A 1 343 ? -11.514 25.847 63.871 1.00 12.06 372 ILE A C 1
ATOM 2463 O O . ILE A 1 343 ? -10.623 26.478 64.411 1.00 13.07 372 ILE A O 1
ATOM 2468 N N . ARG A 1 344 ? -11.432 24.532 63.676 1.00 12.11 373 ARG A N 1
ATOM 2469 C CA . ARG A 1 344 ? -10.264 23.774 64.142 1.00 11.70 373 ARG A CA 1
ATOM 2470 C C . ARG A 1 344 ? -8.947 24.405 63.720 1.00 12.93 373 ARG A C 1
ATOM 2471 O O . ARG A 1 344 ? -7.992 24.455 64.494 1.00 12.32 373 ARG A O 1
ATOM 2479 N N . TRP A 1 345 ? -8.892 24.875 62.478 1.00 12.34 374 TRP A N 1
ATOM 2480 C CA . TRP A 1 345 ? -7.669 25.451 61.928 1.00 12.03 374 TRP A CA 1
ATOM 2481 C C . TRP A 1 345 ? -7.590 26.964 61.971 1.00 12.75 374 TRP A C 1
ATOM 2482 O O . TRP A 1 345 ? -6.631 27.515 61.482 1.00 14.44 374 TRP A O 1
ATOM 2493 N N . GLY A 1 346 ? -8.593 27.617 62.550 1.00 13.00 375 GLY A N 1
ATOM 2494 C CA . GLY A 1 346 ? -8.536 29.070 62.658 1.00 13.03 375 GLY A CA 1
ATOM 2495 C C . GLY A 1 346 ? -9.012 29.864 61.463 1.00 13.83 375 GLY A C 1
ATOM 2496 O O . GLY A 1 346 ? -8.771 31.076 61.392 1.00 14.46 375 GLY A O 1
ATOM 2497 N N . TYR A 1 347 ? -9.657 29.209 60.502 1.00 13.31 376 TYR A N 1
ATOM 2498 C CA . TYR A 1 347 ? -10.185 29.927 59.343 1.00 12.94 376 TYR A CA 1
ATOM 2499 C C . TYR A 1 347 ? -11.431 30.719 59.705 1.00 13.68 376 TYR A C 1
ATOM 2500 O O . TYR A 1 347 ? -11.737 31.712 59.049 1.00 15.86 376 TYR A O 1
ATOM 2509 N N . LEU A 1 348 ? -12.158 30.280 60.727 1.00 12.11 377 LEU A N 1
ATOM 2510 C CA . LEU A 1 348 ? -13.360 30.971 61.185 1.00 12.81 377 LEU A CA 1
ATOM 2511 C C . LEU A 1 348 ? -13.224 31.213 62.691 1.00 13.30 377 LEU A C 1
ATOM 2512 O O . LEU A 1 348 ? -12.601 30.431 63.402 1.00 12.97 377 LEU A O 1
ATOM 2517 N N . PRO A 1 349 ? -13.864 32.272 63.203 1.00 12.14 378 PRO A N 1
ATOM 2518 C CA . PRO A 1 349 ? -13.779 32.565 64.638 1.00 13.36 378 PRO A CA 1
ATOM 2519 C C . PRO A 1 349 ? -14.328 31.415 65.484 1.00 13.74 378 PRO A C 1
ATOM 2520 O O . PRO A 1 349 ? -15.352 30.811 65.139 1.00 13.92 378 PRO A O 1
ATOM 2524 N N . ALA A 1 350 ? -13.687 31.138 66.617 1.00 14.72 379 ALA A N 1
ATOM 2525 C CA . ALA A 1 350 ? -14.141 30.091 67.507 1.00 17.72 379 ALA A CA 1
ATOM 2526 C C . ALA A 1 350 ? -15.540 30.433 68.021 1.00 20.34 379 ALA A C 1
ATOM 2527 O O . ALA A 1 350 ? -15.935 31.600 68.090 1.00 19.54 379 ALA A O 1
ATOM 2529 N N . SER A 1 351 ? -16.317 29.438 68.389 1.00 22.68 380 SER A N 1
ATOM 2530 C CA . SER A 1 351 ? -17.662 29.791 68.859 1.00 27.02 380 SER A CA 1
ATOM 2531 C C . SER A 1 351 ? -18.639 30.330 67.764 1.00 26.53 380 SER A C 1
ATOM 2532 O O . SER A 1 351 ? -19.845 30.354 68.035 1.00 29.19 380 SER A O 1
ATOM 2535 N N . THR A 1 352 ? -18.159 30.796 66.588 1.00 22.51 381 THR A N 1
ATOM 2536 C CA . THR A 1 352 ? -19.064 31.183 65.479 1.00 18.54 381 THR A CA 1
ATOM 2537 C C . THR A 1 352 ? -20.316 30.345 65.679 1.00 17.17 381 THR A C 1
ATOM 2538 O O . THR A 1 352 ? -20.196 29.189 66.041 1.00 17.81 381 THR A O 1
ATOM 2542 N N . ASP A 1 353 ? -21.507 30.903 65.466 1.00 15.29 382 ASP A N 1
ATOM 2543 C CA . ASP A 1 353 ? -22.747 30.139 65.629 1.00 15.56 382 ASP A CA 1
ATOM 2544 C C . ASP A 1 353 ? -22.920 29.344 64.327 1.00 15.57 382 ASP A C 1
ATOM 2545 O O . ASP A 1 353 ? -23.588 29.806 63.383 1.00 15.16 382 ASP A O 1
ATOM 2550 N N . THR A 1 354 ? -22.333 28.151 64.269 1.00 14.98 383 THR A N 1
ATOM 2551 C CA . THR A 1 354 ? -22.393 27.357 63.043 1.00 14.70 383 THR A CA 1
ATOM 2552 C C . THR A 1 354 ? -23.807 26.902 62.666 1.00 14.68 383 THR A C 1
ATOM 2553 O O . THR A 1 354 ? -24.152 26.895 61.478 1.00 14.41 383 THR A O 1
ATOM 2557 N N . LYS A 1 355 ? -24.624 26.517 63.646 1.00 13.97 384 LYS A N 1
ATOM 2558 C CA . LYS A 1 355 ? -25.986 26.078 63.340 1.00 13.84 384 LYS A CA 1
ATOM 2559 C C . LYS A 1 355 ? -26.754 27.219 62.684 1.00 14.77 384 LYS A C 1
ATOM 2560 O O . LYS A 1 355 ? -27.502 27.016 61.690 1.00 13.28 384 LYS A O 1
ATOM 2566 N N . ALA A 1 356 ? -26.538 28.427 63.190 1.00 12.92 385 ALA A N 1
ATOM 2567 C CA . ALA A 1 356 ? -27.269 29.571 62.654 1.00 11.82 385 ALA A CA 1
ATOM 2568 C C . ALA A 1 356 ? -26.957 29.882 61.200 1.00 11.68 385 ALA A C 1
ATOM 2569 O O . ALA A 1 356 ? -27.881 30.112 60.417 1.00 11.84 385 ALA A O 1
ATOM 2571 N N . ILE A 1 357 ? -25.677 29.923 60.825 1.00 11.31 386 ILE A N 1
ATOM 2572 C CA . ILE A 1 357 ? -25.358 30.249 59.443 1.00 11.05 386 ILE A CA 1
ATOM 2573 C C . ILE A 1 357 ? -25.743 29.094 58.532 1.00 11.88 386 ILE A C 1
ATOM 2574 O O . ILE A 1 357 ? -26.137 29.313 57.389 1.00 12.12 386 ILE A O 1
ATOM 2579 N N . VAL A 1 358 ? -25.660 27.864 59.012 1.00 11.08 387 VAL A N 1
ATOM 2580 C CA . VAL A 1 358 ? -26.094 26.740 58.172 1.00 11.43 387 VAL A CA 1
ATOM 2581 C C . VAL A 1 358 ? -27.601 26.860 57.916 1.00 11.21 387 VAL A C 1
ATOM 2582 O O . VAL A 1 358 ? -28.060 26.559 56.801 1.00 11.63 387 VAL A O 1
ATOM 2586 N N . ASP A 1 359 ? -28.389 27.329 58.888 1.00 11.25 388 ASP A N 1
ATOM 2587 C CA . ASP A 1 359 ? -29.823 27.444 58.643 1.00 12.32 388 ASP A CA 1
ATOM 2588 C C . ASP A 1 359 ? -30.151 28.523 57.602 1.00 13.26 388 ASP A C 1
ATOM 2589 O O . ASP A 1 359 ? -31.265 28.509 57.030 1.00 15.29 388 ASP A O 1
ATOM 2594 N N . LYS A 1 360 ? -29.218 29.443 57.347 1.00 12.44 389 LYS A N 1
ATOM 2595 C CA . LYS A 1 360 ? -29.433 30.484 56.346 1.00 12.88 389 LYS A CA 1
ATOM 2596 C C . LYS A 1 360 ? -28.923 30.065 54.962 1.00 13.76 389 LYS A C 1
ATOM 2597 O O . LYS A 1 360 ? -29.610 30.291 53.953 1.00 16.38 389 LYS A O 1
ATOM 2603 N N . VAL A 1 361 ? -27.747 29.444 54.888 1.00 11.36 390 VAL A N 1
ATOM 2604 C CA . VAL A 1 361 ? -27.161 29.038 53.613 1.00 10.33 390 VAL A CA 1
ATOM 2605 C C . VAL A 1 361 ? -27.666 27.720 53.025 1.00 10.81 390 VAL A C 1
ATOM 2606 O O . VAL A 1 361 ? -27.857 27.609 51.816 1.00 10.77 390 VAL A O 1
ATOM 2610 N N . ASN A 1 362 ? -27.861 26.732 53.883 1.00 10.64 391 ASN A N 1
ATOM 2611 C CA . ASN A 1 362 ? -28.304 25.421 53.434 1.00 9.81 391 ASN A CA 1
ATOM 2612 C C . ASN A 1 362 ? -29.783 25.450 53.067 1.00 10.19 391 ASN A C 1
ATOM 2613 O O . ASN A 1 362 ? -30.618 25.824 53.883 1.00 11.34 391 ASN A O 1
ATOM 2618 N N . ARG A 1 363 ? -30.083 25.078 51.817 1.00 11.00 392 ARG A N 1
ATOM 2619 C CA . ARG A 1 363 ? -31.473 25.083 51.387 1.00 11.90 392 ARG A CA 1
ATOM 2620 C C . ARG A 1 363 ? -31.986 23.679 51.113 1.00 12.69 392 ARG A C 1
ATOM 2621 O O . ARG A 1 363 ? -32.547 23.398 50.026 1.00 11.57 392 ARG A O 1
ATOM 2629 N N . GLU A 1 364 ? -31.784 22.795 52.088 1.00 13.28 393 GLU A N 1
ATOM 2630 C CA . GLU A 1 364 ? -32.318 21.424 51.984 1.00 12.12 393 GLU A CA 1
ATOM 2631 C C . GLU A 1 364 ? -33.844 21.490 51.793 1.00 12.08 393 GLU A C 1
ATOM 2632 O O . GLU A 1 364 ? -34.440 20.516 51.305 1.00 13.27 393 GLU A O 1
ATOM 2638 N N . ASP A 1 365 ? -34.468 22.584 52.216 1.00 12.30 394 ASP A N 1
ATOM 2639 C CA . ASP A 1 365 ? -35.918 22.748 52.021 1.00 12.52 394 ASP A CA 1
ATOM 2640 C C . ASP A 1 365 ? -36.223 22.821 50.517 1.00 13.17 394 ASP A C 1
ATOM 2641 O O . ASP A 1 365 ? -37.198 22.220 50.062 1.00 14.98 394 ASP A O 1
ATOM 2646 N N . LEU A 1 366 ? -35.415 23.544 49.743 1.00 12.71 395 LEU A N 1
ATOM 2647 C CA . LEU A 1 366 ? -35.591 23.608 48.285 1.00 12.66 395 LEU A CA 1
ATOM 2648 C C . LEU A 1 366 ? -35.312 22.222 47.678 1.00 14.00 395 LEU A C 1
ATOM 2649 O O . LEU A 1 366 ? -35.968 21.817 46.707 1.00 12.95 395 LEU A O 1
ATOM 2654 N N . TRP A 1 367 ? -34.354 21.475 48.244 1.00 12.94 396 TRP A N 1
ATOM 2655 C CA . TRP A 1 367 ? -34.060 20.156 47.730 1.00 12.77 396 TRP A CA 1
ATOM 2656 C C . TRP A 1 367 ? -35.270 19.253 47.914 1.00 13.88 396 TRP A C 1
ATOM 2657 O O . TRP A 1 367 ? -35.675 18.557 46.969 1.00 14.31 396 TRP A O 1
ATOM 2668 N N . ARG A 1 368 ? -35.862 19.253 49.111 1.00 13.58 397 ARG A N 1
ATOM 2669 C CA . ARG A 1 368 ? -37.052 18.418 49.339 1.00 13.33 397 ARG A CA 1
ATOM 2670 C C . ARG A 1 368 ? -38.208 18.822 48.435 1.00 15.01 397 ARG A C 1
ATOM 2671 O O . ARG A 1 368 ? -38.945 17.940 47.965 1.00 15.53 397 ARG A O 1
ATOM 2679 N N . GLU A 1 369 ? -38.386 20.119 48.180 1.00 14.49 398 GLU A N 1
ATOM 2680 C CA . GLU A 1 369 ? -39.488 20.532 47.300 1.00 15.81 398 GLU A CA 1
ATOM 2681 C C . GLU A 1 369 ? -39.262 20.016 45.893 1.00 16.48 398 GLU A C 1
ATOM 2682 O O . GLU A 1 369 ? -40.197 19.524 45.243 1.00 16.58 398 GLU A O 1
ATOM 2688 N N . ALA A 1 370 ? -38.022 20.069 45.417 1.00 15.92 399 ALA A N 1
ATOM 2689 C CA . ALA A 1 370 ? -37.735 19.573 44.080 1.00 15.42 399 ALA A CA 1
ATOM 2690 C C . ALA A 1 370 ? -37.861 18.062 44.001 1.00 17.45 399 ALA A C 1
ATOM 2691 O O . ALA A 1 370 ? -38.367 17.534 43.008 1.00 15.82 399 ALA A O 1
ATOM 2693 N N . ALA A 1 371 ? -37.390 17.341 45.010 1.00 16.64 400 ALA A N 1
ATOM 2694 C CA . ALA A 1 371 ? -37.480 15.878 44.969 1.00 16.52 400 ALA A CA 1
ATOM 2695 C C . ALA A 1 371 ? -38.946 15.427 45.019 1.00 18.17 400 ALA A C 1
ATOM 2696 O O . ALA A 1 371 ? -39.318 14.407 44.408 1.00 17.90 400 ALA A O 1
ATOM 2698 N N . GLN A 1 372 ? -39.768 16.181 45.744 1.00 18.53 401 GLN A N 1
ATOM 2699 C CA . GLN A 1 372 ? -41.194 15.856 45.847 1.00 21.04 401 GLN A CA 1
ATOM 2700 C C . GLN A 1 372 ? -41.851 16.059 44.487 1.00 21.70 401 GLN A C 1
ATOM 2701 O O . GLN A 1 372 ? -42.660 15.229 44.039 1.00 22.19 401 GLN A O 1
ATOM 2707 N N . ALA A 1 373 ? -41.526 17.166 43.834 1.00 22.03 402 ALA A N 1
ATOM 2708 C CA . ALA A 1 373 ? -42.078 17.461 42.513 1.00 22.72 402 ALA A CA 1
ATOM 2709 C C . ALA A 1 373 ? -41.735 16.297 41.568 1.00 24.41 402 ALA A C 1
ATOM 2710 O O . ALA A 1 373 ? -42.569 15.858 40.783 1.00 22.74 402 ALA A O 1
ATOM 2712 N N . LEU A 1 374 ? -40.504 15.806 41.641 1.00 26.02 403 LEU A N 1
ATOM 2713 C CA . LEU A 1 374 ? -40.074 14.657 40.835 1.00 29.34 403 LEU A CA 1
ATOM 2714 C C . LEU A 1 374 ? -40.545 13.437 41.629 1.00 31.64 403 LEU A C 1
ATOM 2715 O O . LEU A 1 374 ? -41.396 13.573 42.497 1.00 31.84 403 LEU A O 1
ATOM 2720 N N . GLU A 1 375 ? -40.030 12.244 41.360 1.00 33.93 404 GLU A N 1
ATOM 2721 C CA . GLU A 1 375 ? -40.463 11.118 42.206 1.00 35.72 404 GLU A CA 1
ATOM 2722 C C . GLU A 1 375 ? -39.533 11.085 43.415 1.00 35.96 404 GLU A C 1
ATOM 2723 O O . GLU A 1 375 ? -39.861 11.579 44.484 1.00 37.46 404 GLU A O 1
ATOM 2729 N N . VAL A 1 376 ? -38.365 10.492 43.227 1.00 36.73 405 VAL A N 1
ATOM 2730 C CA . VAL A 1 376 ? -37.386 10.393 44.295 1.00 36.34 405 VAL A CA 1
ATOM 2731 C C . VAL A 1 376 ? -37.916 9.621 45.489 1.00 36.40 405 VAL A C 1
ATOM 2732 O O . VAL A 1 376 ? -37.586 9.943 46.633 1.00 38.59 405 VAL A O 1
ATOM 2736 N N . PRO A 1 377 ? -38.704 8.569 45.236 1.00 34.55 406 PRO A N 1
ATOM 2737 C CA . PRO A 1 377 ? -39.307 7.713 46.259 1.00 33.22 406 PRO A CA 1
ATOM 2738 C C . PRO A 1 377 ? -39.094 8.202 47.708 1.00 32.06 406 PRO A C 1
ATOM 2739 O O . PRO A 1 377 ? -38.005 8.626 48.099 1.00 31.62 406 PRO A O 1
ATOM 2743 N N . ALA A 1 378 ? -40.143 8.135 48.512 1.00 31.07 407 ALA A N 1
ATOM 2744 C CA . ALA A 1 378 ? -40.078 8.600 49.892 1.00 30.32 407 ALA A CA 1
ATOM 2745 C C . ALA A 1 378 ? -38.872 8.166 50.716 1.00 30.54 407 ALA A C 1
ATOM 2746 O O . ALA A 1 378 ? -38.329 8.947 51.501 1.00 29.12 407 ALA A O 1
ATOM 2748 N N . ASP A 1 379 ? -38.450 6.919 50.554 1.00 30.04 408 ASP A N 1
ATOM 2749 C CA . ASP A 1 379 ? -37.344 6.420 51.353 1.00 30.15 408 ASP A CA 1
ATOM 2750 C C . ASP A 1 379 ? -35.999 6.994 50.934 1.00 28.83 408 ASP A C 1
ATOM 2751 O O . ASP A 1 379 ? -34.990 6.767 51.599 1.00 29.42 408 ASP A O 1
ATOM 2756 N N . GLN A 1 380 ? -36.003 7.731 49.827 1.00 28.00 409 GLN A N 1
ATOM 2757 C CA . GLN A 1 380 ? -34.788 8.363 49.320 1.00 26.31 409 GLN A CA 1
ATOM 2758 C C . GLN A 1 380 ? -34.729 9.838 49.721 1.00 24.47 409 GLN A C 1
ATOM 2759 O O . GLN A 1 380 ? -33.797 10.546 49.354 1.00 22.47 409 GLN A O 1
ATOM 2765 N N . ILE A 1 381 ? -35.736 10.291 50.455 1.00 22.43 410 ILE A N 1
ATOM 2766 C CA . ILE A 1 381 ? -35.789 11.670 50.946 1.00 20.58 410 ILE A CA 1
ATOM 2767 C C . ILE A 1 381 ? -35.614 11.616 52.467 1.00 20.85 410 ILE A C 1
ATOM 2768 O O . ILE A 1 381 ? -36.524 11.216 53.196 1.00 20.74 410 ILE A O 1
ATOM 2773 N N . PRO A 1 382 ? -34.440 12.030 52.972 1.00 20.43 411 PRO A N 1
ATOM 2774 C CA . PRO A 1 382 ? -34.172 12.011 54.416 1.00 20.89 411 PRO A CA 1
ATOM 2775 C C . PRO A 1 382 ? -35.213 12.747 55.257 1.00 20.46 411 PRO A C 1
ATOM 2776 O O . PRO A 1 382 ? -35.683 13.828 54.871 1.00 22.02 411 PRO A O 1
ATOM 2780 N N . SER A 1 383 ? -35.533 12.155 56.407 1.00 21.19 412 SER A N 1
ATOM 2781 C CA . SER A 1 383 ? -36.511 12.684 57.363 1.00 22.58 412 SER A CA 1
ATOM 2782 C C . SER A 1 383 ? -35.914 13.739 58.273 1.00 21.89 412 SER A C 1
ATOM 2783 O O . SER A 1 383 ? -36.638 14.426 58.998 1.00 22.87 412 SER A O 1
ATOM 2786 N N . SER A 1 384 ? -34.590 13.848 58.272 1.00 20.08 413 SER A N 1
ATOM 2787 C CA . SER A 1 384 ? -33.969 14.856 59.121 1.00 20.28 413 SER A CA 1
ATOM 2788 C C . SER A 1 384 ? -32.753 15.466 58.442 1.00 18.11 413 SER A C 1
ATOM 2789 O O . SER A 1 384 ? -32.110 14.828 57.628 1.00 17.85 413 SER A O 1
ATOM 2792 N N . PRO A 1 385 ? -32.426 16.716 58.782 1.00 16.38 414 PRO A N 1
ATOM 2793 C CA . PRO A 1 385 ? -31.275 17.400 58.193 1.00 15.58 414 PRO A CA 1
ATOM 2794 C C . PRO A 1 385 ? -29.957 16.925 58.760 1.00 14.62 414 PRO A C 1
ATOM 2795 O O . PRO A 1 385 ? -28.916 17.423 58.364 1.00 12.61 414 PRO A O 1
ATOM 2799 N N . SER A 1 386 ? -29.988 15.966 59.678 1.00 14.44 415 SER A N 1
ATOM 2800 C CA . SER A 1 386 ? -28.733 15.430 60.218 1.00 13.77 415 SER A CA 1
ATOM 2801 C C . SER A 1 386 ? -28.552 13.996 59.778 1.00 13.66 415 SER A C 1
ATOM 2802 O O . SER A 1 386 ? -29.512 13.203 59.810 1.00 15.08 415 SER A O 1
ATOM 2805 N N . ARG A 1 387 ? -27.333 13.656 59.366 1.00 12.09 416 ARG A N 1
ATOM 2806 C CA . ARG A 1 387 ? -27.062 12.279 59.012 1.00 12.69 416 ARG A CA 1
ATOM 2807 C C . ARG A 1 387 ? -26.611 11.548 60.266 1.00 13.48 416 ARG A C 1
ATOM 2808 O O . ARG A 1 387 ? -26.271 10.365 60.205 1.00 15.63 416 ARG A O 1
ATOM 2816 N N . GLY A 1 388 ? -26.627 12.238 61.397 1.00 11.62 417 GLY A N 1
ATOM 2817 C CA . GLY A 1 388 ? -26.245 11.603 62.655 1.00 12.57 417 GLY A CA 1
ATOM 2818 C C . GLY A 1 388 ? -24.757 11.677 62.968 1.00 13.05 417 GLY A C 1
ATOM 2819 O O . GLY A 1 388 ? -24.021 12.492 62.424 1.00 14.48 417 GLY A O 1
ATOM 2820 N N . ILE A 1 389 ? -24.320 10.809 63.873 1.00 13.67 418 ILE A N 1
ATOM 2821 C CA . ILE A 1 389 ? -22.922 10.783 64.247 1.00 14.15 418 ILE A CA 1
ATOM 2822 C C . ILE A 1 389 ? -22.062 10.318 63.066 1.00 14.13 418 ILE A C 1
ATOM 2823 O O . ILE A 1 389 ? -22.404 9.353 62.367 1.00 14.74 418 ILE A O 1
ATOM 2828 N N . GLU A 1 390 ? -20.943 11.008 62.854 1.00 12.46 419 GLU A N 1
ATOM 2829 C CA . GLU A 1 390 ? -19.993 10.695 61.814 1.00 12.34 419 GLU A CA 1
ATOM 2830 C C . GLU A 1 390 ? -18.739 10.109 62.428 1.00 13.04 419 GLU A C 1
ATOM 2831 O O . GLU A 1 390 ? -18.245 10.625 63.425 1.00 13.17 419 GLU A O 1
ATOM 2837 N N . THR A 1 391 ? -18.225 9.027 61.839 1.00 12.19 420 THR A N 1
ATOM 2838 C CA . THR A 1 391 ? -17.007 8.403 62.362 1.00 12.63 420 THR A CA 1
ATOM 2839 C C . THR A 1 391 ? -15.882 8.483 61.333 1.00 11.32 420 THR A C 1
ATOM 2840 O O . THR A 1 391 ? -16.034 8.010 60.224 1.00 13.41 420 THR A O 1
ATOM 2844 N N . PHE A 1 392 ? -14.770 9.104 61.703 1.00 10.60 421 PHE A N 1
ATOM 2845 C CA . PHE A 1 392 ? -13.600 9.243 60.847 1.00 11.42 421 PHE A CA 1
ATOM 2846 C C . PHE A 1 392 ? -12.723 7.989 60.959 1.00 12.49 421 PHE A C 1
ATOM 2847 O O . PHE A 1 392 ? -12.895 7.179 61.884 1.00 12.42 421 PHE A O 1
ATOM 2855 N N . PHE A 1 393 ? -11.811 7.825 60.014 1.00 12.49 422 PHE A N 1
ATOM 2856 C CA . PHE A 1 393 ? -11.010 6.590 59.964 1.00 13.24 422 PHE A CA 1
ATOM 2857 C C . PHE A 1 393 ? -10.187 6.342 61.211 1.00 13.71 422 PHE A C 1
ATOM 2858 O O . PHE A 1 393 ? -9.808 5.188 61.462 1.00 14.06 422 PHE A O 1
ATOM 2866 N N . ASP A 1 394 ? -9.913 7.385 61.979 1.00 13.81 423 ASP A N 1
ATOM 2867 C CA . ASP A 1 394 ? -9.126 7.257 63.192 1.00 15.67 423 ASP A CA 1
ATOM 2868 C C . ASP A 1 394 ? -10.006 7.019 64.431 1.00 14.06 423 ASP A C 1
ATOM 2869 O O . ASP A 1 394 ? -9.503 7.009 65.573 1.00 13.78 423 ASP A O 1
ATOM 2874 N N . GLY A 1 395 ? -11.301 6.809 64.189 1.00 11.98 424 GLY A N 1
ATOM 2875 C CA . GLY A 1 395 ? -12.238 6.531 65.257 1.00 13.01 424 GLY A CA 1
ATOM 2876 C C . GLY A 1 395 ? -12.802 7.748 65.944 1.00 12.70 424 GLY A C 1
ATOM 2877 O O . GLY A 1 395 ? -13.698 7.591 66.765 1.00 13.86 424 GLY A O 1
ATOM 2878 N N . ILE A 1 396 ? -12.286 8.935 65.606 1.00 12.16 425 ILE A N 1
ATOM 2879 C CA . ILE A 1 396 ? -12.791 10.177 66.187 1.00 12.90 425 ILE A CA 1
ATOM 2880 C C . ILE A 1 396 ? -14.193 10.345 65.618 1.00 12.85 425 ILE A C 1
ATOM 2881 O O . ILE A 1 396 ? -14.429 10.067 64.436 1.00 12.25 425 ILE A O 1
ATOM 2886 N N . THR A 1 397 ? -15.108 10.775 66.468 1.00 13.01 426 THR A N 1
ATOM 2887 C CA . THR A 1 397 ? -16.491 10.921 66.083 1.00 14.35 426 THR A CA 1
ATOM 2888 C C . THR A 1 397 ? -16.976 12.362 66.203 1.00 12.77 426 THR A C 1
ATOM 2889 O O . THR A 1 397 ? -16.523 13.114 67.060 1.00 12.96 426 THR A O 1
ATOM 2893 N N . PHE A 1 398 ? -17.882 12.740 65.305 1.00 12.40 427 PHE A N 1
ATOM 2894 C CA . PHE A 1 398 ? -18.500 14.075 65.314 1.00 12.40 427 PHE A CA 1
ATOM 2895 C C . PHE A 1 398 ? -19.982 13.903 65.572 1.00 12.22 427 PHE A C 1
ATOM 2896 O O . PHE A 1 39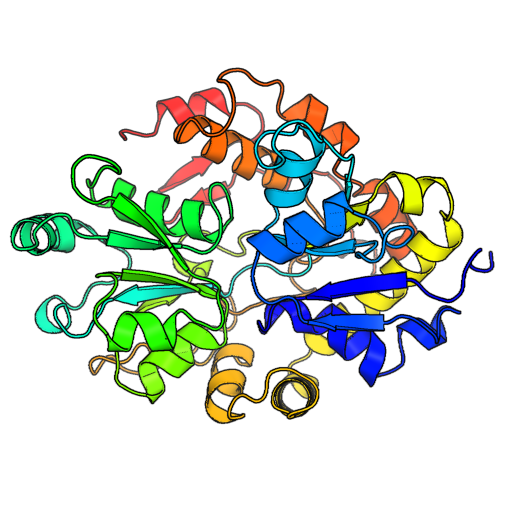8 ? -20.706 13.316 64.741 1.00 12.41 427 PHE A O 1
ATOM 2904 N N . ASP A 1 399 ? -20.425 14.408 66.720 1.00 11.55 428 ASP A N 1
ATOM 2905 C CA . ASP A 1 399 ? -21.831 14.357 67.093 1.00 11.26 428 ASP A CA 1
ATOM 2906 C C . ASP A 1 399 ? -22.305 15.759 66.812 1.00 12.95 428 ASP A C 1
ATOM 2907 O O . ASP A 1 399 ? -21.884 16.708 67.463 1.00 12.68 428 ASP A O 1
ATOM 2912 N N . PRO A 1 400 ? -23.177 15.925 65.804 1.00 12.66 429 PRO A N 1
ATOM 2913 C CA . PRO A 1 400 ? -23.661 17.277 65.480 1.00 14.84 429 PRO A CA 1
ATOM 2914 C C . PRO A 1 400 ? -24.292 18.036 66.662 1.00 15.44 429 PRO A C 1
ATOM 2915 O O . PRO A 1 400 ? -24.320 19.283 66.666 1.00 16.35 429 PRO A O 1
ATOM 2919 N N . GLU A 1 401 ? -24.793 17.305 67.657 1.00 16.19 430 GLU A N 1
ATOM 2920 C CA . GLU A 1 401 ? -25.379 17.957 68.836 1.00 16.80 430 GLU A CA 1
ATOM 2921 C C . GLU A 1 401 ? -24.316 18.554 69.777 1.00 17.18 430 GLU A C 1
ATOM 2922 O O . GLU A 1 401 ? -24.678 19.279 70.708 1.00 19.87 430 GLU A O 1
ATOM 2928 N N . ASN A 1 402 ? -23.034 18.258 69.564 1.00 15.16 431 ASN A N 1
ATOM 2929 C CA . ASN A 1 402 ? -21.985 18.829 70.414 1.00 15.05 431 ASN A CA 1
ATOM 2930 C C . ASN A 1 402 ? -20.669 18.969 69.645 1.00 15.95 431 ASN A C 1
ATOM 2931 O O . ASN A 1 402 ? -19.728 18.183 69.810 1.00 15.31 431 ASN A O 1
ATOM 2936 N N . PRO A 1 403 ? -20.571 19.991 68.774 1.00 14.36 432 PRO A N 1
ATOM 2937 C CA . PRO A 1 403 ? -19.319 20.172 68.027 1.00 15.06 432 PRO A CA 1
ATOM 2938 C C . PRO A 1 403 ? -18.113 20.491 68.893 1.00 14.97 432 PRO A C 1
ATOM 2939 O O . PRO A 1 403 ? -16.994 20.169 68.550 1.00 14.80 432 PRO A O 1
ATOM 2943 N N . GLN A 1 404 ? -18.340 21.155 70.015 1.00 16.42 433 GLN A N 1
ATOM 2944 C CA . GLN A 1 404 ? -17.214 21.471 70.879 1.00 16.95 433 GLN A CA 1
ATOM 2945 C C . GLN A 1 404 ? -16.556 20.191 71.413 1.00 15.77 433 GLN A C 1
ATOM 2946 O O . GLN A 1 404 ? -15.351 20.144 71.538 1.00 16.34 433 GLN A O 1
ATOM 2952 N N . ALA A 1 405 ? -17.342 19.150 71.714 1.00 15.08 434 ALA A N 1
ATOM 2953 C CA . ALA A 1 405 ? -16.760 17.904 72.207 1.00 14.79 434 ALA A CA 1
ATOM 2954 C C . ALA A 1 405 ? -15.882 17.276 71.116 1.00 14.12 434 ALA A C 1
ATOM 2955 O O . ALA A 1 405 ? -14.869 16.652 71.410 1.00 14.14 434 ALA A O 1
ATOM 2957 N N . TYR A 1 406 ? -16.297 17.419 69.858 1.00 12.43 435 TYR A N 1
ATOM 2958 C CA . TYR A 1 406 ? -15.491 16.923 68.757 1.00 12.29 435 TYR A CA 1
ATOM 2959 C C . TYR A 1 406 ? -14.141 17.654 68.763 1.00 12.86 435 TYR A C 1
ATOM 2960 O O . TYR A 1 406 ? -13.091 17.037 68.710 1.00 12.79 435 TYR A O 1
ATOM 2969 N N . LEU A 1 407 ? -14.148 18.989 68.819 1.00 13.03 436 LEU A N 1
ATOM 2970 C CA . LEU A 1 407 ? -12.887 19.715 68.825 1.00 14.01 436 LEU A CA 1
ATOM 2971 C C . LEU A 1 407 ? -12.040 19.343 70.046 1.00 13.27 436 LEU A C 1
ATOM 2972 O O . LEU A 1 407 ? -10.800 19.224 69.937 1.00 15.09 436 LEU A O 1
ATOM 2977 N N . ASP A 1 408 ? -12.699 19.137 71.190 1.00 15.11 437 ASP A N 1
ATOM 2978 C CA . ASP A 1 408 ? -11.957 18.792 72.393 1.00 16.14 437 ASP A CA 1
ATOM 2979 C C . ASP A 1 408 ? -11.266 17.444 72.267 1.00 15.74 437 ASP A C 1
ATOM 2980 O O . ASP A 1 408 ? -10.260 17.197 72.936 1.00 18.09 437 ASP A O 1
ATOM 2985 N N . SER A 1 409 ? -11.782 16.569 71.406 1.00 14.19 438 SER A N 1
ATOM 2986 C CA . SER A 1 409 ? -11.201 15.254 71.202 1.00 12.74 438 SER A CA 1
ATOM 2987 C C . SER A 1 409 ? -9.998 15.259 70.246 1.00 14.04 438 SER A C 1
ATOM 2988 O O . SER A 1 409 ? -9.334 14.247 70.073 1.00 15.57 438 SER A O 1
ATOM 2991 N N . LEU A 1 410 ? -9.742 16.386 69.582 1.00 13.86 439 LEU A N 1
ATOM 2992 C CA . LEU A 1 410 ? -8.630 16.436 68.637 1.00 14.97 439 LEU A CA 1
ATOM 2993 C C . LEU A 1 410 ? -7.369 16.948 69.312 1.00 15.77 439 LEU A C 1
ATOM 2994 O O . LEU A 1 410 ? -7.409 17.938 70.029 1.00 17.70 439 LEU A O 1
ATOM 2999 N N . LYS A 1 411 ? -6.252 16.281 69.058 1.00 16.11 440 LYS A N 1
ATOM 3000 C CA . LYS A 1 411 ? -4.982 16.678 69.670 1.00 18.36 440 LYS A CA 1
ATOM 3001 C C . LYS A 1 411 ? -4.353 17.920 69.024 1.00 16.85 440 LYS A C 1
ATOM 3002 O O . LYS A 1 411 ? -3.938 18.852 69.723 1.00 19.01 440 LYS A O 1
ATOM 3008 N N . ILE A 1 412 ? -4.286 17.931 67.688 1.00 15.11 441 ILE A N 1
ATOM 3009 C CA . ILE A 1 412 ? -3.675 19.046 66.969 1.00 14.22 441 ILE A CA 1
ATOM 3010 C C . ILE A 1 412 ? -4.741 19.980 66.400 1.00 14.48 441 ILE A C 1
ATOM 3011 O O . ILE A 1 412 ? -5.618 19.538 65.663 1.00 13.93 441 ILE A O 1
#

Nearest PDB structures (foldseek):
  2g29-assembly1_A  TM=1.003E+00  e=5.791E-81  Synechocystis sp.
  2i49-assembly1_A  TM=9.585E-01  e=2.628E-47  Synechocystis sp. PCC 6803
  8wm7-assembly1_C  TM=9.424E-01  e=3.648E-30  Nostoc sp. PCC 7120 = FACHB-418
  3un6-assembly1_A  TM=8.676E-01  e=3.113E-16  Staphylococcus aureus subsp. aureus NCTC 8325
  3uif-assembly1_A  TM=6.691E-01  e=1.777E-11  Methylobacillus flagellatus KT

Sequence (385 aa):
NAPEVTTAKLGFIALTDAAPLIIAKEKGFYAKYGMPDVEVLKQASWGTTRDNLVLGSASGGIDGAHILTPMPYLITMGTVTDGKPTPMYILARLNVNGQGIQLGNNYKDLKVGTDAAPLKEAFAKVTDPKVAMTFPGGTHDMWIRYWLAAGGMEPGKDFSTIVVPPAQMVANVKVNAMESFCVGEPWPLQTVNQGVGYQALTTGQLWKDHPEKAFGMRADWVDQNPKAAKALLMAVMEAQQWCDQAENKEEMCQILSKREWFKVPFEDIIDRSKGIYNFGNGQETFEDQEIMQKYWVDNASYPYKSHDQWFLTENIRWGYLPASTDTKAIVDKVNREDLWREAAQALEVPADQIPSSPSRGIETFFDGITFDPENPQAYLDSLKI

B-factor: mean 16.38, std 6.42, range [5.77, 67.38]

Solvent-accessible surface area: 14575 Å² total; per-residue (Å²): 173,73,28,73,55,63,53,1,44,0,0,2,1,6,0,4,0,0,0,0,0,0,0,0,76,70,85,32,30,2,50,130,38,32,0,71,77,1,75,17,59,104,14,69,18,0,21,49,0,51,70,37,0,31,90,4,44,111,76,55,1,4,7,0,0,0,0,0,0,0,0,0,0,2,0,15,70,13,72,26,9,142,71,130,80,12,62,1,26,0,0,0,1,0,0,4,0,1,0,0,0,0,0,10,66,124,8,74,140,74,161,7,28,46,91,1,46,53,0,90,143,19,2,86,184,47,126,102,12,71,0,0,5,1,7,50,0,0,0,0,0,0,4,0,22,5,0,0,9,47,9,36,0,52,24,70,158,40,5,39,32,46,72,7,29,0,48,84,0,8,55,35,12,116,109,96,36,2,15,0,0,0,0,0,6,0,17,0,4,16,0,16,76,93,42,31,3,5,1,5,0,0,1,1,58,3,3,163,32,1,0,0,0,0,0,0,0,41,7,61,24,6,91,129,17,76,92,0,4,88,6,1,2,25,0,0,0,38,0,0,63,41,0,31,87,58,125,21,10,103,65,0,0,102,7,0,23,97,182,128,17,8,122,6,73,62,111,7,2,25,56,6,7,55,0,65,2,50,10,12,36,81,105,153,80,74,121,47,82,108,17,10,12,7,3,31,73,68,44,2,1,3,0,14,37,3,3,0,25,0,0,0,2,0,0,24,42,42,62,60,8,92,75,111,27,84,11,127,52,27,0,87,110,0,3,48,11,45,39,4,86,84,0,0,109,63,33,149,2,58,92,129,66,35,19,126,51,55,45,67,29,113,9,82,5,66,77,51,35,55,0,51,18,165,57,32,120,49,4,52,119,63,21,210,52

InterPro domains:
  IPR006311 Twin-arginine translocation pathway, signal sequence [PS51318] (1-36)
  IPR029070 Chitinase insertion domain superfamily [SSF54556] (311-365)
  IPR044527 Nitrate/bicarbonate ABC transporter substrate-binding domain [cd13553] (63-295)

Secondary structure (DSSP, 8-state):
---S-S--EEEE-SSGGGHHHHHHHHTTHHHHTT-TT-EEEE-S-HHHHHHHHHH-GGGTS-SEEEEETHHHHHHHH-TTSSS----EEEEEE--BS-EEEEE-GGGGGG---S--TTHHHHHHTSSS-EEEESSTTSHHHHHHHHHHHHTT--BTTTBEEEE--GGGHHHHHHTTS-SEEEEETTHHHHHHHHTS-EEEEEGGGTBTT-B-EEEEEEHHHHHH-HHHHHHHHHHHHHHHHHHH-GGGHHHHHHHHHSTTTT---GGGTTTGGGTEE--STTPPPEE-TTSS-BSSGGGTTS--HHHHHHHHHHHHHTTSS-TT--HHHHHHHHB-HHHHHHHHHHS---GGGS-SSS----EEBTTS-EE-TT-HHHHHHT---

Radius of gyration: 19.63 Å; Cα contacts (8 Å, |Δi|>4): 823; chains: 1; bounding box: 59×48×48 Å

Foldseek 3Di:
DAWPAQEFEEEEELFLLQLLVLCLQVVVLLVVLRRNHYHYHYDQALLRLLVLQLCDVVNPGGFWYFHFLCVQVCQCVPLSPVPRRFHKAFQWQSWFWFKFKWFFPVCLVVLAALQCQVCQVVLVVPDQAEEEEGDVLGDFNLQVQVSVQLNPDDDPPSHHYDHDGQVCVLVCLQVVVHGMYMHGPLVQLVNQVVVGIFTRYTCCLFFNRAGTITTMGGVVCCVVTVSSVLSSLLSSLVSLVQLQDPVCLLVSLVSCCDPVHNVHDSVSHRCLSQQWDDRHSPDDIDGDPRNGMHRQPPLGTQQQLLSSLVSVLSCCLVPSDPPPPVSSVVSVVHYPSVSVVVSCVVPCCDPVSRDPHSHPAWTATNSRQIAGSVCSVVSSVPRDD

Organism: Synechocystis sp. (strain ATCC 27184 / PCC 6803 / Kazusa) (NCBI:txid1111708)

CATH classification: 3.40.190.10 (+1 more: 3.40.190.10)